Protein AF-W3XJC0-F1 (afdb_monomer_lite)

pLDDT: mean 91.2, std 10.03, range [33.31, 98.5]

Sequence (430 aa):
MTTQADAQDPLAGLGEINWSNLEHAYGSAEDIPPLVRKLKSSDKEDITSAYGVLYTSIFHQGSRYSASSAVVPFLYRLAICPETLCRENIVRLLTRLAIGEPTHHWLRGIDVKGWREDVATFQATGWCEEEKTRRLEWINEGADEDDRKRRKLRSILFPSPEEIVKSSVAELGVYDAVKDGLQHIIDLLNDDSVAIRQEAAYALAWFPEELERIHPALFNLIDSETNPVVQATGLIALGQLQTRSEGGIDDTPVVRCLNSVFAQGRGSGLSRWASAIALIMLHVSQPEHVNEVLRKLKENDYLQEYEPWNLEDVNFEFADPDLASLATMSLRNLTRANSQGSEMVIIEIIPASRGETTLVLAEIGLKLVFETPASEPLTPEGLIHDQRELIRALTKVDSFNWSFANFLSILSGWALPTSLQKLKALVGEE

Organism: Pestalotiopsis fici (strain W106-1 / CGMCC3.15140) (NCBI:txid1229662)

Radius of gyration: 25.1 Å; chains: 1; bounding box: 51×56×87 Å

Secondary structure (DSSP, 8-state):
---TTSTT-TTTTTTTS-GGG-EETTEE-TTHHHHHHHTT-S-HHHHHHHHHHHHHHHEETTEE-HHHHHHHHHHHHHHT-TT-TTHHHHHHHHHHHHH-S--TTGGG---HHHHHHHHHHHHSTTHHHHHHHHHHHHHHT-SSHHHHHHHHHHHHTSPPHHHHHHHHHHHHHHHHHHHHTHHHHHHHTT-S-HHHHHHHHHHHTT-GGGHHHHHHHHHHHHHH---HHHHHHHHHHHHHHHTT-SS--TT-HHHHHHHHHHHH--S-HHHHHHHHHHHHHTT---HHHHHHHHHHHH-TTTTGGGSGGG-SS---GGGSS-HHHHHHHHHTT--TTT-TTTHHHHHHHTTT--HHHHHHHHHHHHHHHHSS--SS---TTT--HHHHHHHHHHTTS-HHHHT-HHHHHHHHHTT--SSHHHHHHHTT--

InterPro domains:
  IPR011989 Armadillo-like helical [G3DSA:1.25.10.10] (4-346)
  IPR016024 Armadillo-type fold [SSF48371] (30-333)

Structure (mmCIF, N/CA/C/O backbone):
data_AF-W3XJC0-F1
#
_entry.id   AF-W3XJC0-F1
#
loop_
_atom_site.group_PDB
_atom_site.id
_atom_site.type_symbol
_atom_site.label_atom_id
_atom_site.label_alt_id
_atom_site.label_comp_id
_atom_site.label_asym_id
_atom_site.label_entity_id
_atom_site.label_seq_id
_atom_site.pdbx_PDB_ins_code
_atom_site.Cartn_x
_atom_site.Cartn_y
_atom_site.Cartn_z
_atom_site.occupancy
_atom_site.B_iso_or_equiv
_atom_site.auth_seq_id
_atom_site.auth_comp_id
_atom_site.auth_asym_id
_atom_site.auth_atom_id
_atom_site.pdbx_PDB_model_num
ATOM 1 N N . MET A 1 1 ? 14.362 -15.621 -44.623 1.00 33.75 1 MET A N 1
ATOM 2 C CA . MET A 1 1 ? 13.455 -16.618 -44.022 1.00 33.75 1 MET A CA 1
ATOM 3 C C . MET A 1 1 ? 13.643 -16.513 -42.526 1.00 33.75 1 MET A C 1
ATOM 5 O O . MET A 1 1 ? 14.532 -17.143 -41.977 1.00 33.75 1 MET A O 1
ATOM 9 N N . THR A 1 2 ? 12.897 -15.598 -41.925 1.00 33.31 2 THR A N 1
ATOM 10 C CA . THR A 1 2 ? 12.920 -15.285 -40.497 1.00 33.31 2 THR A CA 1
ATOM 11 C C . THR A 1 2 ? 11.956 -16.264 -39.843 1.00 33.31 2 THR A C 1
ATOM 13 O O . THR A 1 2 ? 10.768 -16.265 -40.166 1.00 33.31 2 THR A O 1
ATOM 16 N N . THR A 1 3 ? 12.470 -17.205 -39.059 1.00 37.44 3 THR A N 1
ATOM 17 C CA . THR A 1 3 ? 11.636 -18.178 -38.351 1.00 37.44 3 THR A CA 1
ATOM 18 C C . THR A 1 3 ? 10.841 -17.471 -37.262 1.00 37.44 3 THR A C 1
ATOM 20 O O . THR A 1 3 ? 11.328 -16.526 -36.653 1.00 37.44 3 THR A O 1
ATOM 23 N N . GLN A 1 4 ? 9.643 -17.978 -36.984 1.00 35.34 4 GLN A N 1
ATOM 24 C CA . GLN A 1 4 ? 8.684 -17.553 -35.952 1.00 35.34 4 GLN A CA 1
ATOM 25 C C . GLN A 1 4 ? 9.246 -17.447 -34.512 1.00 35.34 4 GLN A C 1
ATOM 27 O O . GLN A 1 4 ? 8.483 -17.158 -33.606 1.00 35.34 4 GLN A O 1
ATOM 32 N N . ALA A 1 5 ? 10.546 -17.688 -34.310 1.00 39.91 5 ALA A N 1
ATOM 33 C CA . ALA A 1 5 ? 11.272 -17.621 -33.044 1.00 39.91 5 ALA A CA 1
ATOM 34 C C . ALA A 1 5 ? 11.837 -16.220 -32.721 1.00 39.91 5 ALA A C 1
ATOM 36 O O . ALA A 1 5 ? 12.132 -15.952 -31.562 1.00 39.91 5 ALA A O 1
ATOM 37 N N . ASP A 1 6 ? 11.965 -15.321 -33.711 1.00 37.59 6 ASP A N 1
ATOM 38 C CA . ASP A 1 6 ? 12.383 -13.920 -33.475 1.00 37.59 6 ASP A CA 1
ATOM 39 C C . ASP A 1 6 ? 11.239 -13.046 -32.910 1.00 37.59 6 ASP A C 1
ATOM 41 O O . ASP A 1 6 ? 11.470 -11.951 -32.401 1.00 37.59 6 ASP A O 1
ATOM 45 N N . ALA A 1 7 ? 10.003 -13.549 -32.940 1.00 45.50 7 ALA A N 1
ATOM 46 C CA . ALA A 1 7 ? 8.930 -13.138 -32.038 1.00 45.50 7 ALA A CA 1
ATOM 47 C C . ALA A 1 7 ? 8.894 -14.188 -30.911 1.00 45.50 7 ALA A C 1
ATOM 49 O O . ALA A 1 7 ? 8.579 -15.335 -31.181 1.00 45.50 7 ALA A O 1
ATOM 50 N N . GLN A 1 8 ? 9.246 -13.957 -29.653 1.00 68.19 8 GLN A N 1
ATOM 51 C CA . GLN A 1 8 ? 9.433 -12.743 -28.873 1.00 68.19 8 GLN A CA 1
ATOM 52 C C . GLN A 1 8 ? 10.531 -13.037 -27.837 1.00 68.19 8 GLN A C 1
ATOM 54 O O . GLN A 1 8 ? 10.234 -13.611 -26.794 1.00 68.19 8 GLN A O 1
ATOM 59 N N . ASP A 1 9 ? 11.797 -12.669 -28.064 1.00 87.31 9 ASP A N 1
ATOM 60 C CA . ASP A 1 9 ? 12.725 -12.627 -26.923 1.00 87.31 9 ASP A CA 1
ATOM 61 C C . ASP A 1 9 ? 12.212 -11.551 -25.947 1.00 87.31 9 ASP A C 1
ATOM 63 O O . ASP A 1 9 ? 12.163 -10.377 -26.334 1.00 87.31 9 ASP A O 1
ATOM 67 N N . PRO A 1 10 ? 11.846 -11.882 -24.689 1.00 90.81 10 PRO A N 1
ATOM 68 C CA . PRO A 1 10 ? 11.392 -10.877 -23.730 1.00 90.81 10 PRO A CA 1
ATOM 69 C C . PRO A 1 10 ? 12.448 -9.790 -23.474 1.00 90.81 10 PRO A C 1
ATOM 71 O O . PRO A 1 10 ? 12.117 -8.708 -22.988 1.00 90.81 10 PRO A O 1
ATOM 74 N N . LEU A 1 11 ? 13.709 -10.032 -23.852 1.00 95.62 11 LEU A N 1
ATOM 75 C CA . LEU A 1 11 ? 14.827 -9.104 -23.690 1.00 95.62 11 LEU A CA 1
ATOM 76 C C . LEU A 1 11 ? 15.252 -8.381 -24.977 1.00 95.62 11 LEU A C 1
ATOM 78 O O . LEU A 1 11 ? 16.275 -7.692 -24.977 1.00 95.62 11 LEU A O 1
ATOM 82 N N . ALA A 1 12 ? 14.463 -8.472 -26.051 1.00 95.06 12 ALA A N 1
ATOM 83 C CA . ALA A 1 12 ? 14.708 -7.716 -27.277 1.00 95.06 12 ALA A CA 1
ATOM 84 C C . ALA A 1 12 ? 14.820 -6.204 -26.987 1.00 95.06 12 ALA A C 1
ATOM 86 O O . ALA A 1 12 ? 13.985 -5.640 -26.279 1.00 95.06 12 ALA A O 1
ATOM 87 N N . GLY A 1 13 ? 15.873 -5.562 -27.508 1.00 95.44 13 GLY A N 1
ATOM 88 C CA . GLY A 1 13 ? 16.181 -4.142 -27.281 1.00 95.44 13 GLY A CA 1
ATOM 89 C C . GLY A 1 13 ? 16.954 -3.827 -25.990 1.00 95.44 13 GLY A C 1
ATOM 90 O O . GLY A 1 13 ? 17.375 -2.689 -25.799 1.00 95.44 13 GLY A O 1
ATOM 91 N N . LEU A 1 14 ? 17.219 -4.805 -25.108 1.00 97.19 14 LEU A N 1
ATOM 92 C CA . LEU A 1 14 ? 17.881 -4.550 -23.813 1.00 97.19 14 LEU A CA 1
ATOM 93 C C . LEU A 1 14 ? 19.290 -3.967 -23.979 1.00 97.19 14 LEU A C 1
ATOM 95 O O . LEU A 1 14 ? 19.711 -3.126 -23.193 1.00 97.19 14 LEU A O 1
ATOM 99 N N . GLY A 1 15 ? 20.025 -4.406 -25.003 1.00 95.50 15 GLY A N 1
ATOM 100 C CA . GLY A 1 15 ? 21.375 -3.912 -25.297 1.00 95.50 15 GLY A CA 1
ATOM 101 C C . GLY A 1 15 ? 21.426 -2.584 -26.058 1.00 95.50 15 GLY A C 1
ATOM 102 O O . GLY A 1 15 ? 22.516 -2.058 -26.244 1.00 95.50 15 GLY A O 1
ATOM 103 N N . GLU A 1 16 ? 20.287 -2.063 -26.517 1.00 96.69 16 GLU A N 1
ATOM 104 C CA . GLU A 1 16 ? 20.217 -0.828 -27.314 1.00 96.69 16 GLU A CA 1
ATOM 105 C C . GLU A 1 16 ? 20.118 0.425 -26.433 1.00 96.69 16 GLU A C 1
ATOM 107 O O . GLU A 1 16 ? 20.429 1.531 -26.873 1.00 96.69 16 GLU A O 1
ATOM 112 N N . ILE A 1 17 ? 19.713 0.254 -25.173 1.00 97.69 17 ILE A N 1
ATOM 113 C CA . ILE A 1 17 ? 19.646 1.327 -24.181 1.00 97.69 17 ILE A CA 1
ATOM 114 C C . ILE A 1 17 ? 21.065 1.684 -23.727 1.00 97.69 17 ILE A C 1
ATOM 116 O O . ILE A 1 17 ? 21.865 0.812 -23.386 1.00 97.69 17 ILE A O 1
ATOM 120 N N . ASN A 1 18 ? 21.374 2.981 -23.676 1.00 97.38 18 ASN A N 1
ATOM 121 C CA . ASN A 1 18 ? 22.648 3.459 -23.147 1.00 97.38 18 ASN A CA 1
ATOM 122 C C . ASN A 1 18 ? 22.644 3.478 -21.607 1.00 97.38 18 ASN A C 1
ATOM 124 O O . ASN A 1 18 ? 22.485 4.531 -20.989 1.00 97.38 18 ASN A O 1
ATOM 128 N N . TRP A 1 19 ? 22.803 2.303 -20.995 1.00 98.12 19 TRP A N 1
ATOM 129 C CA . TRP A 1 19 ? 22.742 2.103 -19.541 1.00 98.12 19 TRP A CA 1
ATOM 130 C C . TRP A 1 19 ? 23.775 2.904 -18.743 1.00 98.12 19 TRP A C 1
ATOM 132 O O . TRP A 1 19 ? 23.517 3.234 -17.591 1.00 98.12 19 TRP A O 1
ATOM 142 N N . SER A 1 20 ? 24.903 3.280 -19.350 1.00 97.38 20 SER A N 1
ATOM 143 C CA . SER A 1 20 ? 25.936 4.088 -18.690 1.00 97.38 20 SER A CA 1
ATOM 144 C C . SER A 1 20 ? 25.485 5.519 -18.380 1.00 97.38 20 SER A C 1
ATOM 146 O O . SER A 1 20 ? 25.979 6.123 -17.431 1.00 97.38 20 SER A O 1
ATOM 148 N N . ASN A 1 21 ? 24.504 6.035 -19.134 1.00 97.12 21 ASN A N 1
ATOM 149 C CA . ASN A 1 21 ? 23.867 7.333 -18.895 1.00 97.12 21 ASN A CA 1
ATOM 150 C C . ASN A 1 21 ? 22.702 7.255 -17.894 1.00 97.12 21 ASN A C 1
ATOM 152 O O . ASN A 1 21 ? 22.100 8.283 -17.577 1.00 97.12 21 ASN A O 1
ATOM 156 N N . LEU A 1 22 ? 22.338 6.052 -17.452 1.00 97.81 22 LEU A N 1
ATOM 157 C CA . LEU A 1 22 ? 21.301 5.832 -16.456 1.00 97.81 22 LEU A CA 1
ATOM 158 C C . LEU A 1 22 ? 21.943 5.532 -15.107 1.00 97.81 22 LEU A C 1
ATOM 160 O O . LEU A 1 22 ? 23.078 5.063 -15.010 1.00 97.81 22 LEU A O 1
ATOM 164 N N . GLU A 1 23 ? 21.184 5.797 -14.056 1.00 97.31 23 GLU A N 1
ATOM 165 C CA . GLU A 1 23 ? 21.617 5.587 -12.688 1.00 97.31 23 GLU A CA 1
ATOM 166 C C . GLU A 1 23 ? 20.583 4.760 -11.932 1.00 97.31 23 GLU A C 1
ATOM 168 O O . GLU A 1 23 ? 19.394 4.751 -12.260 1.00 97.31 23 GLU A O 1
ATOM 173 N N . HIS A 1 24 ? 21.072 4.074 -10.912 1.00 96.94 24 HIS A N 1
ATOM 174 C CA . HIS A 1 24 ? 20.345 3.272 -9.939 1.00 96.94 24 HIS A CA 1
ATOM 175 C C . HIS A 1 24 ? 20.865 3.626 -8.524 1.00 96.94 24 HIS A C 1
ATOM 177 O 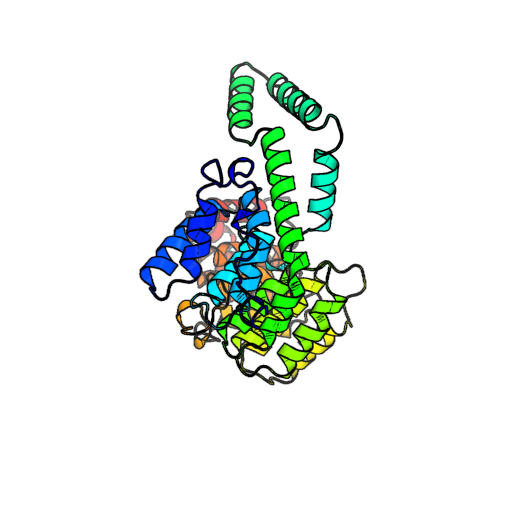O . HIS A 1 24 ? 21.749 4.480 -8.392 1.00 96.94 24 HIS A O 1
ATOM 183 N N . ALA A 1 25 ? 20.417 2.949 -7.466 1.00 96.06 25 ALA A N 1
ATOM 184 C CA . ALA A 1 25 ? 20.768 3.263 -6.073 1.00 96.06 25 ALA A CA 1
ATOM 185 C C . ALA A 1 25 ? 22.273 3.365 -5.772 1.00 96.06 25 ALA A C 1
ATOM 187 O O . ALA A 1 25 ? 22.686 4.159 -4.928 1.00 96.06 25 ALA A O 1
ATOM 188 N N . TYR A 1 26 ? 23.096 2.588 -6.478 1.00 96.06 26 TYR A N 1
ATOM 189 C CA . TYR A 1 26 ? 24.536 2.487 -6.236 1.00 96.06 26 TYR A CA 1
ATOM 190 C C . TYR A 1 26 ? 25.407 3.162 -7.313 1.00 96.06 26 TYR A C 1
ATOM 192 O O . TYR A 1 26 ? 26.603 2.890 -7.387 1.00 96.06 26 TYR A O 1
ATOM 200 N N . GLY A 1 27 ? 24.836 4.035 -8.156 1.00 95.62 27 GLY A N 1
ATOM 201 C CA . GLY A 1 27 ? 25.556 4.715 -9.244 1.00 95.62 27 GLY A CA 1
ATOM 202 C C . GLY A 1 27 ? 25.094 4.302 -10.643 1.00 95.62 27 GLY A C 1
ATOM 203 O O . GLY A 1 27 ? 23.894 4.219 -10.880 1.00 95.62 27 GLY A O 1
ATOM 204 N N . SER A 1 28 ? 26.034 4.097 -11.571 1.00 97.44 28 SER A N 1
ATOM 205 C CA . SER A 1 28 ? 25.747 3.786 -12.983 1.00 97.44 28 SER A CA 1
ATOM 206 C C . SER A 1 28 ? 25.019 2.450 -13.159 1.00 97.44 28 SER A C 1
ATOM 208 O O . SER A 1 28 ? 25.310 1.506 -12.437 1.00 97.44 28 SER A O 1
ATOM 210 N N . ALA A 1 29 ? 24.126 2.365 -14.148 1.00 98.12 29 ALA A N 1
ATOM 211 C CA . ALA A 1 29 ? 23.270 1.203 -14.389 1.00 98.12 29 ALA A CA 1
ATOM 212 C C . ALA A 1 29 ? 23.814 0.189 -15.422 1.00 98.12 29 ALA A C 1
ATOM 214 O O . ALA A 1 29 ? 23.056 -0.636 -15.938 1.00 98.12 29 ALA A O 1
ATOM 215 N N . GLU A 1 30 ? 25.107 0.237 -15.766 1.00 97.81 30 GLU A N 1
ATOM 216 C CA . GLU A 1 30 ? 25.743 -0.692 -16.727 1.00 97.81 30 GLU A CA 1
ATOM 217 C C . GLU A 1 30 ? 25.631 -2.175 -16.326 1.00 97.81 30 GLU A C 1
ATOM 219 O O . GLU A 1 30 ? 25.718 -3.068 -17.173 1.00 97.81 30 GLU A O 1
ATOM 224 N N . ASP A 1 31 ? 25.425 -2.444 -15.041 1.00 97.75 31 ASP A N 1
ATOM 225 C CA . ASP A 1 31 ? 25.283 -3.769 -14.447 1.00 97.75 31 ASP A CA 1
ATOM 226 C C . ASP A 1 31 ? 23.838 -4.311 -14.469 1.00 97.75 31 ASP A C 1
ATOM 228 O O . ASP A 1 31 ? 23.631 -5.508 -14.246 1.00 97.75 31 ASP A O 1
ATOM 232 N N . ILE A 1 32 ? 22.841 -3.492 -14.827 1.00 98.38 32 ILE A N 1
ATOM 233 C CA . ILE A 1 32 ? 21.430 -3.902 -14.909 1.00 98.38 32 ILE A CA 1
ATOM 234 C C . ILE A 1 32 ? 21.177 -4.962 -15.995 1.00 98.38 32 ILE A C 1
ATOM 236 O O . ILE A 1 32 ? 20.534 -5.975 -15.697 1.00 98.38 32 ILE A O 1
ATOM 240 N N . PRO A 1 33 ? 21.667 -4.833 -17.246 1.00 98.31 33 PRO A N 1
ATOM 241 C CA . PRO A 1 33 ? 21.347 -5.805 -18.292 1.00 98.31 33 PRO A CA 1
ATOM 242 C C . PRO A 1 33 ? 21.791 -7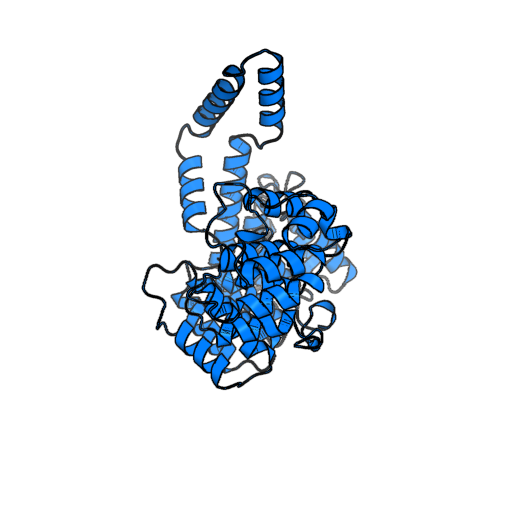.243 -17.981 1.00 98.31 33 PRO A C 1
ATOM 244 O O . PRO A 1 33 ? 21.028 -8.169 -18.266 1.00 98.31 33 PRO A O 1
ATOM 247 N N . PRO A 1 34 ? 22.994 -7.497 -17.422 1.00 97.81 34 PRO A N 1
ATOM 248 C CA . PRO A 1 34 ? 23.355 -8.822 -16.923 1.00 97.81 34 PRO A CA 1
ATOM 249 C C . PRO A 1 34 ? 22.365 -9.391 -15.896 1.00 97.81 34 PRO A C 1
ATOM 251 O O . PRO A 1 34 ? 22.012 -10.565 -16.004 1.00 97.81 34 PRO A O 1
ATOM 254 N N . LEU A 1 35 ? 21.888 -8.580 -14.944 1.00 97.94 35 LEU A N 1
ATOM 255 C CA . LEU A 1 35 ? 20.927 -9.013 -13.922 1.00 97.94 35 LEU A CA 1
ATOM 256 C C . LEU A 1 35 ? 19.579 -9.397 -14.545 1.00 97.94 35 LEU A C 1
ATOM 258 O O . LEU A 1 35 ? 19.066 -10.481 -14.279 1.00 97.94 35 LEU A O 1
ATOM 262 N N . VAL A 1 36 ? 19.052 -8.569 -15.451 1.00 97.69 36 VAL A N 1
ATOM 263 C CA . VAL A 1 36 ? 17.782 -8.838 -16.150 1.00 97.69 36 VAL A CA 1
ATOM 264 C C . VAL A 1 36 ? 17.865 -10.117 -16.991 1.00 97.69 36 VAL A C 1
ATOM 266 O O . VAL A 1 36 ? 16.926 -10.911 -17.005 1.00 97.69 36 VAL A O 1
ATOM 269 N N . ARG A 1 37 ? 19.003 -10.379 -17.654 1.00 96.81 37 ARG A N 1
ATOM 270 C CA . ARG A 1 37 ? 19.211 -11.634 -18.402 1.00 96.81 37 ARG A CA 1
ATOM 271 C C . ARG A 1 37 ? 19.170 -12.869 -17.508 1.00 96.81 37 ARG A C 1
ATOM 273 O O . ARG A 1 37 ? 18.631 -13.890 -17.928 1.00 96.81 37 ARG A O 1
ATOM 280 N N . LYS A 1 38 ? 19.705 -12.779 -16.287 1.00 96.75 38 LYS A N 1
ATOM 281 C CA . LYS A 1 38 ? 19.709 -13.894 -15.329 1.00 96.75 38 LYS A CA 1
ATOM 282 C C . LYS A 1 38 ? 18.315 -14.277 -14.829 1.00 96.75 38 LYS A C 1
ATOM 284 O O . LYS A 1 38 ? 18.134 -15.422 -14.432 1.00 96.75 38 LYS A O 1
ATOM 289 N N . LEU A 1 39 ? 17.317 -13.396 -14.934 1.00 96.00 39 LEU A N 1
ATOM 290 C CA . LEU A 1 39 ? 15.925 -13.741 -14.604 1.00 96.00 39 LEU A CA 1
ATOM 291 C C . LEU A 1 39 ? 15.324 -14.813 -15.533 1.00 96.00 39 LEU A C 1
ATOM 293 O O . LEU A 1 39 ? 14.319 -15.422 -15.184 1.00 96.00 39 LEU A O 1
ATOM 297 N N . LYS A 1 40 ? 15.948 -15.080 -16.691 1.00 94.44 40 LYS A N 1
ATOM 298 C CA . LYS A 1 40 ? 15.590 -16.188 -17.597 1.00 94.44 40 LYS A CA 1
ATOM 299 C C . LYS A 1 40 ? 16.314 -17.503 -17.277 1.00 94.44 40 LYS A C 1
ATOM 301 O O . LYS A 1 40 ? 16.186 -18.455 -18.045 1.00 94.44 40 LYS A O 1
ATOM 306 N N . SER A 1 41 ? 17.141 -17.550 -16.229 1.00 92.88 41 SER A N 1
ATOM 307 C CA . SER A 1 41 ? 17.867 -18.771 -15.866 1.00 92.88 41 SER A CA 1
ATOM 308 C C . SER A 1 41 ? 16.890 -19.884 -15.476 1.00 92.88 41 SER A C 1
ATOM 310 O O . SER A 1 41 ? 15.812 -19.627 -14.952 1.00 92.88 41 SER A O 1
ATOM 312 N N . SER A 1 42 ? 17.275 -21.136 -15.710 1.00 92.94 42 SER A N 1
ATOM 313 C CA . SER A 1 42 ? 16.576 -22.297 -15.148 1.00 92.94 42 SER A CA 1
ATOM 314 C C . SER A 1 42 ? 17.034 -22.620 -13.720 1.00 92.94 42 SER A C 1
ATOM 316 O O . SER A 1 42 ? 16.455 -23.494 -13.078 1.00 92.94 42 SER A O 1
ATOM 318 N N . ASP A 1 43 ? 18.092 -21.960 -13.238 1.00 94.81 43 ASP A N 1
ATOM 319 C CA . ASP A 1 43 ? 18.623 -22.115 -11.887 1.00 94.81 43 ASP A CA 1
ATOM 320 C C . ASP A 1 43 ? 17.957 -21.113 -10.927 1.00 94.81 43 ASP A C 1
ATOM 322 O O . ASP A 1 43 ? 18.030 -19.894 -11.104 1.00 94.81 43 ASP A O 1
ATOM 326 N N . LYS A 1 44 ? 17.294 -21.643 -9.892 1.00 93.62 44 LYS A N 1
ATOM 327 C CA . LYS A 1 44 ? 16.579 -20.851 -8.885 1.00 93.62 44 LYS A CA 1
ATOM 328 C C . LYS A 1 44 ? 17.516 -19.985 -8.043 1.00 93.62 44 LYS A C 1
ATOM 330 O O . LYS A 1 44 ? 17.098 -18.902 -7.629 1.00 93.62 44 LYS A O 1
ATOM 335 N N . GLU A 1 45 ? 18.745 -20.429 -7.779 1.00 94.31 45 GLU A N 1
ATOM 336 C CA . GLU A 1 45 ? 19.718 -19.643 -7.011 1.00 94.31 45 GLU A CA 1
ATOM 337 C C . GLU A 1 45 ? 20.175 -18.424 -7.816 1.00 94.31 45 GLU A C 1
ATOM 339 O O . GLU A 1 45 ? 20.180 -17.306 -7.294 1.00 94.31 45 GLU A O 1
ATOM 344 N N . ASP A 1 46 ? 20.444 -18.617 -9.111 1.00 94.50 46 ASP A N 1
ATOM 345 C CA . ASP A 1 46 ? 20.762 -17.530 -10.039 1.00 94.50 46 ASP A CA 1
ATOM 346 C C . ASP A 1 46 ? 19.627 -16.508 -10.126 1.00 94.50 46 ASP A C 1
ATOM 348 O O . ASP A 1 46 ? 19.882 -15.305 -10.040 1.00 94.50 46 ASP A O 1
ATOM 352 N N . ILE A 1 47 ? 18.379 -16.972 -10.275 1.00 95.38 47 ILE A N 1
ATOM 353 C CA . ILE A 1 47 ? 17.203 -16.093 -10.324 1.00 95.38 47 ILE A CA 1
ATOM 354 C C . ILE A 1 47 ? 17.074 -15.311 -9.020 1.00 95.38 47 ILE A C 1
ATOM 356 O O . ILE A 1 47 ? 16.910 -14.096 -9.056 1.00 95.38 47 ILE A O 1
ATOM 360 N N . THR A 1 48 ? 17.160 -15.989 -7.874 1.00 95.62 48 THR A N 1
ATOM 361 C CA . THR A 1 48 ? 16.965 -15.363 -6.558 1.00 95.62 48 THR A CA 1
ATOM 362 C C . THR A 1 48 ? 18.036 -14.312 -6.287 1.00 95.62 48 THR A C 1
ATOM 364 O O . THR A 1 48 ? 17.721 -13.193 -5.882 1.00 95.62 48 THR A O 1
ATOM 367 N N . SER A 1 49 ? 19.300 -14.641 -6.565 1.00 96.25 49 SER A N 1
ATOM 368 C CA . SER A 1 49 ? 20.415 -13.706 -6.420 1.00 96.25 49 SER A CA 1
ATOM 369 C C . SER A 1 49 ? 20.275 -12.513 -7.368 1.00 96.25 49 SER A C 1
ATOM 371 O O . SER A 1 49 ? 20.375 -11.367 -6.928 1.00 96.25 49 SER A O 1
ATOM 373 N N . ALA A 1 50 ? 19.993 -12.759 -8.652 1.00 97.50 50 ALA A N 1
ATOM 374 C CA . ALA A 1 50 ? 19.842 -11.696 -9.640 1.00 97.50 50 ALA A CA 1
ATOM 375 C C . ALA A 1 50 ? 18.647 -10.789 -9.337 1.00 97.50 50 ALA A C 1
ATOM 377 O O . ALA A 1 50 ? 18.781 -9.572 -9.427 1.00 97.50 50 ALA A O 1
ATOM 378 N N . TYR A 1 51 ? 17.509 -11.364 -8.942 1.00 97.75 51 TYR A N 1
ATOM 379 C CA . TYR A 1 51 ? 16.322 -10.618 -8.540 1.00 97.75 51 TYR A CA 1
ATOM 380 C C . TYR A 1 51 ? 16.603 -9.752 -7.312 1.00 97.75 51 TYR A C 1
ATOM 382 O O . TYR A 1 51 ? 16.273 -8.574 -7.335 1.00 97.75 51 TYR A O 1
ATOM 390 N N . GLY A 1 52 ? 17.245 -10.295 -6.272 1.00 96.56 52 GLY A N 1
ATOM 391 C CA . GLY A 1 52 ? 17.562 -9.538 -5.058 1.00 96.56 52 GLY A CA 1
ATOM 392 C C . GLY A 1 52 ? 18.455 -8.327 -5.334 1.00 96.56 52 GLY A C 1
ATOM 393 O O . GLY A 1 52 ? 18.138 -7.223 -4.898 1.00 96.56 52 GLY A O 1
ATOM 394 N N . VAL A 1 53 ? 19.527 -8.516 -6.114 1.00 97.62 53 VAL A N 1
ATOM 395 C CA . VAL A 1 53 ? 20.424 -7.413 -6.502 1.00 97.62 53 VAL A CA 1
ATOM 396 C C . VAL A 1 53 ? 19.696 -6.413 -7.396 1.00 97.62 53 VAL A C 1
ATOM 398 O O . VAL A 1 53 ? 19.762 -5.214 -7.138 1.00 97.62 53 VAL A O 1
ATOM 401 N N . LEU A 1 54 ? 18.957 -6.891 -8.406 1.00 98.00 54 LEU A N 1
ATOM 402 C CA . LEU A 1 54 ? 18.172 -6.029 -9.287 1.00 98.00 54 LEU A CA 1
ATOM 403 C C . LEU A 1 54 ? 17.200 -5.175 -8.474 1.00 98.00 54 LEU A C 1
ATOM 405 O O . LEU A 1 54 ? 17.219 -3.959 -8.636 1.00 98.00 54 LEU A O 1
ATOM 409 N N . TYR A 1 55 ? 16.420 -5.803 -7.587 1.00 96.75 55 TYR A N 1
ATOM 410 C CA . TYR A 1 55 ? 15.440 -5.161 -6.716 1.00 96.75 55 TYR A CA 1
ATOM 411 C C . TYR A 1 55 ? 16.079 -3.996 -5.971 1.00 96.75 55 TYR A C 1
ATOM 413 O O . TYR A 1 55 ? 15.673 -2.862 -6.185 1.00 96.75 55 TYR A O 1
ATOM 421 N N . THR A 1 56 ? 17.135 -4.242 -5.188 1.00 96.31 56 THR A N 1
ATOM 422 C CA . THR A 1 56 ? 17.771 -3.192 -4.378 1.00 96.31 56 THR A CA 1
ATOM 423 C C . THR A 1 56 ? 18.483 -2.122 -5.203 1.00 96.31 56 THR A C 1
ATOM 425 O O . THR A 1 56 ? 18.640 -1.000 -4.731 1.00 96.31 56 THR A O 1
ATOM 428 N N . SER A 1 57 ? 18.919 -2.446 -6.424 1.00 97.56 57 SER A N 1
ATOM 429 C CA . SER A 1 57 ? 19.546 -1.478 -7.326 1.00 97.56 57 SER A CA 1
ATOM 430 C C . SER A 1 57 ? 18.519 -0.510 -7.911 1.00 97.56 57 SER A C 1
ATOM 432 O O . SER A 1 57 ? 18.703 0.702 -7.830 1.00 97.56 57 SER A O 1
ATOM 434 N N . ILE A 1 58 ? 17.427 -1.014 -8.495 1.00 97.25 58 ILE A N 1
ATOM 435 C CA . ILE A 1 58 ? 16.419 -0.169 -9.162 1.00 97.25 58 ILE A CA 1
ATOM 436 C C . ILE A 1 58 ? 15.327 0.338 -8.211 1.00 97.25 58 ILE A C 1
ATOM 438 O O . ILE A 1 58 ? 14.539 1.202 -8.594 1.00 97.25 58 ILE A O 1
ATOM 442 N N . PHE A 1 59 ? 15.261 -0.191 -6.994 1.00 95.62 59 PHE A N 1
ATOM 443 C CA . PHE A 1 59 ? 14.325 0.201 -5.952 1.00 95.62 59 PHE A CA 1
ATOM 444 C C . PHE A 1 59 ? 15.007 0.090 -4.585 1.00 95.62 59 PHE A C 1
ATOM 446 O O . PHE A 1 59 ? 15.272 -1.004 -4.090 1.00 95.62 59 PHE A O 1
ATOM 453 N N . HIS A 1 60 ? 15.280 1.223 -3.940 1.00 91.62 60 HIS A N 1
ATOM 454 C CA . HIS A 1 60 ? 15.974 1.222 -2.651 1.00 91.62 60 HIS A CA 1
ATOM 455 C C . HIS A 1 60 ? 15.228 2.062 -1.624 1.00 91.62 60 HIS A C 1
ATOM 457 O O . HIS A 1 60 ? 15.202 3.286 -1.724 1.00 91.62 60 HIS A O 1
ATOM 463 N N . GLN A 1 61 ? 14.635 1.403 -0.622 1.00 86.06 61 GLN A N 1
ATOM 464 C CA . GLN A 1 61 ? 13.889 2.061 0.464 1.00 86.06 61 GLN A CA 1
ATOM 465 C C . GLN A 1 61 ? 12.830 3.041 -0.064 1.00 86.06 61 GLN A C 1
ATOM 467 O O . GLN A 1 61 ? 12.711 4.174 0.397 1.00 86.06 61 GLN A O 1
ATOM 472 N N . GLY A 1 62 ? 12.101 2.617 -1.096 1.00 86.94 62 GLY A N 1
ATOM 473 C CA . GLY A 1 62 ? 11.105 3.438 -1.763 1.00 86.94 62 GLY A CA 1
ATOM 474 C C . GLY A 1 62 ? 11.651 4.340 -2.866 1.00 86.94 62 GLY A C 1
ATOM 475 O O . GLY A 1 62 ? 10.850 4.753 -3.687 1.00 86.94 62 GLY A O 1
ATOM 476 N N . SER A 1 63 ? 12.954 4.634 -2.962 1.00 91.19 63 SER A N 1
ATOM 477 C CA . SER A 1 63 ? 13.518 5.492 -4.023 1.00 91.19 63 SER A CA 1
ATOM 478 C C . SER A 1 63 ? 13.555 4.810 -5.395 1.00 91.19 63 SER A C 1
ATOM 480 O O . SER A 1 63 ? 13.863 3.622 -5.502 1.00 91.19 63 SER A O 1
ATOM 482 N N . ARG A 1 64 ? 13.268 5.591 -6.446 1.00 95.56 64 ARG A N 1
ATOM 483 C CA . ARG A 1 64 ? 13.307 5.186 -7.860 1.00 95.56 64 ARG A CA 1
ATOM 484 C C . ARG A 1 64 ? 14.318 6.027 -8.643 1.00 95.56 64 ARG A C 1
ATOM 486 O O . ARG A 1 64 ? 14.642 7.148 -8.255 1.00 95.56 64 ARG A O 1
ATOM 493 N N . TYR A 1 65 ? 14.799 5.484 -9.758 1.00 96.69 65 TYR A N 1
ATOM 494 C CA . TYR A 1 65 ? 15.900 6.038 -10.545 1.00 96.69 65 TYR A CA 1
ATOM 495 C C . TYR A 1 65 ? 15.616 5.972 -12.050 1.00 96.69 65 TYR A C 1
ATOM 497 O O . TYR A 1 65 ? 14.639 5.373 -12.495 1.00 96.69 65 TYR A O 1
ATOM 505 N N . SER A 1 66 ? 16.490 6.560 -12.869 1.00 97.25 66 SER A N 1
ATOM 506 C CA . SER A 1 66 ? 16.327 6.527 -14.327 1.00 97.25 66 SER A CA 1
ATOM 507 C C . SER A 1 66 ? 16.461 5.114 -14.912 1.00 97.25 66 SER A C 1
ATOM 509 O O . SER A 1 66 ? 15.803 4.797 -15.901 1.00 97.25 66 SER A O 1
ATOM 511 N N . ALA A 1 67 ? 17.241 4.228 -14.284 1.00 97.94 67 ALA A N 1
ATOM 512 C CA . ALA A 1 67 ? 17.285 2.811 -14.652 1.00 97.94 67 ALA A CA 1
ATOM 513 C C . ALA A 1 67 ? 15.979 2.064 -14.332 1.00 97.94 67 ALA A C 1
ATOM 515 O O . ALA A 1 67 ? 15.632 1.100 -15.017 1.00 97.94 67 ALA A O 1
ATOM 516 N N . SER A 1 68 ? 15.246 2.515 -13.311 1.00 98.31 68 SER A N 1
ATOM 517 C CA . SER A 1 68 ? 14.003 1.895 -12.858 1.00 98.31 68 SER A CA 1
ATOM 518 C C . SER A 1 68 ? 12.918 1.958 -13.928 1.00 98.31 68 SER A C 1
ATOM 520 O O . SER A 1 68 ? 12.228 0.970 -14.138 1.00 98.31 68 SER A O 1
ATOM 522 N N . SER A 1 69 ? 12.788 3.075 -14.650 1.00 97.69 69 SER A N 1
ATOM 523 C CA . SER A 1 69 ? 11.796 3.198 -15.727 1.00 97.69 69 SER A CA 1
ATOM 524 C C . SER A 1 69 ? 12.250 2.444 -16.975 1.00 97.69 69 SER A C 1
ATOM 526 O O . SER A 1 69 ? 11.457 1.757 -17.615 1.00 97.69 69 SER A O 1
ATOM 528 N N . ALA A 1 70 ? 13.551 2.497 -17.280 1.00 98.19 70 ALA A N 1
ATOM 529 C CA . ALA A 1 70 ? 14.137 1.838 -18.443 1.00 98.19 70 ALA A CA 1
ATOM 530 C C . ALA A 1 70 ? 13.974 0.308 -18.430 1.00 98.19 70 ALA A C 1
ATOM 532 O O . ALA A 1 70 ? 13.905 -0.307 -19.494 1.00 98.19 70 ALA A O 1
ATOM 533 N N . VAL A 1 71 ? 13.899 -0.322 -17.251 1.00 98.19 71 VAL A N 1
ATOM 534 C CA . VAL A 1 71 ? 13.755 -1.781 -17.147 1.00 98.19 71 VAL A CA 1
ATOM 535 C C . VAL A 1 71 ? 12.303 -2.273 -17.270 1.00 98.19 71 VAL A C 1
ATOM 537 O O . VAL A 1 71 ? 12.085 -3.429 -17.639 1.00 98.19 71 VAL A O 1
ATOM 540 N N . VAL A 1 72 ? 11.304 -1.413 -17.033 1.00 98.50 72 VAL A N 1
ATOM 541 C CA . VAL A 1 72 ? 9.872 -1.782 -16.983 1.00 98.50 72 VAL A CA 1
ATOM 542 C C . VAL A 1 72 ? 9.386 -2.563 -18.214 1.00 98.50 72 VAL A C 1
ATOM 544 O O . VAL A 1 72 ? 8.767 -3.614 -18.026 1.00 98.50 72 VAL A O 1
ATOM 547 N N . PRO A 1 73 ? 9.691 -2.168 -19.470 1.00 97.62 73 PRO A N 1
ATOM 548 C CA . PRO A 1 73 ? 9.221 -2.914 -20.640 1.00 97.62 73 PRO A CA 1
ATOM 549 C C . PRO A 1 73 ? 9.716 -4.367 -20.680 1.00 97.62 73 PRO A C 1
ATOM 551 O O . PRO A 1 73 ? 9.026 -5.251 -21.187 1.00 97.62 73 PRO A O 1
ATOM 554 N N . PHE A 1 74 ? 10.913 -4.627 -20.146 1.00 97.94 74 PHE A N 1
ATOM 555 C CA . PHE A 1 74 ? 11.495 -5.968 -20.073 1.00 97.94 74 PHE A CA 1
ATOM 556 C C . PHE A 1 74 ? 10.859 -6.786 -18.953 1.00 97.94 74 PHE A C 1
ATOM 558 O O . PHE A 1 74 ? 10.569 -7.963 -19.155 1.00 97.94 74 PHE A O 1
ATOM 565 N N . LEU A 1 75 ? 10.588 -6.157 -17.804 1.00 98.19 75 LEU A N 1
ATOM 566 C CA . LEU A 1 75 ? 9.856 -6.785 -16.703 1.00 98.19 75 LEU A CA 1
ATOM 567 C C . LEU A 1 75 ? 8.463 -7.231 -17.157 1.00 98.19 75 LEU A C 1
ATOM 569 O O . LEU A 1 75 ? 8.095 -8.377 -16.924 1.00 98.19 75 LEU A O 1
ATOM 573 N N . TYR A 1 76 ? 7.732 -6.399 -17.901 1.00 97.94 76 TYR A N 1
ATOM 574 C CA . TYR A 1 76 ? 6.432 -6.793 -18.449 1.00 97.94 76 TYR A CA 1
ATOM 575 C C . TYR A 1 76 ? 6.509 -8.014 -19.356 1.00 97.94 76 TYR A C 1
ATOM 577 O O . TYR A 1 76 ? 5.750 -8.966 -19.179 1.00 97.94 76 TYR A O 1
ATOM 585 N N . ARG A 1 77 ? 7.453 -8.019 -20.303 1.00 96.62 77 ARG A N 1
ATOM 586 C CA . ARG A 1 77 ? 7.628 -9.160 -21.207 1.00 96.62 77 ARG A CA 1
ATOM 587 C C . ARG A 1 77 ? 8.026 -10.431 -20.461 1.00 96.62 77 ARG A C 1
ATOM 589 O O . ARG A 1 77 ? 7.564 -11.504 -20.829 1.00 96.62 77 ARG A O 1
ATOM 596 N N . LEU A 1 78 ? 8.837 -10.324 -19.408 1.00 97.00 78 LEU A N 1
ATOM 597 C CA . LEU A 1 78 ? 9.160 -11.457 -18.541 1.00 97.00 78 LEU A CA 1
ATOM 598 C C . LEU A 1 78 ? 7.942 -11.932 -17.731 1.00 97.00 78 LEU A C 1
ATOM 600 O O . LEU A 1 78 ? 7.749 -13.138 -17.608 1.00 97.00 78 LEU A O 1
ATOM 604 N N . ALA A 1 79 ? 7.106 -11.020 -17.228 1.00 96.94 79 ALA A N 1
ATOM 605 C CA . ALA A 1 79 ? 5.917 -11.339 -16.434 1.00 96.94 79 ALA A CA 1
ATOM 606 C C . ALA A 1 79 ? 4.827 -12.067 -17.238 1.00 96.94 79 ALA A C 1
ATOM 608 O O . ALA A 1 79 ? 4.129 -12.917 -16.691 1.00 96.94 79 ALA A O 1
ATOM 609 N N . ILE A 1 80 ? 4.692 -11.785 -18.537 1.00 95.44 80 ILE A N 1
ATOM 610 C CA . ILE A 1 80 ? 3.727 -12.474 -19.419 1.00 95.44 80 ILE A CA 1
ATOM 611 C C . ILE A 1 80 ? 4.314 -13.705 -20.125 1.00 95.44 80 ILE A C 1
ATOM 613 O O . ILE A 1 80 ? 3.587 -14.409 -20.816 1.00 95.44 80 ILE A O 1
ATOM 617 N N . CYS A 1 81 ? 5.616 -13.958 -19.978 1.00 94.69 81 CYS A N 1
ATOM 618 C CA . CYS A 1 81 ? 6.316 -15.097 -20.568 1.00 94.69 81 CYS A CA 1
ATOM 619 C C . CYS A 1 81 ? 6.159 -16.326 -19.652 1.00 94.69 81 CYS A C 1
ATOM 621 O O . CYS A 1 81 ? 6.746 -16.321 -18.565 1.00 94.69 81 CYS A O 1
ATOM 623 N N . PRO A 1 82 ? 5.398 -17.370 -20.045 1.00 91.19 82 PRO A N 1
ATOM 624 C CA . PRO A 1 82 ? 5.102 -18.518 -19.180 1.00 91.19 82 PRO A CA 1
ATOM 625 C C . PRO A 1 82 ? 6.341 -19.286 -18.704 1.00 91.19 82 PRO A C 1
ATOM 627 O O . PRO A 1 82 ? 6.317 -19.904 -17.645 1.00 91.19 82 PRO A O 1
ATOM 630 N N . GLU A 1 83 ? 7.435 -19.237 -19.465 1.00 91.44 83 GLU A N 1
ATOM 631 C CA . GLU A 1 83 ? 8.701 -19.899 -19.145 1.00 91.44 83 GLU A CA 1
ATOM 632 C C . GLU A 1 83 ? 9.499 -19.189 -18.039 1.00 91.44 83 GLU A C 1
ATOM 634 O O . GLU A 1 83 ? 10.437 -19.768 -17.487 1.00 91.44 83 GLU A O 1
ATOM 639 N N . THR A 1 84 ? 9.162 -17.939 -17.708 1.00 94.50 84 THR A N 1
ATOM 640 C CA . THR A 1 84 ? 9.819 -17.208 -16.621 1.00 94.50 84 THR A CA 1
ATOM 641 C C . THR A 1 84 ? 9.399 -17.811 -15.279 1.00 94.50 84 THR A C 1
ATOM 643 O O . THR A 1 84 ? 8.217 -17.857 -14.952 1.00 94.50 84 THR A O 1
ATOM 646 N N . LEU A 1 85 ? 10.357 -18.242 -14.454 1.00 94.00 85 LEU A N 1
ATOM 647 C CA . LEU A 1 85 ? 10.041 -18.925 -13.189 1.00 94.00 85 LEU A CA 1
ATOM 648 C C . LEU A 1 85 ? 9.592 -17.979 -12.060 1.00 94.00 85 LEU A C 1
ATOM 650 O O . LEU A 1 85 ? 8.930 -18.425 -11.130 1.00 94.00 85 LEU A O 1
ATOM 654 N N . CYS A 1 86 ? 9.942 -16.690 -12.118 1.00 94.12 86 CYS A N 1
ATOM 655 C CA . CYS A 1 86 ? 9.683 -15.702 -11.059 1.00 94.12 86 CYS A CA 1
ATOM 656 C C . CYS A 1 86 ? 8.654 -14.622 -11.448 1.00 94.12 86 CYS A C 1
ATOM 658 O O . CYS A 1 86 ? 8.773 -13.470 -11.034 1.00 94.12 86 CYS A O 1
ATOM 660 N N . ARG A 1 87 ? 7.647 -14.973 -12.261 1.00 96.69 87 ARG A N 1
ATOM 661 C CA . ARG A 1 87 ? 6.638 -14.025 -12.787 1.00 96.69 87 ARG A CA 1
ATOM 662 C C . ARG A 1 87 ? 5.927 -13.233 -11.689 1.00 96.69 87 ARG A C 1
ATOM 664 O O . ARG A 1 87 ? 5.829 -12.019 -11.809 1.00 96.69 87 ARG A O 1
ATOM 671 N N . GLU A 1 88 ? 5.497 -13.895 -10.616 1.00 95.44 88 GLU A N 1
ATOM 672 C CA . GLU A 1 88 ? 4.850 -13.255 -9.459 1.00 95.44 88 GLU A CA 1
ATOM 673 C C . GLU A 1 88 ? 5.729 -12.146 -8.858 1.00 95.44 88 GLU A C 1
ATOM 675 O O . GLU A 1 88 ? 5.300 -10.999 -8.761 1.00 95.44 88 GLU A O 1
ATOM 680 N N . ASN A 1 89 ? 6.994 -12.452 -8.549 1.00 95.19 89 ASN A N 1
ATOM 681 C CA . ASN A 1 89 ? 7.950 -11.477 -8.018 1.00 95.19 89 ASN A CA 1
ATOM 682 C C . ASN A 1 89 ? 8.142 -10.283 -8.963 1.00 95.19 89 ASN A C 1
ATOM 684 O O . ASN A 1 89 ? 8.341 -9.160 -8.509 1.00 95.19 89 ASN A O 1
ATOM 688 N N . ILE A 1 90 ? 8.085 -10.509 -10.278 1.00 97.69 90 ILE A N 1
ATOM 689 C CA . ILE A 1 90 ? 8.193 -9.435 -11.268 1.00 97.69 90 ILE A CA 1
ATOM 690 C C . ILE A 1 90 ? 6.951 -8.535 -11.245 1.00 97.69 90 ILE A C 1
ATOM 692 O O . ILE A 1 90 ? 7.105 -7.316 -11.304 1.00 97.69 90 ILE A O 1
ATOM 696 N N . VAL A 1 91 ? 5.741 -9.094 -11.120 1.00 97.88 91 VAL A N 1
ATOM 697 C CA . VAL A 1 91 ? 4.505 -8.300 -10.967 1.00 97.88 91 VAL A CA 1
ATOM 698 C C . VAL A 1 91 ? 4.555 -7.487 -9.671 1.00 97.88 91 VAL A C 1
ATOM 700 O O . VAL A 1 91 ? 4.324 -6.279 -9.704 1.00 97.88 91 VAL A O 1
ATOM 703 N N . ARG A 1 92 ? 4.978 -8.099 -8.559 1.00 95.19 92 ARG A N 1
ATOM 704 C CA . ARG A 1 92 ? 5.190 -7.397 -7.284 1.00 95.19 92 ARG A CA 1
ATOM 705 C C . ARG A 1 92 ? 6.195 -6.250 -7.426 1.00 95.19 92 ARG A C 1
ATOM 707 O O . ARG A 1 92 ? 5.945 -5.141 -6.958 1.00 95.19 92 ARG A O 1
ATOM 714 N N . LEU A 1 93 ? 7.321 -6.487 -8.102 1.00 96.94 93 LEU A N 1
ATOM 715 C CA . LEU A 1 93 ? 8.334 -5.463 -8.368 1.00 96.94 93 LEU A CA 1
ATOM 716 C C . LEU A 1 93 ? 7.777 -4.313 -9.218 1.00 96.94 93 LEU A C 1
ATOM 718 O O . LEU A 1 93 ? 8.050 -3.162 -8.898 1.00 96.94 93 LEU A O 1
ATOM 722 N N . LEU A 1 94 ? 6.974 -4.589 -10.251 1.00 98.06 94 LEU A N 1
ATOM 723 C CA . LEU A 1 94 ? 6.304 -3.548 -11.043 1.00 98.06 94 LEU A CA 1
ATOM 724 C C . LEU A 1 94 ? 5.413 -2.657 -10.166 1.00 98.06 94 LEU A C 1
ATOM 726 O O . LEU A 1 94 ? 5.460 -1.434 -10.300 1.00 98.06 94 LEU A O 1
ATOM 730 N N . THR A 1 95 ? 4.675 -3.245 -9.220 1.00 95.62 95 THR A N 1
ATOM 731 C CA . THR A 1 95 ? 3.875 -2.488 -8.248 1.00 95.62 95 THR A CA 1
ATOM 732 C C . THR A 1 95 ? 4.755 -1.603 -7.367 1.00 95.62 95 THR A C 1
ATOM 734 O O . THR A 1 95 ? 4.531 -0.396 -7.303 1.00 95.62 95 THR A O 1
ATOM 737 N N . ARG A 1 96 ? 5.802 -2.161 -6.740 1.00 94.06 96 ARG A N 1
ATOM 738 C CA . ARG A 1 96 ? 6.732 -1.405 -5.872 1.00 94.06 96 ARG A CA 1
ATOM 739 C C . ARG A 1 96 ? 7.443 -0.282 -6.638 1.00 94.06 96 ARG A C 1
ATOM 741 O O . ARG A 1 96 ? 7.606 0.820 -6.122 1.00 94.06 96 ARG A O 1
ATOM 748 N N . LEU A 1 97 ? 7.812 -0.526 -7.896 1.00 96.50 97 LEU A N 1
ATOM 749 C CA . LEU A 1 97 ? 8.375 0.488 -8.786 1.00 96.50 97 LEU A CA 1
ATOM 750 C C . LEU A 1 97 ? 7.402 1.650 -9.016 1.00 96.50 97 LEU A C 1
ATOM 752 O O . LEU A 1 97 ? 7.816 2.806 -8.930 1.00 96.50 97 LEU A O 1
ATOM 756 N N . ALA A 1 98 ? 6.126 1.353 -9.272 1.00 95.00 98 ALA A N 1
ATOM 757 C CA . ALA A 1 98 ? 5.118 2.373 -9.537 1.00 95.00 98 ALA A CA 1
ATOM 758 C C . ALA A 1 98 ? 4.838 3.264 -8.319 1.00 95.00 98 ALA A C 1
ATOM 760 O O . ALA A 1 98 ? 4.716 4.478 -8.473 1.00 95.00 98 ALA A O 1
ATOM 761 N N . ILE A 1 99 ? 4.739 2.684 -7.118 1.00 91.06 99 ILE A N 1
ATOM 762 C CA . ILE A 1 99 ? 4.192 3.397 -5.948 1.00 91.06 99 ILE A CA 1
ATOM 763 C C . ILE A 1 99 ? 5.192 3.688 -4.833 1.00 91.06 99 ILE A C 1
ATOM 765 O O . ILE A 1 99 ? 4.844 4.391 -3.886 1.00 91.06 99 ILE A O 1
ATOM 769 N N . GLY A 1 100 ? 6.426 3.193 -4.923 1.00 90.25 100 GLY A N 1
ATOM 770 C CA . GLY A 1 100 ? 7.360 3.291 -3.807 1.00 90.25 100 GLY A CA 1
ATOM 771 C C . GLY A 1 100 ? 7.122 2.197 -2.759 1.00 90.25 100 GLY A C 1
ATOM 772 O O . GLY A 1 100 ? 6.543 1.145 -3.034 1.00 90.25 100 GLY A O 1
ATOM 773 N N . GLU A 1 101 ? 7.564 2.465 -1.531 1.00 82.06 101 GLU A N 1
ATOM 774 C CA . GLU A 1 101 ? 7.150 1.679 -0.368 1.00 82.06 101 GLU A CA 1
ATOM 775 C C . GLU A 1 101 ? 5.750 2.155 0.060 1.00 82.06 101 GLU A C 1
ATOM 777 O O . GLU A 1 101 ? 5.595 3.348 0.354 1.00 82.06 101 GLU A O 1
ATOM 782 N N . PRO A 1 102 ? 4.726 1.285 0.100 1.00 66.81 102 PRO A N 1
ATOM 783 C CA . PRO A 1 102 ? 3.406 1.656 0.587 1.00 66.81 102 PRO A CA 1
ATOM 784 C C . PRO A 1 102 ? 3.521 2.092 2.053 1.00 66.81 102 PRO A C 1
ATOM 786 O O . PRO A 1 102 ? 3.691 1.282 2.956 1.00 66.81 102 PRO A O 1
ATOM 789 N N . THR A 1 103 ? 3.467 3.397 2.306 1.00 58.72 103 THR A N 1
ATOM 790 C CA . THR A 1 103 ? 3.355 3.952 3.665 1.00 58.72 103 THR A CA 1
ATOM 791 C C . THR A 1 103 ? 1.898 4.335 3.945 1.00 58.72 103 THR A C 1
ATOM 793 O O . THR A 1 103 ? 1.030 4.098 3.107 1.00 58.72 103 THR A O 1
ATOM 796 N N . HIS A 1 104 ? 1.612 4.905 5.126 1.00 46.25 104 HIS A N 1
ATOM 797 C CA . HIS A 1 104 ? 0.302 5.187 5.759 1.00 46.25 104 HIS A CA 1
ATOM 798 C C . HIS A 1 104 ? -0.847 5.792 4.901 1.00 46.25 104 HIS A C 1
ATOM 800 O O . HIS A 1 104 ? -1.940 6.029 5.417 1.00 46.25 104 HIS A O 1
ATOM 806 N N . HIS A 1 105 ? -0.641 6.035 3.609 1.00 54.53 105 HIS A N 1
ATOM 807 C CA . HIS A 1 105 ? -1.637 6.402 2.602 1.00 54.53 105 HIS A CA 1
ATOM 808 C C . HIS A 1 105 ? -2.267 5.207 1.871 1.00 54.53 105 HIS A C 1
ATOM 810 O O . HIS A 1 105 ? -3.135 5.417 1.028 1.00 54.53 105 HIS A O 1
ATOM 816 N N . TRP A 1 106 ? -1.874 3.976 2.208 1.00 67.31 106 TRP A N 1
ATOM 817 C CA . TRP A 1 106 ? -2.194 2.778 1.433 1.00 67.31 106 TRP A CA 1
ATOM 818 C C . TRP A 1 106 ? -3.684 2.610 1.063 1.00 67.31 106 TRP A C 1
ATOM 820 O O . TRP A 1 106 ? -3.994 2.442 -0.109 1.00 67.31 106 TRP A O 1
ATOM 830 N N . LEU A 1 107 ? -4.626 2.796 1.999 1.00 76.12 107 LEU A N 1
ATOM 831 C CA . LEU A 1 107 ? -6.069 2.662 1.712 1.00 76.12 107 LEU A CA 1
ATOM 832 C C . LEU A 1 107 ? -6.699 3.846 0.967 1.00 76.12 107 LEU A C 1
ATOM 834 O O . LEU A 1 107 ? -7.824 3.741 0.490 1.00 76.12 107 LEU A O 1
ATOM 838 N N . ARG A 1 108 ? -6.028 4.997 0.895 1.00 77.69 108 ARG A N 1
ATOM 839 C CA . ARG A 1 108 ? -6.546 6.201 0.213 1.00 77.69 108 ARG A CA 1
ATOM 840 C C . ARG A 1 108 ? -6.001 6.354 -1.208 1.00 77.69 108 ARG A C 1
ATOM 842 O O . ARG A 1 108 ? -6.197 7.402 -1.829 1.00 77.69 108 ARG A O 1
ATOM 849 N N . GLY A 1 109 ? -5.274 5.343 -1.681 1.00 84.25 109 GLY A N 1
ATOM 850 C CA . GLY A 1 109 ? -4.539 5.393 -2.933 1.00 84.25 109 GLY A CA 1
ATOM 851 C C . GLY A 1 109 ? -3.475 6.494 -2.960 1.00 84.25 109 GLY A C 1
ATOM 852 O O . GLY A 1 109 ? -3.212 7.200 -1.979 1.00 84.25 109 GLY A O 1
ATOM 853 N N . ILE A 1 110 ? -2.861 6.648 -4.127 1.00 85.38 110 ILE A N 1
ATOM 854 C CA . ILE A 1 110 ? -1.801 7.627 -4.379 1.00 85.38 110 ILE A CA 1
ATOM 855 C C . ILE A 1 110 ? -2.356 8.924 -4.980 1.00 85.38 110 ILE A C 1
ATOM 857 O O . ILE A 1 110 ? -3.325 8.918 -5.742 1.00 85.38 110 ILE A O 1
ATOM 861 N N . ASP A 1 111 ? -1.731 10.053 -4.638 1.00 87.31 111 ASP A N 1
ATOM 862 C CA . ASP A 1 111 ? -2.065 11.369 -5.193 1.00 87.31 111 ASP A CA 1
ATOM 863 C C . ASP A 1 111 ? -1.292 11.646 -6.484 1.00 87.31 111 ASP A C 1
ATOM 865 O O . ASP A 1 111 ? -0.378 12.467 -6.522 1.00 87.31 111 ASP A O 1
ATOM 869 N N . VAL A 1 112 ? -1.633 10.929 -7.555 1.00 90.50 112 VAL A N 1
ATOM 870 C CA . VAL A 1 112 ? -0.919 11.065 -8.837 1.00 90.50 112 VAL A CA 1
ATOM 871 C C . VAL A 1 112 ? -1.025 12.489 -9.381 1.00 90.50 112 VAL A C 1
ATOM 873 O O . VAL A 1 112 ? -0.062 13.014 -9.935 1.00 90.50 112 VAL A O 1
ATOM 876 N N . LYS A 1 113 ? -2.178 13.142 -9.185 1.00 90.94 113 LYS A N 1
ATOM 877 C CA . LYS A 1 113 ? -2.394 14.531 -9.598 1.00 90.94 113 LYS A CA 1
ATOM 878 C C . LYS A 1 113 ? -1.440 15.475 -8.863 1.00 90.94 113 LYS A C 1
ATOM 880 O O . LYS A 1 113 ? -0.733 16.226 -9.530 1.00 90.94 113 LYS A O 1
ATOM 885 N N . GLY A 1 114 ? -1.361 15.376 -7.533 1.00 90.56 114 GLY A N 1
ATOM 886 C CA . GLY A 1 114 ? -0.400 16.135 -6.730 1.00 90.56 114 GLY A CA 1
ATOM 887 C C . GLY A 1 114 ? 1.050 15.863 -7.142 1.00 90.56 114 GLY A C 1
ATOM 888 O O . GLY A 1 114 ? 1.805 16.802 -7.364 1.00 90.56 114 GLY A O 1
ATOM 889 N N . TRP A 1 115 ? 1.417 14.598 -7.379 1.00 90.19 115 TRP A N 1
ATOM 890 C CA . TRP A 1 115 ? 2.749 14.236 -7.889 1.00 90.19 115 TRP A CA 1
ATOM 891 C C . TRP A 1 115 ? 3.089 14.921 -9.218 1.00 90.19 115 TRP A C 1
ATOM 893 O O . TRP A 1 115 ? 4.202 15.418 -9.396 1.00 90.19 115 TRP A O 1
ATOM 903 N N . ARG A 1 116 ? 2.140 14.973 -10.160 1.00 94.75 116 ARG A N 1
ATOM 904 C CA . ARG A 1 116 ? 2.332 15.664 -11.444 1.00 94.75 116 ARG A CA 1
ATOM 905 C C . ARG A 1 116 ? 2.468 17.175 -11.267 1.00 94.75 116 ARG A C 1
ATOM 907 O O . ARG A 1 116 ? 3.311 17.780 -11.928 1.00 94.75 116 ARG A O 1
ATOM 914 N N . GLU A 1 117 ? 1.659 17.778 -10.397 1.00 94.50 117 GLU A N 1
ATOM 915 C CA . GLU A 1 117 ? 1.715 19.211 -10.075 1.00 94.50 117 GLU A CA 1
ATOM 916 C C . GLU A 1 117 ? 3.055 19.593 -9.420 1.00 94.50 117 GLU A C 1
ATOM 918 O O . GLU A 1 117 ? 3.674 20.589 -9.813 1.00 94.50 117 GLU A O 1
ATOM 923 N N . ASP A 1 118 ? 3.549 18.765 -8.498 1.00 92.00 118 ASP A N 1
ATOM 924 C CA . ASP A 1 118 ? 4.854 18.929 -7.852 1.00 92.00 118 ASP A CA 1
ATOM 925 C C . ASP A 1 118 ? 5.991 18.851 -8.878 1.00 92.00 118 ASP A C 1
ATOM 927 O O . ASP A 1 118 ? 6.814 19.763 -8.962 1.00 92.00 118 ASP A O 1
ATOM 931 N N . VAL A 1 119 ? 6.010 17.819 -9.732 1.00 94.06 119 VAL A N 1
ATOM 932 C CA . VAL A 1 119 ? 7.037 17.685 -10.780 1.00 94.06 119 VAL A CA 1
ATOM 933 C C . VAL A 1 119 ? 7.002 18.860 -11.757 1.00 94.06 119 VAL A C 1
ATOM 935 O O . VAL A 1 119 ? 8.058 19.405 -12.083 1.00 94.06 119 VAL A O 1
ATOM 938 N N . ALA A 1 120 ? 5.818 19.295 -12.195 1.00 93.75 120 ALA A N 1
ATOM 939 C CA . ALA A 1 120 ? 5.683 20.461 -13.066 1.00 93.75 120 ALA A CA 1
ATOM 940 C C . ALA A 1 120 ? 6.225 21.738 -12.398 1.00 93.75 120 ALA A C 1
ATOM 942 O O . ALA A 1 120 ? 6.887 22.546 -13.052 1.00 93.75 120 ALA A O 1
ATOM 943 N N . THR A 1 121 ? 6.000 21.892 -11.091 1.00 92.88 121 THR A N 1
ATOM 944 C CA . THR A 1 121 ? 6.538 23.000 -10.290 1.00 92.88 121 THR A CA 1
ATOM 945 C C . THR A 1 121 ? 8.061 22.933 -10.197 1.00 92.88 121 THR A C 1
ATOM 947 O O . THR A 1 121 ? 8.738 23.935 -10.416 1.00 92.88 121 THR A O 1
ATOM 950 N N . PHE A 1 122 ? 8.621 21.756 -9.924 1.00 90.88 122 PHE A N 1
ATOM 951 C CA . PHE A 1 122 ? 10.066 21.550 -9.803 1.00 90.88 122 PHE A CA 1
ATOM 952 C C . PHE A 1 122 ? 10.813 21.741 -11.125 1.00 90.88 122 PHE A C 1
ATOM 954 O O . PHE A 1 122 ? 11.954 22.199 -11.134 1.00 90.88 122 PHE A O 1
ATOM 961 N N . GLN A 1 123 ? 10.172 21.404 -12.245 1.00 83.62 123 GLN A N 1
ATOM 962 C CA . GLN A 1 123 ? 10.719 21.600 -13.587 1.00 83.62 123 GLN A CA 1
ATOM 963 C C . GLN A 1 123 ? 10.562 23.037 -14.102 1.00 83.62 123 GLN A C 1
ATOM 965 O O . GLN A 1 123 ? 11.183 23.391 -15.110 1.00 83.62 123 GLN A O 1
ATOM 970 N N . ALA A 1 124 ? 9.774 23.884 -13.429 1.00 82.88 124 ALA A N 1
ATOM 971 C CA . ALA A 1 124 ? 9.706 25.299 -13.758 1.00 82.88 124 ALA A CA 1
ATOM 972 C C . ALA A 1 124 ? 11.087 25.954 -13.577 1.00 82.88 124 ALA A C 1
ATOM 974 O O . ALA A 1 124 ? 11.829 25.690 -12.627 1.00 82.88 124 ALA A O 1
ATOM 975 N N . THR A 1 125 ? 11.457 26.828 -14.513 1.00 73.38 125 THR A N 1
ATOM 976 C CA . THR A 1 125 ? 12.773 27.473 -14.509 1.00 73.38 125 THR A CA 1
ATOM 977 C C . THR A 1 125 ? 12.973 28.296 -13.239 1.00 73.38 125 THR A C 1
ATOM 979 O O . THR A 1 125 ? 12.227 29.243 -13.011 1.00 73.38 125 THR A O 1
ATOM 982 N N . GLY A 1 126 ? 14.015 27.980 -12.466 1.00 84.81 126 GLY A N 1
ATOM 983 C CA . GLY A 1 126 ? 14.433 28.762 -11.297 1.00 84.81 126 GLY A CA 1
ATOM 984 C C . GLY A 1 126 ? 14.099 28.146 -9.937 1.00 84.81 126 GLY A C 1
ATOM 985 O O . GLY A 1 126 ? 14.691 28.581 -8.953 1.00 84.81 126 GLY A O 1
ATOM 986 N N . TRP A 1 127 ? 13.266 27.096 -9.867 1.00 93.44 127 TRP A N 1
ATOM 987 C CA . TRP A 1 127 ? 12.825 26.525 -8.584 1.00 93.44 127 TRP A CA 1
ATOM 988 C C . TRP A 1 127 ? 13.986 26.115 -7.666 1.00 93.44 127 TRP A C 1
ATOM 990 O O . TRP A 1 127 ? 14.001 26.484 -6.493 1.00 93.44 127 TRP A O 1
ATOM 1000 N N . CYS A 1 128 ? 15.001 25.416 -8.193 1.00 93.31 128 CYS A N 1
ATOM 1001 C CA . CYS A 1 128 ? 16.157 25.004 -7.389 1.00 93.31 128 CYS A CA 1
ATOM 1002 C C . CYS A 1 128 ? 16.882 26.200 -6.755 1.00 93.31 128 CYS A C 1
ATOM 1004 O O . CYS A 1 128 ? 17.267 26.141 -5.590 1.00 93.31 128 CYS A O 1
ATOM 1006 N N . GLU A 1 129 ? 17.072 27.286 -7.508 1.00 93.50 129 GLU A N 1
ATOM 1007 C CA . GLU A 1 129 ? 17.778 28.478 -7.024 1.00 93.50 129 GLU A CA 1
ATOM 1008 C C . GLU A 1 129 ? 16.932 29.275 -6.025 1.00 93.50 129 GLU A C 1
ATOM 1010 O O . GLU A 1 129 ? 17.449 29.756 -5.012 1.00 93.50 129 GLU A O 1
ATOM 1015 N N . GLU A 1 130 ? 15.621 29.358 -6.254 1.00 93.56 130 GLU A N 1
ATOM 1016 C CA . GLU A 1 130 ? 14.673 29.948 -5.307 1.00 93.56 130 GLU A CA 1
ATOM 1017 C C . GLU A 1 130 ? 14.644 29.170 -3.987 1.00 93.56 130 GLU A C 1
ATOM 1019 O O . GLU A 1 130 ? 14.727 29.764 -2.911 1.00 93.56 130 GLU A O 1
ATOM 1024 N N . GLU A 1 131 ? 14.605 27.839 -4.042 1.00 93.62 131 GLU A N 1
ATOM 1025 C CA . GLU A 1 131 ? 14.568 26.991 -2.850 1.00 93.62 131 GLU A CA 1
ATOM 1026 C C . GLU A 1 131 ? 15.895 27.027 -2.075 1.00 93.62 131 GLU A C 1
ATOM 1028 O O . GLU A 1 131 ? 15.893 27.119 -0.845 1.00 93.62 131 GLU A O 1
ATOM 1033 N N . LYS A 1 132 ? 17.046 27.043 -2.763 1.00 93.88 132 LYS A N 1
ATOM 1034 C CA . LYS A 1 132 ? 18.350 27.296 -2.118 1.00 93.88 132 LYS A CA 1
ATOM 1035 C C . LYS A 1 132 ? 18.364 28.640 -1.393 1.00 93.88 132 LYS A C 1
ATOM 1037 O O . LYS A 1 132 ? 18.859 28.716 -0.267 1.00 93.88 132 LYS A O 1
ATOM 1042 N N . THR A 1 133 ? 17.811 29.680 -2.018 1.00 95.06 133 THR A N 1
ATOM 1043 C CA . THR A 1 133 ? 17.715 31.022 -1.427 1.00 95.06 133 THR A CA 1
ATOM 1044 C C . THR A 1 133 ? 16.834 31.004 -0.180 1.00 95.06 133 THR A C 1
ATOM 1046 O O . THR A 1 133 ? 17.292 31.409 0.887 1.00 95.06 133 THR A O 1
ATOM 1049 N N . ARG A 1 134 ? 15.635 30.414 -0.262 1.00 93.56 134 ARG A N 1
ATOM 1050 C CA . ARG A 1 134 ? 14.707 30.258 0.870 1.00 93.56 134 ARG A CA 1
ATOM 1051 C C . ARG A 1 134 ? 15.342 29.507 2.044 1.00 93.56 134 ARG A C 1
ATOM 1053 O O . ARG A 1 134 ? 15.222 29.927 3.194 1.00 93.56 134 ARG A O 1
ATOM 1060 N N . ARG A 1 135 ? 16.053 28.405 1.777 1.00 94.06 135 ARG A N 1
ATOM 1061 C CA . ARG A 1 135 ? 16.761 27.641 2.821 1.00 94.06 135 ARG A CA 1
ATOM 1062 C C . ARG A 1 135 ? 17.866 28.464 3.478 1.00 94.06 135 ARG A C 1
ATOM 1064 O O . ARG A 1 135 ? 18.039 28.386 4.694 1.00 94.06 135 ARG A O 1
ATOM 1071 N N . LEU A 1 136 ? 18.600 29.261 2.702 1.00 94.94 136 LEU A N 1
ATOM 1072 C CA . LEU A 1 136 ? 19.644 30.140 3.226 1.00 94.94 136 LEU A CA 1
ATOM 1073 C C . LEU A 1 136 ? 19.062 31.264 4.096 1.00 94.94 136 LEU A C 1
ATOM 1075 O O . LEU A 1 136 ? 19.596 31.538 5.171 1.00 94.94 136 LEU A O 1
ATOM 1079 N N . GLU A 1 137 ? 17.960 31.880 3.669 1.00 96.12 137 GLU A N 1
ATOM 1080 C CA . GLU A 1 137 ? 17.222 32.877 4.452 1.00 96.12 137 GLU A CA 1
ATOM 1081 C C . GLU A 1 137 ? 16.749 32.289 5.785 1.00 96.12 137 GLU A C 1
ATOM 1083 O O . GLU A 1 137 ? 17.079 32.831 6.841 1.00 96.12 137 GLU A O 1
ATOM 1088 N N . TRP A 1 138 ? 16.112 31.114 5.761 1.00 95.31 138 TRP A N 1
ATOM 1089 C CA . TRP A 1 138 ? 15.689 30.405 6.971 1.00 95.31 138 TRP A CA 1
ATOM 1090 C C . TRP A 1 138 ? 16.854 30.103 7.925 1.00 95.31 138 TRP A C 1
ATOM 1092 O O . TRP A 1 138 ? 16.703 30.207 9.144 1.00 95.31 138 TRP A O 1
ATOM 1102 N N . ILE A 1 139 ? 18.034 29.747 7.408 1.00 95.19 139 ILE A N 1
ATOM 1103 C CA . ILE A 1 139 ? 19.232 29.566 8.239 1.00 95.19 139 ILE A CA 1
ATOM 1104 C C . ILE A 1 139 ? 19.649 30.898 8.876 1.00 95.19 139 ILE A C 1
ATOM 1106 O O . ILE A 1 139 ? 19.964 30.926 10.066 1.00 95.19 139 ILE A O 1
ATOM 1110 N N . ASN A 1 140 ? 19.636 31.997 8.120 1.00 95.69 140 ASN A N 1
ATOM 1111 C CA . ASN A 1 140 ? 20.077 33.315 8.584 1.00 95.69 140 ASN A CA 1
ATOM 1112 C C . ASN A 1 140 ? 19.136 33.945 9.624 1.00 95.69 140 ASN A C 1
ATOM 1114 O O . ASN A 1 140 ? 19.616 34.637 10.525 1.00 95.69 140 ASN A O 1
ATOM 1118 N N . GLU A 1 141 ? 17.839 33.637 9.560 1.00 96.56 141 GLU A N 1
ATOM 1119 C CA . GLU A 1 141 ? 16.812 34.003 10.551 1.00 96.56 141 GLU A CA 1
ATOM 1120 C C . GLU A 1 141 ? 17.016 33.369 11.941 1.00 96.56 141 GLU A C 1
ATOM 1122 O O . GLU A 1 141 ? 16.230 33.614 12.859 1.00 96.56 141 GLU A O 1
ATOM 1127 N N . GLY A 1 142 ? 18.046 32.535 12.127 1.00 93.69 142 GLY A N 1
ATOM 1128 C CA . GLY A 1 142 ? 18.399 32.011 13.442 1.00 93.69 142 GLY A CA 1
ATOM 1129 C C . GLY A 1 142 ? 18.656 33.126 14.461 1.00 93.69 142 GLY A C 1
ATOM 1130 O O . GLY A 1 142 ? 19.362 34.100 14.174 1.00 93.69 142 GLY A O 1
ATOM 1131 N N . ALA A 1 143 ? 18.082 32.963 15.657 1.00 95.06 143 ALA A N 1
ATOM 1132 C CA . ALA A 1 143 ? 18.112 33.974 16.718 1.00 95.06 143 ALA A CA 1
ATOM 1133 C C . ALA A 1 143 ? 19.538 34.270 17.220 1.00 95.06 143 ALA A C 1
ATOM 1135 O O . ALA A 1 143 ? 19.855 35.400 17.590 1.00 95.06 143 ALA A O 1
ATOM 1136 N N . ASP A 1 144 ? 20.401 33.256 17.193 1.00 95.94 144 ASP A N 1
ATOM 1137 C CA . ASP A 1 144 ? 21.805 33.313 17.575 1.00 95.94 144 ASP A CA 1
ATOM 1138 C C . ASP A 1 144 ? 22.639 32.345 16.719 1.00 95.94 144 ASP A C 1
ATOM 1140 O O . ASP A 1 144 ? 22.120 31.600 15.884 1.00 95.94 144 ASP A O 1
ATOM 1144 N N . GLU A 1 145 ? 23.956 32.370 16.910 1.00 94.44 145 GLU A N 1
ATOM 1145 C CA . GLU A 1 145 ? 24.893 31.572 16.118 1.00 94.44 145 GLU A CA 1
ATOM 1146 C C . GLU A 1 145 ? 24.699 30.057 16.291 1.00 94.44 145 GLU A C 1
ATOM 1148 O O . GLU A 1 145 ? 24.896 29.289 15.346 1.00 94.44 145 GLU A O 1
ATOM 1153 N N . ASP A 1 146 ? 24.276 29.609 17.472 1.00 95.88 146 ASP A N 1
ATOM 1154 C CA . ASP A 1 146 ? 24.030 28.191 17.718 1.00 95.88 146 ASP A CA 1
ATOM 1155 C C . ASP A 1 146 ? 22.724 27.735 17.055 1.00 95.88 146 ASP A C 1
ATOM 1157 O O . ASP A 1 146 ? 22.662 26.622 16.527 1.00 95.88 146 ASP A O 1
ATOM 1161 N N . ASP A 1 147 ? 21.705 28.598 16.985 1.00 95.62 147 ASP A N 1
ATOM 1162 C CA . ASP A 1 147 ? 20.495 28.351 16.202 1.00 95.62 147 ASP A CA 1
ATOM 1163 C C . ASP A 1 147 ? 20.791 28.251 14.706 1.00 95.62 147 ASP A C 1
ATOM 1165 O O . ASP A 1 147 ? 20.374 27.282 14.067 1.00 95.62 147 ASP A O 1
ATOM 1169 N N . ARG A 1 148 ? 21.594 29.170 14.150 1.00 96.38 148 ARG A N 1
ATOM 1170 C CA . ARG A 1 148 ? 22.005 29.096 12.735 1.00 96.38 148 ARG A CA 1
ATOM 1171 C C . ARG A 1 148 ? 22.761 27.806 12.429 1.00 96.38 148 ARG A C 1
ATOM 1173 O O . ARG A 1 148 ? 22.490 27.165 11.412 1.00 96.38 148 ARG A O 1
ATOM 1180 N N . LYS A 1 149 ? 23.660 27.362 13.319 1.00 94.25 149 LYS A N 1
ATOM 1181 C CA . LYS A 1 149 ? 24.360 26.071 13.177 1.00 94.25 149 LYS A CA 1
ATOM 1182 C C . LYS A 1 149 ? 23.399 24.885 13.203 1.00 94.25 149 LYS A C 1
ATOM 1184 O O . LYS A 1 149 ? 23.531 24.001 12.356 1.00 94.25 149 LYS A O 1
ATOM 1189 N N . ARG A 1 150 ? 22.422 24.863 14.121 1.00 94.44 150 ARG A N 1
ATOM 1190 C CA . ARG A 1 150 ? 21.394 23.806 14.169 1.00 94.44 150 ARG A CA 1
ATOM 1191 C C . ARG A 1 150 ? 20.556 23.780 12.893 1.00 94.44 150 ARG A C 1
ATOM 1193 O O . ARG A 1 150 ? 20.352 22.703 12.338 1.00 94.44 150 ARG A O 1
ATOM 1200 N N . ARG A 1 151 ? 20.115 24.941 12.397 1.00 95.00 151 ARG A N 1
ATOM 1201 C CA . ARG A 1 151 ? 19.364 25.053 11.134 1.00 95.00 151 ARG A CA 1
ATOM 1202 C C . ARG A 1 151 ? 20.192 24.586 9.940 1.00 95.00 151 ARG A C 1
ATOM 1204 O O . ARG A 1 151 ? 19.697 23.803 9.138 1.00 95.00 151 ARG A O 1
ATOM 1211 N N . LYS A 1 152 ? 21.469 24.974 9.859 1.00 93.56 152 LYS A N 1
ATOM 1212 C CA . LYS A 1 152 ? 22.388 24.519 8.804 1.00 93.56 152 LYS A CA 1
ATOM 1213 C C . LYS A 1 152 ? 22.594 23.006 8.835 1.00 93.56 152 LYS A C 1
ATOM 1215 O O . LYS A 1 152 ? 22.492 22.368 7.795 1.00 93.56 152 LYS A O 1
ATOM 1220 N N . LEU A 1 153 ? 22.845 22.429 10.013 1.00 93.19 153 LEU A N 1
ATOM 1221 C CA . LEU A 1 153 ? 22.970 20.979 10.163 1.00 93.19 153 LEU A CA 1
ATOM 1222 C C . LEU A 1 153 ? 21.678 20.278 9.733 1.00 93.19 153 LEU A C 1
ATOM 1224 O O . LEU A 1 153 ? 21.724 19.338 8.948 1.00 93.19 153 LEU A O 1
ATOM 1228 N N . ARG A 1 154 ? 20.524 20.790 10.177 1.00 89.69 154 ARG A N 1
ATOM 1229 C CA . ARG A 1 154 ? 19.208 20.282 9.782 1.00 89.69 154 ARG A CA 1
ATOM 1230 C C . ARG A 1 154 ? 18.976 20.382 8.273 1.00 89.69 154 ARG A C 1
ATOM 1232 O O . ARG A 1 154 ? 18.441 19.446 7.703 1.00 89.69 154 ARG A O 1
ATOM 1239 N N . SER A 1 155 ? 19.416 21.455 7.618 1.00 89.19 155 SER A N 1
ATOM 1240 C CA . SER A 1 155 ? 19.303 21.607 6.162 1.00 89.19 155 SER A CA 1
ATOM 1241 C C . SER A 1 155 ? 20.102 20.561 5.382 1.00 89.19 155 SER A C 1
ATOM 1243 O O . SER A 1 155 ? 19.708 20.252 4.265 1.00 89.19 155 SER A O 1
ATOM 1245 N N . ILE A 1 156 ? 21.209 20.048 5.929 1.00 88.62 156 ILE A N 1
ATOM 1246 C CA . ILE A 1 156 ? 22.046 19.020 5.281 1.00 88.62 156 ILE A CA 1
ATOM 1247 C C . ILE A 1 156 ? 21.439 17.617 5.457 1.00 88.62 156 ILE A C 1
ATOM 1249 O O . ILE A 1 156 ? 21.748 16.715 4.688 1.00 88.62 156 ILE A O 1
ATOM 1253 N N . LEU A 1 157 ? 20.560 17.425 6.448 1.00 89.44 157 LEU A N 1
ATOM 1254 C CA . LEU A 1 157 ? 19.834 16.163 6.644 1.00 89.44 157 LEU A CA 1
ATOM 1255 C C . LEU A 1 157 ? 18.704 15.955 5.625 1.00 89.44 157 LEU A C 1
ATOM 1257 O O . LEU A 1 157 ? 18.172 14.852 5.539 1.00 89.44 157 LEU A O 1
ATOM 1261 N N . PHE A 1 158 ? 18.320 16.996 4.884 1.00 86.31 158 PHE A N 1
ATOM 1262 C CA . PHE A 1 158 ? 17.321 16.908 3.824 1.00 86.31 158 PHE A CA 1
ATOM 1263 C C . PHE A 1 158 ? 17.996 16.896 2.449 1.00 86.31 158 PHE A C 1
ATOM 1265 O O . PHE A 1 158 ? 19.026 17.556 2.286 1.00 86.31 158 PHE A O 1
ATOM 1272 N N . PRO A 1 159 ? 17.401 16.222 1.446 1.00 89.94 159 PRO A N 1
ATOM 1273 C CA . PRO A 1 159 ? 17.924 16.231 0.086 1.00 89.94 159 PRO A CA 1
ATOM 1274 C C . PRO A 1 159 ? 18.096 17.655 -0.450 1.00 89.94 159 PRO A C 1
ATOM 1276 O O . PRO A 1 159 ? 17.306 18.566 -0.148 1.00 89.94 159 PRO A O 1
ATOM 1279 N N . SER A 1 160 ? 19.134 17.854 -1.258 1.00 92.69 160 SER A N 1
ATOM 1280 C CA . SER A 1 160 ? 19.319 19.091 -2.015 1.00 92.69 160 SER A CA 1
ATOM 1281 C C . SER A 1 160 ? 18.135 19.332 -2.963 1.00 92.69 160 SER A C 1
ATOM 1283 O O . SER A 1 160 ? 17.473 18.375 -3.373 1.00 92.69 160 SER A O 1
ATOM 1285 N N . PRO A 1 161 ? 17.837 20.590 -3.333 1.00 93.50 161 PRO A N 1
ATOM 1286 C CA . PRO A 1 161 ? 16.784 20.877 -4.307 1.00 93.50 161 PRO A CA 1
ATOM 1287 C C . PRO A 1 161 ? 16.947 20.080 -5.611 1.00 93.50 161 PRO A C 1
ATOM 1289 O O . PRO A 1 161 ? 15.975 19.532 -6.117 1.00 93.50 161 PRO A O 1
ATOM 1292 N N . GLU A 1 162 ? 18.172 19.910 -6.106 1.00 93.31 162 GLU A N 1
ATOM 1293 C CA . GLU A 1 162 ? 18.469 19.089 -7.282 1.00 93.31 162 GLU A CA 1
ATOM 1294 C C . GLU A 1 162 ? 18.116 17.613 -7.098 1.00 93.31 162 GLU A C 1
ATOM 1296 O O . GLU A 1 162 ? 17.554 17.003 -8.006 1.00 93.31 162 GLU A O 1
ATOM 1301 N N . GLU A 1 163 ? 18.421 17.030 -5.937 1.00 92.19 163 GLU A N 1
ATOM 1302 C CA . GLU A 1 163 ? 18.037 15.652 -5.621 1.00 92.19 163 GLU A CA 1
ATOM 1303 C C . GLU A 1 163 ? 16.517 15.501 -5.512 1.00 92.19 163 GLU A C 1
ATOM 1305 O O . GLU A 1 163 ? 15.987 14.483 -5.956 1.00 92.19 163 GLU A O 1
ATOM 1310 N N . ILE A 1 164 ? 15.804 16.509 -4.993 1.00 92.56 164 ILE A N 1
ATOM 1311 C CA . ILE A 1 164 ? 14.331 16.527 -4.959 1.00 92.56 164 ILE A CA 1
ATOM 1312 C C . ILE A 1 164 ? 13.769 16.512 -6.378 1.00 92.56 164 ILE A C 1
ATOM 1314 O O . ILE A 1 164 ? 12.927 15.672 -6.686 1.00 92.56 164 ILE A O 1
ATOM 1318 N N . VAL A 1 165 ? 14.251 17.389 -7.264 1.00 93.56 165 VAL A N 1
ATOM 1319 C CA . VAL A 1 165 ? 13.790 17.412 -8.661 1.00 93.56 165 VAL A CA 1
ATOM 1320 C C . VAL A 1 165 ? 14.112 16.087 -9.348 1.00 93.56 165 VAL A C 1
ATOM 1322 O O . VAL A 1 165 ? 13.242 15.478 -9.968 1.00 93.56 165 VAL A O 1
ATOM 1325 N N . LYS A 1 166 ? 15.356 15.613 -9.216 1.00 93.06 166 LYS A N 1
ATOM 1326 C CA . LYS A 1 166 ? 15.830 14.379 -9.848 1.00 93.06 166 LYS A CA 1
ATOM 1327 C C . LYS A 1 166 ? 15.031 13.158 -9.405 1.00 93.06 166 LYS A C 1
ATOM 1329 O O . LYS A 1 166 ? 14.624 12.381 -10.265 1.00 93.06 166 LYS A O 1
ATOM 1334 N N . SER A 1 167 ? 14.829 12.989 -8.096 1.00 92.38 167 SER A N 1
ATOM 1335 C CA . SER A 1 167 ? 13.996 11.911 -7.559 1.00 92.38 167 SER A CA 1
ATOM 1336 C C . SER A 1 167 ? 12.583 12.060 -8.101 1.00 92.38 167 SER A C 1
ATOM 1338 O O . SER A 1 167 ? 12.192 11.230 -8.906 1.00 92.38 167 SER A O 1
ATOM 1340 N N . SER A 1 168 ? 11.880 13.157 -7.821 1.00 93.12 168 SER A N 1
ATOM 1341 C CA . SER A 1 168 ? 10.478 13.357 -8.236 1.00 93.12 168 SER A CA 1
ATOM 1342 C C . SER A 1 168 ? 10.220 13.080 -9.727 1.00 93.12 168 SER A C 1
ATOM 1344 O O . SER A 1 168 ? 9.218 12.464 -10.085 1.00 93.12 168 SER A O 1
ATOM 1346 N N . VAL A 1 169 ? 11.144 13.469 -10.615 1.00 94.69 169 VAL A N 1
ATOM 1347 C CA . VAL A 1 169 ? 11.059 13.156 -12.053 1.00 94.69 169 VAL A CA 1
ATOM 1348 C C . VAL A 1 169 ? 11.227 11.660 -12.334 1.00 94.69 169 VAL A C 1
ATOM 1350 O O . VAL A 1 169 ? 10.471 11.104 -13.130 1.00 94.69 169 VAL A O 1
ATOM 1353 N N . ALA A 1 170 ? 12.205 10.998 -11.710 1.00 95.69 170 ALA A N 1
ATOM 1354 C CA . ALA A 1 170 ? 12.391 9.555 -11.849 1.00 95.69 170 ALA A CA 1
ATOM 1355 C C . ALA A 1 170 ? 11.187 8.780 -11.295 1.00 95.69 170 ALA A C 1
ATOM 1357 O O . ALA A 1 170 ? 10.700 7.858 -11.937 1.00 95.69 170 ALA A O 1
ATOM 1358 N N . GLU A 1 171 ? 10.679 9.194 -10.139 1.00 94.94 171 GLU A N 1
ATOM 1359 C CA . GLU A 1 171 ? 9.502 8.642 -9.477 1.00 94.94 171 GLU A CA 1
ATOM 1360 C C . GLU A 1 171 ? 8.267 8.646 -10.385 1.00 94.94 171 GLU A C 1
ATOM 1362 O O . GLU A 1 171 ? 7.691 7.589 -10.655 1.00 94.94 171 GLU A O 1
ATOM 1367 N N . LEU A 1 172 ? 7.914 9.819 -10.920 1.00 95.88 172 LEU A N 1
ATOM 1368 C CA . LEU A 1 172 ? 6.784 9.966 -11.833 1.00 95.88 172 LEU A CA 1
ATOM 1369 C C . LEU A 1 172 ? 7.015 9.227 -13.158 1.00 95.88 172 LEU A C 1
ATOM 1371 O O . LEU A 1 172 ? 6.106 8.583 -13.675 1.00 95.88 172 LEU A O 1
ATOM 1375 N N . GLY A 1 173 ? 8.241 9.271 -13.689 1.00 96.94 173 GLY A N 1
ATOM 1376 C CA . GLY A 1 173 ? 8.595 8.577 -14.927 1.00 96.94 173 GLY A CA 1
ATOM 1377 C C . GLY A 1 173 ? 8.482 7.054 -14.822 1.00 96.94 173 GLY A C 1
ATOM 1378 O O . GLY A 1 173 ? 8.108 6.400 -15.792 1.00 96.94 173 GLY A O 1
ATOM 1379 N N . VAL A 1 174 ? 8.775 6.473 -13.654 1.00 97.50 174 VAL A N 1
ATOM 1380 C CA . VAL A 1 174 ? 8.562 5.040 -13.404 1.00 97.50 174 VAL A CA 1
ATOM 1381 C C . VAL A 1 174 ? 7.080 4.717 -13.294 1.00 97.50 174 VAL A C 1
ATOM 1383 O O . VAL A 1 174 ? 6.641 3.750 -13.912 1.00 97.50 174 VAL A O 1
ATOM 1386 N N . TYR A 1 175 ? 6.309 5.523 -12.559 1.00 97.38 175 TYR A N 1
ATOM 1387 C CA . TYR A 1 175 ? 4.858 5.353 -12.480 1.00 97.38 175 TYR A CA 1
ATOM 1388 C C . TYR A 1 175 ? 4.221 5.354 -13.879 1.00 97.38 175 TYR A C 1
ATOM 1390 O O . TYR A 1 175 ? 3.464 4.440 -14.208 1.00 97.38 175 TYR A O 1
ATOM 1398 N N . ASP A 1 176 ? 4.591 6.316 -14.732 1.00 98.00 176 ASP A N 1
ATOM 1399 C CA . ASP A 1 176 ? 4.107 6.396 -16.113 1.00 98.00 176 ASP A CA 1
ATOM 1400 C C . ASP A 1 176 ? 4.552 5.191 -16.955 1.00 98.00 176 ASP A C 1
ATOM 1402 O O . ASP A 1 176 ? 3.726 4.592 -17.638 1.00 98.00 176 ASP A O 1
ATOM 1406 N N . ALA A 1 177 ? 5.809 4.749 -16.838 1.00 98.31 177 ALA A N 1
ATOM 1407 C CA . ALA A 1 177 ? 6.285 3.559 -17.546 1.00 98.31 177 ALA A CA 1
ATOM 1408 C C . ALA A 1 177 ? 5.517 2.284 -17.150 1.00 98.31 177 ALA A C 1
ATOM 1410 O O . ALA A 1 177 ? 5.243 1.432 -18.000 1.00 98.31 177 ALA A O 1
ATOM 1411 N N . VAL A 1 178 ? 5.162 2.130 -15.867 1.00 98.25 178 VAL A N 1
ATOM 1412 C CA . VAL A 1 178 ? 4.333 1.003 -15.414 1.00 98.25 178 VAL A CA 1
ATOM 1413 C C . VAL A 1 178 ? 2.902 1.169 -15.924 1.00 98.25 178 VAL A C 1
ATOM 1415 O O . VAL A 1 178 ? 2.357 0.216 -16.480 1.00 98.25 178 VAL A O 1
ATOM 1418 N N . LYS A 1 179 ? 2.315 2.367 -15.832 1.00 97.81 179 LYS A N 1
ATOM 1419 C CA . LYS A 1 179 ? 0.970 2.660 -16.353 1.00 97.81 179 LYS A CA 1
ATOM 1420 C C . LYS A 1 179 ? 0.844 2.354 -17.853 1.00 97.81 179 LYS A C 1
ATOM 1422 O O . LYS A 1 179 ? -0.144 1.754 -18.273 1.00 97.81 179 LYS A O 1
ATOM 1427 N N . ASP A 1 180 ? 1.856 2.671 -18.655 1.00 97.38 180 ASP A N 1
ATOM 1428 C CA . ASP A 1 180 ? 1.850 2.416 -20.102 1.00 97.38 180 ASP A CA 1
ATOM 1429 C C . ASP A 1 180 ? 1.733 0.917 -20.444 1.00 97.38 180 ASP A C 1
ATOM 1431 O O . ASP A 1 180 ? 1.148 0.541 -21.461 1.00 97.38 180 ASP A O 1
ATOM 1435 N N . GLY A 1 181 ? 2.246 0.035 -19.580 1.00 95.62 181 GLY A N 1
ATOM 1436 C CA . GLY A 1 181 ? 2.171 -1.419 -19.750 1.00 95.62 181 GLY A CA 1
ATOM 1437 C C . GLY A 1 181 ? 0.994 -2.095 -19.042 1.00 95.62 181 GLY A C 1
ATOM 1438 O O . GLY A 1 181 ? 0.936 -3.325 -19.010 1.00 95.62 181 GLY A O 1
ATOM 1439 N N . LEU A 1 182 ? 0.029 -1.334 -18.510 1.00 96.31 182 LEU A N 1
ATOM 1440 C CA . LEU A 1 182 ? -1.047 -1.848 -17.652 1.00 96.31 182 LEU A CA 1
ATOM 1441 C C . LEU A 1 182 ? -1.893 -2.957 -18.304 1.00 96.31 182 LEU A C 1
ATOM 1443 O O . LEU A 1 182 ? -2.586 -3.693 -17.610 1.00 96.31 182 LEU A O 1
ATOM 1447 N N . GLN A 1 183 ? -1.871 -3.101 -19.639 1.00 97.31 183 GLN A N 1
ATOM 1448 C CA . GLN A 1 183 ? -2.660 -4.148 -20.322 1.00 97.31 183 GLN A CA 1
ATOM 1449 C C . GLN A 1 183 ? -2.148 -5.525 -19.989 1.00 97.31 183 GLN A C 1
ATOM 1451 O O . GLN A 1 183 ? -2.948 -6.414 -19.734 1.00 97.31 183 GLN A O 1
ATOM 1456 N N . HIS A 1 184 ? -0.835 -5.649 -19.857 1.00 97.44 184 HIS A N 1
ATOM 1457 C CA . HIS A 1 184 ? -0.226 -6.877 -19.399 1.00 97.44 184 HIS A CA 1
ATOM 1458 C C . HIS A 1 184 ? -0.692 -7.235 -17.982 1.00 97.44 184 HIS A C 1
ATOM 1460 O O . HIS A 1 184 ? -0.967 -8.399 -17.734 1.00 97.44 184 HIS A O 1
ATOM 1466 N N . ILE A 1 185 ? -0.875 -6.263 -17.078 1.00 98.00 185 ILE A N 1
ATOM 1467 C CA . ILE A 1 185 ? -1.415 -6.527 -15.729 1.00 98.00 185 ILE A CA 1
ATOM 1468 C C . ILE A 1 185 ? -2.881 -6.970 -15.789 1.00 98.00 185 ILE A C 1
ATOM 1470 O O . ILE A 1 185 ? -3.257 -7.932 -15.128 1.00 98.00 185 ILE A O 1
ATOM 1474 N N . ILE A 1 186 ? -3.707 -6.310 -16.606 1.00 98.44 186 ILE A N 1
ATOM 1475 C CA . ILE A 1 186 ? -5.116 -6.694 -16.782 1.00 98.44 186 ILE A CA 1
ATOM 1476 C C . ILE A 1 186 ? -5.237 -8.116 -17.337 1.00 98.44 186 ILE A C 1
ATOM 1478 O O . ILE A 1 186 ? -6.071 -8.885 -16.866 1.00 98.44 186 ILE A O 1
ATOM 1482 N N . ASP A 1 187 ? -4.398 -8.485 -18.303 1.00 97.69 187 ASP A N 1
ATOM 1483 C CA . ASP A 1 187 ? -4.407 -9.828 -18.886 1.00 97.69 187 ASP A CA 1
ATOM 1484 C C . ASP A 1 187 ? -4.044 -10.893 -17.830 1.00 97.69 187 ASP A C 1
ATOM 1486 O O . ASP A 1 187 ? -4.665 -11.958 -17.787 1.00 97.69 187 ASP A O 1
ATOM 1490 N N . LEU A 1 188 ? -3.110 -10.576 -16.921 1.00 98.06 188 LEU A N 1
ATOM 1491 C CA . LEU A 1 188 ? -2.682 -11.448 -15.816 1.00 98.06 188 LEU A CA 1
ATOM 1492 C C . LEU A 1 188 ? -3.772 -11.703 -14.759 1.00 98.06 188 LEU A C 1
ATOM 1494 O O . LEU A 1 188 ? -3.639 -12.649 -13.985 1.00 98.06 188 LEU A O 1
ATOM 1498 N N . LEU A 1 189 ? -4.884 -10.956 -14.755 1.00 98.31 189 LEU A N 1
ATOM 1499 C CA . LEU A 1 189 ? -6.060 -11.297 -13.940 1.00 98.31 189 LEU A CA 1
ATOM 1500 C C . LEU A 1 189 ? -6.705 -12.631 -14.335 1.00 98.31 189 LEU A C 1
ATOM 1502 O O . LEU A 1 189 ? -7.524 -13.145 -13.584 1.00 98.31 189 LEU A O 1
ATOM 1506 N N . ASN A 1 190 ? -6.360 -13.190 -15.497 1.00 96.88 190 ASN A N 1
ATOM 1507 C CA . ASN A 1 190 ? -6.850 -14.488 -15.962 1.00 96.88 190 ASN A CA 1
ATOM 1508 C C . ASN A 1 190 ? -5.752 -15.567 -15.961 1.00 96.88 190 ASN A C 1
ATOM 1510 O O . ASN A 1 190 ? -5.914 -16.594 -16.615 1.00 96.88 190 ASN A O 1
ATOM 1514 N N . ASP A 1 191 ? -4.625 -15.331 -15.282 1.00 97.44 191 ASP A N 1
ATOM 1515 C CA . ASP A 1 191 ? -3.532 -16.302 -15.203 1.00 97.44 191 ASP A CA 1
ATOM 1516 C C . ASP A 1 191 ? -3.933 -17.551 -14.399 1.00 97.44 191 ASP A C 1
ATOM 1518 O O . ASP A 1 191 ? -4.708 -17.472 -13.441 1.00 97.44 191 ASP A O 1
ATOM 1522 N N . ASP A 1 192 ? -3.371 -18.709 -14.752 1.00 95.31 192 ASP A N 1
ATOM 1523 C CA . ASP A 1 192 ? -3.609 -19.968 -14.036 1.00 95.31 192 ASP A CA 1
ATOM 1524 C C . ASP A 1 192 ? -3.121 -19.892 -12.575 1.00 95.31 192 ASP A C 1
ATOM 1526 O O . ASP A 1 192 ? -3.722 -20.493 -11.677 1.00 95.31 192 ASP A O 1
ATOM 1530 N N . SER A 1 193 ? -2.061 -19.118 -12.310 1.00 96.31 193 SER A N 1
ATOM 1531 C CA . SER A 1 193 ? -1.504 -18.929 -10.970 1.00 96.31 193 SER A CA 1
ATOM 1532 C C . SER A 1 193 ? -2.352 -17.983 -10.119 1.00 96.31 193 SER A C 1
ATOM 1534 O O . SER A 1 193 ? -2.545 -16.813 -10.453 1.00 96.31 193 SER A O 1
ATOM 1536 N N . VAL A 1 194 ? -2.791 -18.473 -8.956 1.00 97.00 194 VAL A N 1
ATOM 1537 C CA . VAL A 1 194 ? -3.528 -17.687 -7.951 1.00 97.00 194 VAL A CA 1
ATOM 1538 C C . VAL A 1 194 ? -2.706 -16.484 -7.480 1.00 97.00 194 VAL A C 1
ATOM 1540 O O . VAL A 1 194 ? -3.239 -15.378 -7.405 1.00 97.00 194 VAL A O 1
ATOM 1543 N N . ALA A 1 195 ? -1.411 -16.681 -7.215 1.00 96.62 195 ALA A N 1
ATOM 1544 C CA . ALA A 1 195 ? -0.519 -15.613 -6.777 1.00 96.62 195 ALA A CA 1
ATOM 1545 C C . ALA A 1 195 ? -0.403 -14.495 -7.824 1.00 96.62 195 ALA A C 1
ATOM 1547 O O . ALA A 1 195 ? -0.472 -13.319 -7.486 1.00 96.62 195 ALA A O 1
ATOM 1548 N N . ILE A 1 196 ? -0.312 -14.845 -9.113 1.00 97.81 196 ILE A N 1
ATOM 1549 C CA . ILE A 1 196 ? -0.229 -13.852 -10.194 1.00 97.81 196 ILE A CA 1
ATOM 1550 C C . ILE A 1 196 ? -1.530 -13.056 -10.312 1.00 97.81 196 ILE A C 1
ATOM 1552 O O . ILE A 1 196 ? -1.471 -11.831 -10.426 1.00 97.81 196 ILE A O 1
ATOM 1556 N N . ARG A 1 197 ? -2.696 -13.715 -10.247 1.00 98.12 197 ARG A N 1
ATOM 1557 C CA . ARG A 1 197 ? -3.987 -13.008 -10.267 1.00 98.12 197 ARG A CA 1
ATOM 1558 C C . ARG A 1 197 ? -4.121 -12.052 -9.084 1.00 98.12 197 ARG A C 1
ATOM 1560 O O . ARG A 1 197 ? -4.600 -10.932 -9.259 1.00 98.12 197 ARG A O 1
ATOM 1567 N N . GLN A 1 198 ? -3.672 -12.469 -7.898 1.00 97.56 198 GLN A N 1
ATOM 1568 C CA . GLN A 1 198 ? -3.678 -11.623 -6.707 1.00 97.56 198 GLN A CA 1
ATOM 1569 C C . GLN A 1 198 ? -2.769 -10.399 -6.869 1.00 97.56 198 GLN A C 1
ATOM 1571 O O . GLN A 1 198 ? -3.228 -9.277 -6.655 1.00 97.56 198 GLN A O 1
ATOM 1576 N N . GLU A 1 199 ? -1.516 -10.597 -7.282 1.00 97.62 199 GLU A N 1
ATOM 1577 C CA . GLU A 1 199 ? -0.558 -9.507 -7.499 1.00 97.62 199 GLU A CA 1
ATOM 1578 C C . GLU A 1 199 ? -1.041 -8.539 -8.582 1.00 97.62 199 GLU A C 1
ATOM 1580 O O . GLU A 1 199 ? -0.930 -7.324 -8.432 1.00 97.62 199 GLU A O 1
ATOM 1585 N N . ALA A 1 200 ? -1.651 -9.058 -9.651 1.00 98.38 200 ALA A N 1
ATOM 1586 C CA . ALA A 1 200 ? -2.248 -8.237 -10.694 1.00 98.38 200 ALA A CA 1
ATOM 1587 C C . ALA A 1 200 ? -3.426 -7.400 -10.164 1.00 98.38 200 ALA A C 1
ATOM 1589 O O . ALA A 1 200 ? -3.493 -6.199 -10.430 1.00 98.38 200 ALA A O 1
ATOM 1590 N N . ALA A 1 201 ? -4.324 -7.988 -9.366 1.00 98.25 201 ALA A N 1
ATOM 1591 C CA . ALA A 1 201 ? -5.430 -7.257 -8.746 1.00 98.25 201 ALA A CA 1
ATOM 1592 C C . ALA A 1 201 ? -4.934 -6.164 -7.784 1.00 98.25 201 ALA A C 1
ATOM 1594 O O . ALA A 1 201 ? -5.458 -5.049 -7.799 1.00 98.25 201 ALA A O 1
ATOM 1595 N N . TYR A 1 202 ? -3.899 -6.460 -6.991 1.00 96.88 202 TYR A N 1
ATOM 1596 C CA . TYR A 1 202 ? -3.269 -5.489 -6.098 1.00 96.88 202 TYR A CA 1
ATOM 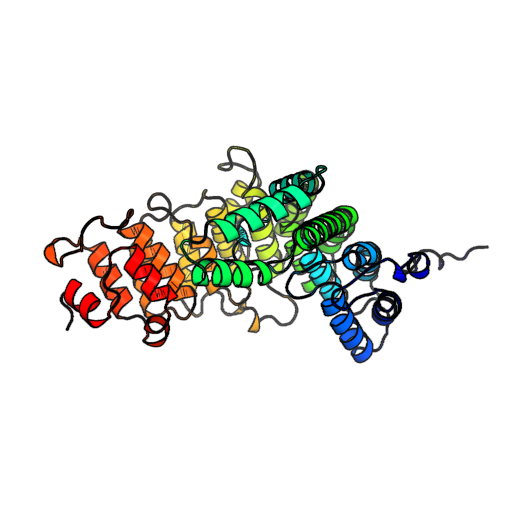1597 C C . TYR A 1 202 ? -2.586 -4.357 -6.875 1.00 96.88 202 TYR A C 1
ATOM 1599 O O . TYR A 1 202 ? -2.801 -3.189 -6.562 1.00 96.88 202 TYR A O 1
ATOM 1607 N N . ALA A 1 203 ? -1.828 -4.675 -7.929 1.00 96.62 203 ALA A N 1
ATOM 1608 C CA . ALA A 1 203 ? -1.160 -3.690 -8.777 1.00 96.62 203 ALA A CA 1
ATOM 1609 C C . ALA A 1 203 ? -2.149 -2.682 -9.384 1.00 96.62 203 ALA A C 1
ATOM 1611 O O . ALA A 1 203 ? -1.900 -1.476 -9.381 1.00 96.62 203 ALA A O 1
ATOM 1612 N N . LEU A 1 204 ? -3.303 -3.161 -9.860 1.00 97.38 204 LEU A N 1
ATOM 1613 C CA . LEU A 1 204 ? -4.326 -2.318 -10.484 1.00 97.38 204 LEU A CA 1
ATOM 1614 C C . LEU A 1 204 ? -4.949 -1.299 -9.518 1.00 97.38 204 LEU A C 1
ATOM 1616 O O . LEU A 1 204 ? -5.404 -0.254 -9.975 1.00 97.38 204 LEU A O 1
ATOM 1620 N N . ALA A 1 205 ? -4.924 -1.539 -8.202 1.00 95.12 205 ALA A N 1
ATOM 1621 C CA . ALA A 1 205 ? -5.471 -0.623 -7.193 1.00 95.12 205 ALA A CA 1
ATOM 1622 C C . ALA A 1 205 ? -4.786 0.759 -7.159 1.00 95.12 205 ALA A C 1
ATOM 1624 O O . ALA A 1 205 ? -5.284 1.702 -6.536 1.00 95.12 205 ALA A O 1
ATOM 1625 N N . TRP A 1 206 ? -3.630 0.880 -7.811 1.00 94.31 206 TRP A N 1
ATOM 1626 C CA . TRP A 1 206 ? -2.752 2.041 -7.734 1.00 94.31 206 TRP A CA 1
ATOM 1627 C C . TRP A 1 206 ? -2.796 2.950 -8.959 1.00 94.31 206 TRP A C 1
ATOM 1629 O O . TRP A 1 206 ? -2.054 3.925 -9.004 1.00 94.31 206 TRP A O 1
ATOM 1639 N N . PHE A 1 207 ? -3.673 2.678 -9.927 1.00 94.69 207 PHE A N 1
ATOM 1640 C CA . PHE A 1 207 ? -3.767 3.448 -11.171 1.00 94.69 207 PHE A CA 1
ATOM 1641 C C . PHE A 1 207 ? -5.129 4.150 -11.306 1.00 94.69 207 PHE A C 1
ATOM 1643 O O . PHE A 1 207 ? -5.912 3.824 -12.201 1.00 94.69 207 PHE A O 1
ATOM 1650 N N . PRO A 1 208 ? -5.435 5.148 -10.451 1.00 91.81 208 PRO A N 1
ATOM 1651 C CA . PRO A 1 208 ? -6.726 5.842 -10.464 1.00 91.81 208 PRO A CA 1
ATOM 1652 C C . PRO A 1 208 ? -6.965 6.684 -11.729 1.00 91.81 208 PRO A C 1
ATOM 1654 O O . PRO A 1 208 ? -8.067 7.176 -11.931 1.00 91.81 208 PRO A O 1
ATOM 1657 N N . GLU A 1 209 ? -5.961 6.870 -12.589 1.00 92.00 209 GLU A N 1
ATOM 1658 C CA . GLU A 1 209 ? -6.118 7.541 -13.889 1.00 92.00 209 GLU A CA 1
ATOM 1659 C C . GLU A 1 209 ? -6.754 6.624 -14.959 1.00 92.00 209 GLU A C 1
ATOM 1661 O O . GLU A 1 209 ? -7.213 7.116 -15.984 1.00 92.00 209 GLU A O 1
ATOM 1666 N N . GLU A 1 210 ? -6.820 5.306 -14.726 1.00 94.81 210 GLU A N 1
ATOM 1667 C CA . GLU A 1 210 ? -7.193 4.288 -15.728 1.00 94.81 210 GLU A CA 1
ATOM 1668 C C . GLU A 1 210 ? -8.514 3.559 -15.382 1.00 94.81 210 GLU A C 1
ATOM 1670 O O . GLU A 1 210 ? -8.757 2.424 -15.804 1.00 94.81 210 GLU A O 1
ATOM 1675 N N . LEU A 1 211 ? -9.398 4.202 -14.604 1.00 92.62 211 LEU A N 1
ATOM 1676 C CA . LEU A 1 211 ? -10.616 3.585 -14.043 1.00 92.62 211 LEU A CA 1
ATOM 1677 C C . LEU A 1 211 ? -11.519 2.927 -15.089 1.00 92.62 211 LEU A C 1
ATOM 1679 O O . LEU A 1 211 ? -12.028 1.832 -14.854 1.00 92.62 211 LEU A O 1
ATOM 1683 N N . GLU A 1 212 ? -11.713 3.569 -16.245 1.00 92.75 212 GLU A N 1
ATOM 1684 C CA . GLU A 1 212 ? -12.590 3.064 -17.313 1.00 92.75 212 GLU A CA 1
ATOM 1685 C C . GLU A 1 212 ? -12.169 1.678 -17.806 1.00 92.75 212 GLU A C 1
ATOM 1687 O O . GLU A 1 212 ? -13.003 0.867 -18.211 1.00 92.75 212 GLU A O 1
ATOM 1692 N N . ARG A 1 213 ? -10.868 1.402 -17.740 1.00 95.31 213 ARG A N 1
ATOM 1693 C CA . ARG A 1 213 ? -10.264 0.166 -18.213 1.00 95.31 213 ARG A CA 1
ATOM 1694 C C . ARG A 1 213 ? -10.087 -0.858 -17.095 1.00 95.31 213 ARG A C 1
ATOM 1696 O O . ARG A 1 213 ? -10.262 -2.050 -17.336 1.00 95.31 213 ARG A O 1
ATOM 1703 N N . ILE A 1 214 ? -9.793 -0.401 -15.878 1.00 97.56 214 ILE A N 1
ATOM 1704 C CA . ILE A 1 214 ? -9.585 -1.265 -14.710 1.00 97.56 214 ILE A CA 1
ATOM 1705 C C . ILE A 1 214 ? -10.908 -1.777 -14.133 1.00 97.56 214 ILE A C 1
ATOM 1707 O O . ILE A 1 214 ? -11.018 -2.964 -13.826 1.00 97.56 214 ILE A O 1
ATOM 1711 N N . HIS A 1 215 ? -11.927 -0.921 -13.990 1.00 96.31 215 HIS A N 1
ATOM 1712 C CA . HIS A 1 215 ? -13.180 -1.297 -13.328 1.00 96.31 215 HIS A CA 1
ATOM 1713 C C . HIS A 1 215 ? -13.854 -2.524 -13.961 1.00 96.31 215 HIS A C 1
ATOM 1715 O O . HIS A 1 215 ? -14.158 -3.456 -13.216 1.00 96.31 215 HIS A O 1
ATOM 1721 N N . PRO A 1 216 ? -14.062 -2.604 -15.294 1.00 97.94 216 PRO A N 1
ATOM 1722 C CA . PRO A 1 216 ? -14.673 -3.788 -15.897 1.00 97.94 216 PRO A CA 1
ATOM 1723 C C . PRO A 1 216 ? -13.859 -5.064 -15.652 1.00 97.94 216 PRO A C 1
ATOM 1725 O O . PRO A 1 216 ? -14.436 -6.126 -15.434 1.00 97.94 216 PRO A O 1
ATOM 1728 N N . ALA A 1 217 ? -12.527 -4.961 -15.656 1.00 98.38 217 ALA A N 1
ATOM 1729 C CA . ALA A 1 217 ? -11.643 -6.095 -15.417 1.00 98.38 217 ALA A CA 1
ATOM 1730 C C . ALA A 1 217 ? -11.744 -6.605 -13.970 1.00 98.38 217 ALA A C 1
ATOM 1732 O O . ALA A 1 217 ? -11.879 -7.809 -13.757 1.00 98.38 217 ALA A O 1
ATOM 1733 N N . LEU A 1 218 ? -11.765 -5.701 -12.984 1.00 98.38 218 LEU A N 1
ATOM 1734 C CA . LEU A 1 218 ? -11.940 -6.068 -11.576 1.00 98.38 218 LEU A CA 1
ATOM 1735 C C . LEU A 1 218 ? -13.350 -6.590 -11.270 1.00 98.38 218 LEU A C 1
ATOM 1737 O O . LEU A 1 218 ? -13.473 -7.545 -10.509 1.00 98.38 218 LEU A O 1
ATOM 1741 N N . PHE A 1 219 ? -14.407 -6.036 -11.877 1.00 98.25 219 PHE A N 1
ATOM 1742 C CA . PHE A 1 219 ? -15.757 -6.603 -11.741 1.00 98.25 219 PHE A CA 1
ATOM 1743 C C . PHE A 1 219 ? -15.814 -8.042 -12.266 1.00 98.25 219 PHE A C 1
ATOM 1745 O O . PHE A 1 219 ? -16.289 -8.928 -11.560 1.00 98.25 219 PHE A O 1
ATOM 1752 N N . ASN A 1 220 ? -15.258 -8.296 -13.456 1.00 97.88 220 ASN A N 1
ATOM 1753 C CA . ASN A 1 220 ? -15.197 -9.645 -14.021 1.00 97.88 220 ASN A CA 1
ATOM 1754 C C . ASN A 1 220 ? -14.389 -10.610 -13.138 1.00 97.88 220 ASN A C 1
ATOM 1756 O O . ASN A 1 220 ? -14.805 -11.756 -12.956 1.00 97.88 220 ASN A O 1
ATOM 1760 N N . LEU A 1 221 ? -13.260 -10.158 -12.576 1.00 97.69 221 LEU A N 1
ATOM 1761 C CA . LEU A 1 221 ? -12.481 -10.938 -11.613 1.00 97.69 221 LEU A CA 1
ATOM 1762 C C . LEU A 1 221 ? -13.345 -11.303 -10.401 1.00 97.69 221 LEU A C 1
ATOM 1764 O O . LEU A 1 221 ? -13.471 -12.475 -10.076 1.00 97.69 221 LEU A O 1
ATOM 1768 N N . ILE A 1 222 ? -13.983 -10.324 -9.758 1.00 96.06 222 ILE A N 1
ATOM 1769 C CA . ILE A 1 222 ? -14.780 -10.546 -8.542 1.00 96.06 222 ILE A CA 1
ATOM 1770 C C . ILE A 1 222 ? -15.937 -11.517 -8.793 1.00 96.06 222 ILE A C 1
ATOM 1772 O O . ILE A 1 222 ? -16.204 -12.370 -7.945 1.00 96.06 222 ILE A O 1
ATOM 1776 N N . ASP A 1 223 ? -16.594 -11.416 -9.950 1.00 94.19 223 ASP A N 1
ATOM 1777 C CA . ASP A 1 223 ? -17.737 -12.261 -10.305 1.00 94.19 223 ASP A CA 1
ATOM 1778 C C . ASP A 1 223 ? -17.346 -13.717 -10.617 1.00 94.19 223 ASP A C 1
ATOM 1780 O O . ASP A 1 223 ? -18.160 -14.624 -10.423 1.00 94.19 223 ASP A O 1
ATOM 1784 N N . SER A 1 224 ? -16.128 -13.953 -11.115 1.00 93.88 224 SER A N 1
ATOM 1785 C CA . SER A 1 224 ? -15.676 -15.273 -11.585 1.00 93.88 224 SER A CA 1
ATOM 1786 C C . SER A 1 224 ? -14.676 -15.975 -10.664 1.00 93.88 224 SER A C 1
ATOM 1788 O O . SER A 1 224 ? -14.519 -17.195 -10.752 1.00 93.88 224 SER A O 1
ATOM 1790 N N . GLU A 1 225 ? -14.010 -15.236 -9.779 1.00 95.19 225 GLU A N 1
ATOM 1791 C CA . GLU A 1 225 ? -12.940 -15.755 -8.936 1.00 95.19 225 GLU A CA 1
ATOM 1792 C C . GLU A 1 225 ? -13.461 -16.702 -7.848 1.00 95.19 225 GLU A C 1
ATOM 1794 O O . GLU A 1 225 ? -14.495 -16.484 -7.216 1.00 95.19 225 GLU A O 1
ATOM 1799 N N . THR A 1 226 ? -12.694 -17.764 -7.608 1.00 93.00 226 THR A N 1
ATOM 1800 C CA . THR A 1 226 ? -13.013 -18.802 -6.622 1.00 93.00 226 THR A CA 1
ATOM 1801 C C . THR A 1 226 ? -12.095 -18.751 -5.406 1.00 93.00 226 THR A C 1
ATOM 1803 O O . THR A 1 226 ? -12.498 -19.182 -4.325 1.00 93.00 226 THR A O 1
ATOM 1806 N N . ASN A 1 227 ? -10.882 -18.208 -5.547 1.00 95.38 227 ASN A N 1
ATOM 1807 C CA . ASN A 1 227 ? -9.974 -17.995 -4.433 1.00 95.38 227 ASN A CA 1
ATOM 1808 C C . ASN A 1 227 ? -10.399 -16.761 -3.606 1.00 95.38 227 ASN A C 1
ATOM 1810 O O . ASN A 1 227 ? -10.430 -15.647 -4.140 1.00 95.38 227 ASN A O 1
ATOM 1814 N N . PRO A 1 228 ? -10.667 -16.910 -2.295 1.00 94.81 228 PRO A N 1
ATOM 1815 C CA . PRO A 1 228 ? -11.147 -15.794 -1.487 1.00 94.81 228 PRO A CA 1
ATOM 1816 C C . PRO A 1 228 ? -10.170 -14.625 -1.346 1.00 94.81 228 PRO A C 1
ATOM 1818 O O . PRO A 1 228 ? -10.617 -13.487 -1.253 1.00 94.81 228 PRO A O 1
ATOM 1821 N N . VAL A 1 229 ? -8.858 -14.879 -1.334 1.00 96.44 229 VAL A N 1
ATOM 1822 C CA . VAL A 1 229 ? -7.835 -13.831 -1.172 1.00 96.44 229 VAL A CA 1
ATOM 1823 C C . VAL A 1 229 ? -7.761 -12.961 -2.424 1.00 96.44 229 VAL A C 1
ATOM 1825 O O . VAL A 1 229 ? -7.726 -11.733 -2.325 1.00 96.44 229 VAL A O 1
ATOM 1828 N N . VAL A 1 230 ? -7.817 -13.573 -3.611 1.00 97.56 230 VAL A N 1
ATOM 1829 C CA . VAL A 1 230 ? -7.858 -12.835 -4.883 1.00 97.56 230 VAL A CA 1
ATOM 1830 C C . VAL A 1 230 ? -9.141 -12.001 -4.973 1.00 97.56 230 VAL A C 1
ATOM 1832 O O . VAL A 1 230 ? -9.082 -10.808 -5.273 1.00 97.56 230 VAL A O 1
ATOM 1835 N N . GLN A 1 231 ? -10.296 -12.587 -4.634 1.00 96.69 231 GLN A N 1
ATOM 1836 C CA . GLN A 1 231 ? -11.573 -11.869 -4.650 1.00 96.69 231 GLN A CA 1
ATOM 1837 C C . GLN A 1 231 ? -11.587 -10.705 -3.642 1.00 96.69 231 GLN A C 1
ATOM 1839 O O . GLN A 1 231 ? -11.992 -9.596 -3.989 1.00 96.69 231 GLN A O 1
ATOM 1844 N N . ALA A 1 232 ? -11.096 -10.922 -2.416 1.00 96.81 232 ALA A N 1
ATOM 1845 C CA . ALA A 1 232 ? -10.947 -9.883 -1.398 1.00 96.81 232 ALA A CA 1
ATOM 1846 C C . ALA A 1 232 ? -10.007 -8.756 -1.847 1.00 96.81 232 ALA A C 1
ATOM 1848 O O . ALA A 1 232 ? -10.324 -7.581 -1.656 1.00 96.81 232 ALA A O 1
ATOM 1849 N N . THR A 1 233 ? -8.896 -9.100 -2.503 1.00 97.44 233 THR A N 1
ATOM 1850 C CA . THR A 1 233 ? -7.971 -8.122 -3.092 1.00 97.44 233 THR A CA 1
ATOM 1851 C C . THR A 1 233 ? -8.680 -7.270 -4.145 1.00 97.44 233 THR A C 1
ATOM 1853 O O . THR A 1 233 ? -8.588 -6.046 -4.091 1.00 97.44 233 THR A O 1
ATOM 1856 N N . GLY A 1 234 ? -9.453 -7.883 -5.048 1.00 97.44 234 GLY A N 1
ATOM 1857 C CA . GLY A 1 234 ? -10.246 -7.158 -6.046 1.00 97.44 234 GLY A CA 1
ATOM 1858 C C . GLY A 1 234 ? -11.280 -6.207 -5.430 1.00 97.44 234 GLY A C 1
ATOM 1859 O O . GLY A 1 234 ? -11.430 -5.076 -5.891 1.00 97.44 234 GLY A O 1
ATOM 1860 N N . LEU A 1 235 ? -11.960 -6.628 -4.357 1.00 97.38 235 LEU A N 1
ATOM 1861 C CA . LEU A 1 235 ? -12.949 -5.806 -3.644 1.00 97.38 235 LEU A CA 1
ATOM 1862 C C . LEU A 1 235 ? -12.312 -4.571 -2.989 1.00 97.38 235 LEU A C 1
ATOM 1864 O O . LEU A 1 235 ? -12.830 -3.462 -3.139 1.00 97.38 235 LEU A O 1
ATOM 1868 N N . ILE A 1 236 ? -11.178 -4.745 -2.300 1.00 96.88 236 ILE A N 1
ATOM 1869 C CA . ILE A 1 236 ? -10.437 -3.628 -1.692 1.00 96.88 236 ILE A CA 1
ATOM 1870 C C . ILE A 1 236 ? -9.879 -2.707 -2.783 1.00 96.88 236 ILE A C 1
ATOM 1872 O O . ILE A 1 236 ? -10.009 -1.490 -2.664 1.00 96.88 236 ILE A O 1
ATOM 1876 N N . ALA A 1 237 ? -9.346 -3.265 -3.877 1.00 96.69 237 ALA A N 1
ATOM 1877 C CA . ALA A 1 237 ? -8.841 -2.498 -5.014 1.00 96.69 237 ALA A CA 1
ATOM 1878 C C . ALA A 1 237 ? -9.926 -1.611 -5.650 1.00 96.69 237 ALA A C 1
ATOM 1880 O O . ALA A 1 237 ? -9.685 -0.425 -5.878 1.00 96.69 237 ALA A O 1
ATOM 1881 N N . LEU A 1 238 ? -11.138 -2.141 -5.874 1.00 95.81 238 LEU A N 1
ATOM 1882 C CA . LEU A 1 238 ? -12.277 -1.349 -6.359 1.00 95.81 238 LEU A CA 1
ATOM 1883 C C . LEU A 1 238 ? -12.623 -0.194 -5.413 1.00 95.81 238 LEU A C 1
ATOM 1885 O O . LEU A 1 238 ? -12.839 0.931 -5.866 1.00 95.81 238 LEU A O 1
ATOM 1889 N N . GLY A 1 239 ? -12.675 -0.462 -4.104 1.00 94.38 239 GLY A N 1
ATOM 1890 C CA . GLY A 1 239 ? -12.918 0.573 -3.101 1.00 94.38 239 GLY A CA 1
ATOM 1891 C C . GLY A 1 239 ? -11.843 1.656 -3.133 1.00 94.38 239 GLY A C 1
ATOM 1892 O O . GLY A 1 239 ? -12.156 2.840 -3.237 1.00 94.38 239 GLY A O 1
ATOM 1893 N N . GLN A 1 240 ? -10.572 1.252 -3.112 1.00 93.38 240 GLN A N 1
ATOM 1894 C CA . GLN A 1 240 ? -9.421 2.150 -3.123 1.00 93.38 240 GLN A CA 1
ATOM 1895 C C . GLN A 1 240 ? -9.422 3.087 -4.332 1.00 93.38 240 GLN A C 1
ATOM 1897 O O . GLN A 1 240 ? -9.268 4.298 -4.162 1.00 93.38 240 GLN A O 1
ATOM 1902 N N . LEU A 1 241 ? -9.634 2.549 -5.535 1.00 92.56 241 LEU A N 1
ATOM 1903 C CA . LEU A 1 241 ? -9.632 3.312 -6.785 1.00 92.56 241 LEU A CA 1
ATOM 1904 C C . LEU A 1 241 ? -10.666 4.445 -6.796 1.00 92.56 241 LEU A C 1
ATOM 1906 O O . LEU A 1 241 ? -10.446 5.483 -7.421 1.00 92.56 241 LEU A O 1
ATOM 1910 N N . GLN A 1 242 ? -11.765 4.288 -6.056 1.00 90.38 242 GLN A N 1
ATOM 1911 C CA . GLN A 1 242 ? -12.818 5.293 -5.979 1.00 90.38 242 GLN A CA 1
ATOM 1912 C C . GLN A 1 242 ? -12.640 6.294 -4.813 1.00 90.38 242 GLN A C 1
ATOM 1914 O O . GLN A 1 242 ? -13.295 7.336 -4.807 1.00 90.38 242 GLN A O 1
ATOM 1919 N N . THR A 1 243 ? -11.711 6.076 -3.871 1.00 87.06 243 THR A N 1
ATOM 1920 C CA . THR A 1 243 ? -11.523 6.961 -2.692 1.00 87.06 243 THR A CA 1
ATOM 1921 C C . THR A 1 243 ? -11.220 8.424 -3.026 1.00 87.06 243 THR A C 1
ATOM 1923 O O . THR A 1 243 ? -11.526 9.310 -2.230 1.00 87.06 243 THR A O 1
ATOM 1926 N N . ARG A 1 244 ? -10.639 8.690 -4.202 1.00 78.12 244 ARG A N 1
ATOM 1927 C CA . ARG A 1 244 ? -10.302 10.038 -4.693 1.00 78.12 244 ARG A CA 1
ATOM 1928 C C . ARG A 1 244 ? -11.168 10.501 -5.872 1.00 78.12 244 ARG A C 1
ATOM 1930 O O . ARG A 1 244 ? -10.820 11.477 -6.529 1.00 78.12 244 ARG A O 1
ATOM 1937 N N . SER A 1 245 ? -12.273 9.811 -6.165 1.00 78.00 245 SER A N 1
ATOM 1938 C CA . SER A 1 245 ? -13.161 10.177 -7.277 1.00 78.00 245 SER A CA 1
ATOM 1939 C C . SER A 1 245 ? -13.882 11.505 -7.031 1.00 78.00 245 SER A C 1
ATOM 1941 O O . SER A 1 245 ? -14.440 11.740 -5.960 1.00 78.00 245 SER A O 1
ATOM 1943 N N . GLU A 1 246 ? -13.918 12.361 -8.052 1.00 68.31 246 GLU A N 1
ATOM 1944 C CA . GLU A 1 246 ? -14.680 13.611 -8.037 1.00 68.31 246 GLU A CA 1
ATOM 1945 C C . GLU A 1 246 ? -16.170 13.308 -8.303 1.00 68.31 246 GLU A C 1
ATOM 1947 O O . GLU A 1 246 ? -16.571 13.063 -9.439 1.00 68.31 246 GLU A O 1
ATOM 1952 N N . GLY A 1 247 ? -17.015 13.280 -7.264 1.00 70.50 247 GLY A N 1
ATOM 1953 C CA . GLY A 1 247 ? -18.463 13.097 -7.428 1.00 70.50 247 GLY A CA 1
ATOM 1954 C C . GLY A 1 247 ? -19.171 12.450 -6.237 1.00 70.50 247 GLY A C 1
ATOM 1955 O O . GLY A 1 247 ? -18.557 12.117 -5.228 1.00 70.50 247 GLY A O 1
ATOM 1956 N N . GLY A 1 248 ? -20.491 12.279 -6.356 1.00 77.12 248 GLY A N 1
ATOM 1957 C CA . GLY A 1 248 ? -21.283 11.535 -5.375 1.00 77.12 248 GLY A CA 1
ATOM 1958 C C . GLY A 1 248 ? -20.974 10.042 -5.456 1.00 77.12 248 GLY A C 1
ATOM 1959 O O . GLY A 1 248 ? -21.182 9.426 -6.501 1.00 77.12 248 GLY A O 1
ATOM 1960 N N . ILE A 1 249 ? -20.479 9.469 -4.361 1.00 84.50 249 ILE A N 1
ATOM 1961 C CA . ILE A 1 249 ? -20.028 8.072 -4.300 1.00 84.50 249 ILE A CA 1
ATOM 1962 C C . ILE A 1 249 ? -21.085 7.102 -3.755 1.00 84.50 249 ILE A C 1
ATOM 1964 O O . ILE A 1 249 ? -20.917 5.898 -3.908 1.00 84.50 249 ILE A O 1
ATOM 1968 N N . ASP A 1 250 ? -22.190 7.607 -3.198 1.00 82.50 250 ASP A N 1
ATOM 1969 C CA . ASP A 1 250 ? -23.177 6.824 -2.435 1.00 82.50 250 ASP A CA 1
ATOM 1970 C C . ASP A 1 250 ? -23.877 5.700 -3.227 1.00 82.50 250 ASP A C 1
ATOM 1972 O O . ASP A 1 250 ? -24.316 4.718 -2.634 1.00 82.50 250 ASP A O 1
ATOM 1976 N N . ASP A 1 251 ? -23.983 5.810 -4.557 1.00 88.31 251 ASP A N 1
ATOM 1977 C CA . ASP A 1 251 ? -24.664 4.819 -5.411 1.00 88.31 251 ASP A CA 1
ATOM 1978 C C . ASP A 1 251 ? -23.923 4.574 -6.739 1.00 88.31 251 ASP A C 1
ATOM 1980 O O . ASP A 1 251 ? -24.485 4.605 -7.841 1.00 88.31 251 ASP A O 1
ATOM 1984 N N . THR A 1 252 ? -22.612 4.343 -6.663 1.00 94.19 252 THR A N 1
ATOM 1985 C CA . THR A 1 252 ? -21.836 3.910 -7.835 1.00 94.19 252 THR A CA 1
ATOM 1986 C C . THR A 1 252 ? -21.981 2.403 -8.081 1.00 94.19 252 THR A C 1
ATOM 1988 O O . THR A 1 252 ? -22.357 1.650 -7.176 1.00 94.19 252 THR A O 1
ATOM 1991 N N . PRO A 1 253 ? -21.659 1.905 -9.294 1.00 95.19 253 PRO A N 1
ATOM 1992 C CA . PRO A 1 253 ? -21.573 0.465 -9.545 1.00 95.19 253 PRO A CA 1
ATOM 1993 C C . PRO A 1 253 ? -20.674 -0.274 -8.541 1.00 95.19 253 PRO A C 1
ATOM 1995 O O . PRO A 1 253 ? -21.008 -1.387 -8.143 1.00 95.19 253 PRO A O 1
ATOM 1998 N N . VAL A 1 254 ? -19.589 0.367 -8.086 1.00 95.75 254 VAL A N 1
ATOM 1999 C CA . VAL A 1 254 ? -18.693 -0.173 -7.052 1.00 95.75 254 VAL A CA 1
ATOM 2000 C C . VAL A 1 254 ? -19.440 -0.332 -5.732 1.00 95.75 254 VAL A C 1
ATOM 2002 O O . VAL A 1 254 ? -19.494 -1.437 -5.204 1.00 95.75 254 VAL A O 1
ATOM 2005 N N . VAL A 1 255 ? -20.094 0.719 -5.227 1.00 95.94 255 VAL A N 1
ATOM 2006 C CA . VAL A 1 255 ? -20.830 0.650 -3.951 1.00 95.94 255 VAL A CA 1
ATOM 2007 C C . VAL A 1 255 ? -21.967 -0.373 -4.000 1.00 95.94 255 VAL A C 1
ATOM 2009 O O . VAL A 1 255 ? -22.168 -1.116 -3.037 1.00 95.94 255 VAL A O 1
ATOM 2012 N N . ARG A 1 256 ? -22.676 -0.495 -5.129 1.00 95.88 256 ARG A N 1
ATOM 2013 C CA . ARG A 1 256 ? -23.689 -1.550 -5.309 1.00 95.88 256 ARG A CA 1
ATOM 2014 C C . ARG A 1 256 ? -23.088 -2.955 -5.286 1.00 95.88 256 ARG A C 1
ATOM 2016 O O . ARG A 1 256 ? -23.666 -3.840 -4.658 1.00 95.88 256 ARG A O 1
ATOM 2023 N N . CYS A 1 257 ? -21.945 -3.161 -5.939 1.00 95.81 257 CYS A N 1
ATOM 2024 C CA . CYS A 1 257 ? -21.224 -4.434 -5.913 1.00 95.81 257 CYS A CA 1
ATOM 2025 C C . CYS A 1 257 ? -20.785 -4.794 -4.485 1.00 95.81 257 CYS A C 1
ATOM 2027 O O . CYS A 1 257 ? -21.133 -5.869 -4.000 1.00 95.81 257 CYS A O 1
ATOM 2029 N N . LEU A 1 258 ? -20.131 -3.868 -3.776 1.00 96.44 258 LEU A N 1
ATOM 2030 C CA . LEU A 1 258 ? -19.661 -4.073 -2.402 1.00 96.44 258 LEU A CA 1
ATOM 2031 C C . LEU A 1 258 ? -20.812 -4.410 -1.439 1.00 96.44 258 LEU A C 1
ATOM 2033 O O . LEU A 1 258 ? -20.734 -5.394 -0.706 1.00 96.44 258 LEU A O 1
ATOM 2037 N N . ASN A 1 259 ? -21.916 -3.654 -1.482 1.00 96.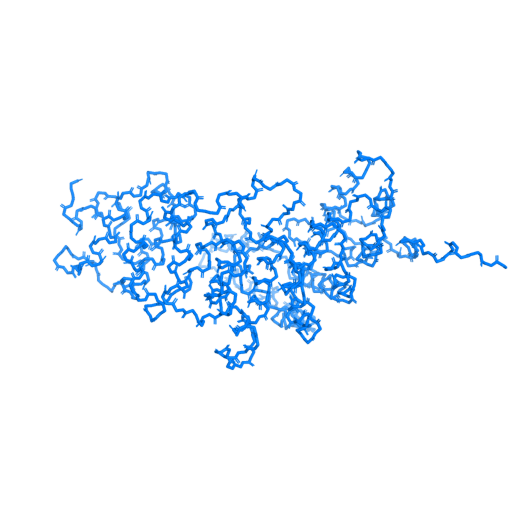00 259 ASN A N 1
ATOM 2038 C CA . ASN A 1 259 ? -23.104 -3.944 -0.670 1.00 96.00 259 ASN A CA 1
ATOM 2039 C C . ASN A 1 259 ? -23.722 -5.307 -1.017 1.00 96.00 259 ASN A C 1
ATOM 2041 O O . ASN A 1 259 ? -24.151 -6.048 -0.132 1.00 96.00 259 ASN A O 1
ATOM 2045 N N . SER A 1 260 ? -23.757 -5.659 -2.305 1.00 94.50 260 SER A N 1
ATOM 2046 C CA . SER A 1 260 ? -24.255 -6.956 -2.765 1.00 94.50 260 SER A CA 1
ATOM 2047 C C . SER A 1 260 ? -23.406 -8.111 -2.226 1.00 94.50 260 SER A C 1
ATOM 2049 O O . SER A 1 260 ? -23.962 -9.072 -1.693 1.00 94.50 260 SER A O 1
ATOM 2051 N N . VAL A 1 261 ? -22.075 -8.020 -2.308 1.00 94.88 261 VAL A N 1
ATOM 2052 C CA . VAL A 1 261 ? -21.159 -9.047 -1.781 1.00 94.88 261 VAL A CA 1
ATOM 2053 C C . VAL A 1 261 ? -21.263 -9.145 -0.259 1.00 94.88 261 VAL A C 1
ATOM 2055 O O . VAL A 1 261 ? -21.381 -10.253 0.272 1.00 94.88 261 VAL A O 1
ATOM 2058 N N . PHE A 1 262 ? -21.322 -8.009 0.443 1.00 95.38 262 PHE A N 1
ATOM 2059 C CA . PHE A 1 262 ? -21.515 -7.979 1.893 1.00 95.38 262 PHE A CA 1
ATOM 2060 C C . PHE A 1 262 ? -22.817 -8.675 2.324 1.00 95.38 262 PHE A C 1
ATOM 2062 O O . PHE A 1 262 ? -22.801 -9.513 3.228 1.00 95.38 262 PHE A O 1
ATOM 2069 N N . ALA A 1 263 ? -23.939 -8.369 1.662 1.00 92.12 263 ALA A N 1
ATOM 2070 C CA . ALA A 1 263 ? -25.259 -8.882 2.029 1.00 92.12 263 ALA A CA 1
ATOM 2071 C C . ALA A 1 263 ? -25.471 -10.354 1.650 1.00 92.12 263 ALA A C 1
ATOM 2073 O O . ALA A 1 263 ? -26.103 -11.105 2.394 1.00 92.12 263 ALA A O 1
ATOM 2074 N N . GLN A 1 264 ? -24.985 -10.775 0.480 1.00 82.56 264 GLN A N 1
ATOM 2075 C CA . GLN A 1 264 ? -25.273 -12.111 -0.040 1.00 82.56 264 GLN A CA 1
ATOM 2076 C C . GLN A 1 264 ? -24.440 -13.208 0.627 1.00 82.56 264 GLN A C 1
ATOM 2078 O O . GLN A 1 264 ? -24.782 -14.381 0.476 1.00 82.56 264 GLN A O 1
ATOM 2083 N N . GLY A 1 265 ? -23.343 -12.862 1.313 1.00 61.81 265 GLY A N 1
ATOM 2084 C CA . GLY A 1 265 ? -22.401 -13.848 1.852 1.00 61.81 265 GLY A CA 1
ATOM 2085 C C . GLY A 1 265 ? -21.895 -14.834 0.790 1.00 61.81 265 GLY A C 1
ATOM 2086 O O . GLY A 1 265 ? -21.485 -15.940 1.129 1.00 61.81 265 GLY A O 1
ATOM 2087 N N . ARG A 1 266 ? -21.985 -14.480 -0.503 1.00 46.53 266 ARG A N 1
ATOM 2088 C CA . ARG A 1 266 ? -21.469 -15.294 -1.605 1.00 46.53 266 ARG A CA 1
ATOM 2089 C C . ARG A 1 266 ? -19.955 -15.127 -1.617 1.00 46.53 266 ARG A C 1
ATOM 2091 O O . ARG A 1 266 ? -19.447 -14.161 -2.169 1.00 46.53 266 ARG A O 1
ATOM 2098 N N . GLY A 1 267 ? -19.272 -16.039 -0.939 1.00 54.78 267 GLY A N 1
ATOM 2099 C CA . GLY A 1 267 ? -17.827 -16.023 -0.735 1.00 54.78 267 GLY A CA 1
ATOM 2100 C C . GLY A 1 267 ? -17.474 -16.589 0.637 1.00 54.78 267 GLY A C 1
ATOM 2101 O O . GLY A 1 267 ? -18.352 -17.003 1.398 1.00 54.78 267 GLY A O 1
ATOM 2102 N N . SER A 1 268 ? -16.184 -16.614 0.964 1.00 68.00 268 SER A N 1
ATOM 2103 C CA . SER A 1 268 ? -15.767 -16.882 2.339 1.00 68.00 268 SER A CA 1
ATOM 2104 C C . SER A 1 268 ? -16.081 -15.673 3.233 1.00 68.00 268 SER A C 1
ATOM 2106 O O . SER A 1 268 ? -16.427 -14.591 2.745 1.00 68.00 268 SER A O 1
ATOM 2108 N N . GLY A 1 269 ? -15.928 -15.820 4.554 1.00 89.69 269 GLY A N 1
ATOM 2109 C CA . GLY A 1 269 ? -16.018 -14.681 5.480 1.00 89.69 269 GLY A CA 1
ATOM 2110 C C . GLY A 1 269 ? -15.103 -13.511 5.083 1.00 89.69 269 GLY A C 1
ATOM 2111 O O . GLY A 1 269 ? -15.416 -12.360 5.384 1.00 89.69 269 GLY A O 1
ATOM 2112 N N . LEU A 1 270 ? -14.028 -13.784 4.332 1.00 94.88 270 LEU A N 1
ATOM 2113 C CA . LEU A 1 270 ? -13.076 -12.781 3.874 1.00 94.88 270 LEU A CA 1
ATOM 2114 C C . LEU A 1 270 ? -13.685 -11.788 2.878 1.00 94.88 270 LEU A C 1
ATOM 2116 O O . LEU A 1 270 ? -13.475 -10.591 3.031 1.00 94.88 270 LEU A O 1
ATOM 2120 N N . SER A 1 271 ? -14.472 -12.238 1.895 1.00 95.00 271 SER A N 1
ATOM 2121 C CA . SER A 1 271 ? -15.058 -11.344 0.877 1.00 95.00 271 SER A CA 1
ATOM 2122 C C . SER A 1 271 ? -16.070 -10.374 1.489 1.00 95.00 271 SER A C 1
ATOM 2124 O O . SER A 1 271 ? -16.125 -9.194 1.131 1.00 95.00 271 SER A O 1
ATOM 2126 N N . ARG A 1 272 ? -16.847 -10.854 2.468 1.00 95.12 272 ARG A N 1
ATOM 2127 C CA . ARG A 1 272 ? -17.755 -10.012 3.255 1.00 95.12 272 ARG A CA 1
ATOM 2128 C C . ARG A 1 272 ? -16.977 -8.957 4.041 1.00 95.12 272 ARG A C 1
ATOM 2130 O O . ARG A 1 272 ? -17.321 -7.779 3.984 1.00 95.12 272 ARG A O 1
ATOM 2137 N N . TRP A 1 273 ? -15.921 -9.369 4.735 1.00 96.44 273 TRP A N 1
ATOM 2138 C CA . TRP A 1 273 ? -15.078 -8.474 5.522 1.00 96.44 273 TRP A CA 1
ATOM 2139 C C . TRP A 1 273 ? -14.331 -7.444 4.653 1.00 96.44 273 TRP A C 1
ATOM 2141 O O . TRP A 1 273 ? -14.346 -6.253 4.958 1.00 96.44 273 TRP A O 1
ATOM 2151 N N . ALA A 1 274 ? -13.782 -7.863 3.512 1.00 96.62 274 ALA A N 1
ATOM 2152 C CA . ALA A 1 274 ? -13.139 -6.989 2.530 1.00 96.62 274 ALA A CA 1
ATOM 2153 C C . ALA A 1 274 ? -14.113 -5.955 1.940 1.00 96.62 274 ALA A C 1
ATOM 2155 O O . ALA A 1 274 ? -13.762 -4.786 1.784 1.00 96.62 274 ALA A O 1
ATOM 2156 N N . SER A 1 275 ? -15.364 -6.354 1.680 1.00 96.75 275 SER A N 1
ATOM 2157 C CA . SER A 1 275 ? -16.412 -5.425 1.235 1.00 96.75 275 SER A CA 1
ATOM 2158 C C . SER A 1 275 ? -16.723 -4.369 2.295 1.00 96.75 275 SER A C 1
ATOM 2160 O O . SER A 1 275 ? -16.872 -3.193 1.969 1.00 96.75 275 SER A O 1
ATOM 2162 N N . ALA A 1 276 ? -16.776 -4.767 3.571 1.00 95.94 276 ALA A N 1
ATOM 2163 C CA . ALA A 1 276 ? -16.975 -3.837 4.677 1.00 95.94 276 ALA A CA 1
ATOM 2164 C C . ALA A 1 276 ? -15.821 -2.825 4.790 1.00 95.94 276 ALA A C 1
ATOM 2166 O O . ALA A 1 276 ? -16.079 -1.630 4.927 1.00 95.94 276 ALA A O 1
ATOM 2167 N N . ILE A 1 277 ? -14.568 -3.277 4.649 1.00 95.69 277 ILE A N 1
ATOM 2168 C CA . ILE A 1 277 ? -13.388 -2.398 4.577 1.00 95.69 277 ILE A CA 1
ATOM 2169 C C . ILE A 1 277 ? -13.528 -1.384 3.443 1.00 95.69 277 ILE A C 1
ATOM 2171 O O . ILE A 1 277 ? -13.425 -0.183 3.687 1.00 95.69 277 ILE A O 1
ATOM 2175 N N . ALA A 1 278 ? -13.818 -1.846 2.226 1.00 95.44 278 ALA A N 1
ATOM 2176 C CA . ALA A 1 278 ? -13.949 -0.980 1.059 1.00 95.44 278 ALA A CA 1
ATOM 2177 C C . ALA A 1 278 ? -15.065 0.071 1.237 1.00 95.44 278 ALA A C 1
ATOM 2179 O O . ALA A 1 278 ? -14.874 1.242 0.911 1.00 95.44 278 ALA A O 1
ATOM 2180 N N . LEU A 1 279 ? -16.206 -0.304 1.825 1.00 94.81 279 LEU A N 1
ATOM 2181 C CA . LEU A 1 279 ? -17.303 0.627 2.129 1.00 94.81 279 LEU A CA 1
ATOM 2182 C C . LEU A 1 279 ? -16.916 1.673 3.189 1.00 94.81 279 LEU A C 1
ATOM 2184 O O . LEU A 1 279 ? -17.322 2.832 3.083 1.00 94.81 279 LEU A O 1
ATOM 2188 N N . ILE A 1 280 ? -16.116 1.293 4.192 1.00 93.19 280 ILE A N 1
ATOM 2189 C CA . ILE A 1 280 ? -15.587 2.223 5.204 1.00 93.19 280 ILE A CA 1
ATOM 2190 C C . ILE A 1 280 ? -14.586 3.196 4.574 1.00 93.19 280 ILE A C 1
ATOM 2192 O O . ILE A 1 280 ? -14.666 4.397 4.837 1.00 93.19 280 ILE A O 1
ATOM 2196 N N . MET A 1 281 ? -13.684 2.705 3.717 1.00 91.00 281 MET A N 1
ATOM 2197 C CA . MET A 1 281 ? -12.718 3.537 2.984 1.00 91.00 281 MET A CA 1
ATOM 2198 C C . MET A 1 281 ? -13.411 4.596 2.126 1.00 91.00 281 MET A C 1
ATOM 2200 O O . MET A 1 281 ? -12.941 5.728 2.042 1.00 91.00 281 MET A O 1
ATOM 2204 N N . LEU A 1 282 ? -14.545 4.232 1.525 1.00 91.19 282 LEU A N 1
ATOM 2205 C CA . LEU A 1 282 ? -15.382 5.121 0.727 1.00 91.19 282 LEU A CA 1
ATOM 2206 C C . LEU A 1 282 ? -16.277 6.043 1.561 1.00 91.19 282 LEU A C 1
ATOM 2208 O O . LEU A 1 282 ? -17.001 6.840 0.989 1.00 91.19 282 LEU A O 1
ATOM 2212 N N . HIS A 1 283 ? -16.263 5.968 2.893 1.00 90.19 283 HIS A N 1
ATOM 2213 C CA . HIS A 1 283 ? -17.129 6.782 3.754 1.00 90.19 283 HIS A CA 1
ATOM 2214 C C . HIS A 1 283 ? -18.644 6.608 3.503 1.00 90.19 283 HIS A C 1
ATOM 2216 O O . HIS A 1 283 ? -19.430 7.466 3.900 1.00 90.19 283 HIS A O 1
ATOM 2222 N N . VAL A 1 284 ? -19.056 5.475 2.923 1.00 91.44 284 VAL A N 1
ATOM 2223 C CA . VAL A 1 284 ? -20.466 5.103 2.662 1.00 91.44 284 VAL A CA 1
ATOM 2224 C C . VAL A 1 284 ? -20.925 3.920 3.526 1.00 91.44 284 VAL A C 1
ATOM 2226 O O . VAL A 1 284 ? -21.951 3.289 3.266 1.00 91.44 284 VAL A O 1
ATOM 2229 N N . SER A 1 285 ? -20.134 3.579 4.545 1.00 91.88 285 SER A N 1
ATOM 2230 C CA . SER A 1 285 ? -20.414 2.481 5.462 1.00 91.88 285 SER A CA 1
ATOM 2231 C C . SER A 1 285 ? -21.649 2.733 6.333 1.00 91.88 285 SER A C 1
ATOM 2233 O O . SER A 1 285 ? -22.133 3.849 6.503 1.00 91.88 285 SER A O 1
ATOM 2235 N N . GLN A 1 286 ? -22.139 1.641 6.910 1.00 90.25 286 GLN A N 1
ATOM 2236 C CA . GLN A 1 286 ? -23.251 1.574 7.857 1.00 90.25 286 GLN A CA 1
ATOM 2237 C C . GLN A 1 286 ? -22.729 0.861 9.116 1.00 90.25 286 GLN A C 1
ATOM 2239 O O . GLN A 1 286 ? -21.683 0.200 9.029 1.00 90.25 286 GLN A O 1
ATOM 2244 N N . PRO A 1 287 ? -23.408 0.955 10.272 1.00 89.81 287 PRO A N 1
ATOM 2245 C CA . PRO A 1 287 ? -22.918 0.365 11.520 1.00 89.81 287 PRO A CA 1
ATOM 2246 C C . PRO A 1 287 ? -22.587 -1.134 11.424 1.00 89.81 287 PRO A C 1
ATOM 2248 O O . PRO A 1 287 ? -21.614 -1.599 12.013 1.00 89.81 287 PRO A O 1
ATOM 2251 N N . GLU A 1 288 ? -23.336 -1.909 10.640 1.00 91.06 288 GLU A N 1
ATOM 2252 C CA . GLU A 1 288 ? -23.074 -3.329 10.391 1.00 91.06 288 GLU A CA 1
ATOM 2253 C C . GLU A 1 288 ? -21.747 -3.589 9.664 1.00 91.06 288 GLU A C 1
ATOM 2255 O O . GLU A 1 288 ? -21.082 -4.580 9.962 1.00 91.06 288 GLU A O 1
ATOM 2260 N N . HIS A 1 289 ? -21.329 -2.691 8.767 1.00 93.88 289 HIS A N 1
ATOM 2261 C CA . HIS A 1 289 ? -20.036 -2.772 8.087 1.00 93.88 289 HIS A CA 1
ATOM 2262 C C . HIS A 1 289 ? -18.898 -2.535 9.088 1.00 93.88 289 HIS A C 1
ATOM 2264 O O . HIS A 1 289 ? -17.924 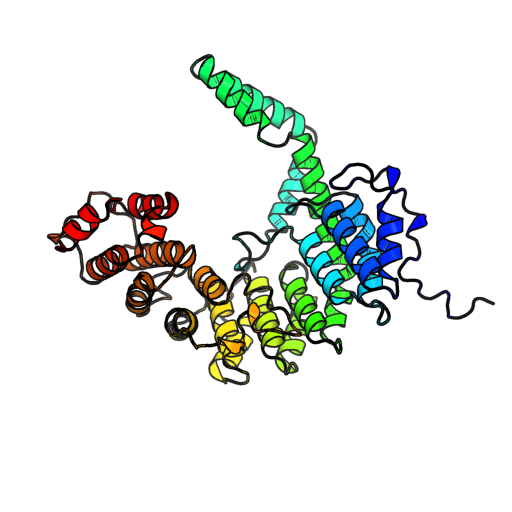-3.283 9.122 1.00 93.88 289 HIS A O 1
ATOM 2270 N N . VAL A 1 290 ? -19.049 -1.536 9.962 1.00 94.06 290 VAL A N 1
ATOM 2271 C CA . VAL A 1 290 ? -18.069 -1.240 11.019 1.00 94.06 290 VAL A CA 1
ATOM 2272 C C . VAL A 1 290 ? -17.952 -2.408 11.998 1.00 94.06 290 VAL A C 1
ATOM 2274 O O . VAL A 1 290 ? -16.846 -2.839 12.319 1.00 94.06 290 VAL A O 1
ATOM 2277 N N . ASN A 1 291 ? -19.082 -2.973 12.424 1.00 91.38 291 ASN A N 1
ATOM 2278 C CA . ASN A 1 291 ? -19.104 -4.114 13.337 1.00 91.38 291 ASN A CA 1
ATOM 2279 C C . ASN A 1 291 ? -18.480 -5.376 12.722 1.00 91.38 291 ASN A C 1
ATOM 2281 O O . ASN A 1 291 ? -17.805 -6.118 13.433 1.00 91.38 291 ASN A O 1
ATOM 2285 N N . GLU A 1 292 ? -18.651 -5.604 11.417 1.00 93.94 292 GLU A N 1
ATOM 2286 C CA . GLU A 1 292 ? -17.988 -6.703 10.707 1.00 93.94 292 GLU A CA 1
ATOM 2287 C C . GLU A 1 292 ? -16.459 -6.572 10.759 1.00 93.94 292 GLU A C 1
ATOM 2289 O O . GLU A 1 292 ? -15.763 -7.551 11.026 1.00 93.94 292 GLU A O 1
ATOM 2294 N N . VAL A 1 293 ? -15.922 -5.363 10.567 1.00 95.25 293 VAL A N 1
ATOM 2295 C CA . VAL A 1 293 ? -14.472 -5.128 10.651 1.00 95.25 293 VAL A CA 1
ATOM 2296 C C . VAL A 1 293 ? -13.967 -5.259 12.089 1.00 95.25 293 VAL A C 1
ATOM 2298 O O . VAL A 1 293 ? -12.966 -5.937 12.328 1.00 95.25 293 VAL A O 1
ATOM 2301 N N . LEU A 1 294 ? -14.687 -4.688 13.061 1.00 94.31 294 LEU A N 1
ATOM 2302 C CA . LEU A 1 294 ? -14.358 -4.802 14.487 1.00 94.31 294 LEU A CA 1
ATOM 2303 C C . LEU A 1 294 ? -14.392 -6.246 14.992 1.00 94.31 294 LEU A C 1
ATOM 2305 O O . LEU A 1 294 ? -13.654 -6.583 15.919 1.00 94.31 294 LEU A O 1
ATOM 2309 N N . ARG A 1 295 ? -15.191 -7.121 14.371 1.00 93.38 295 ARG A N 1
ATOM 2310 C CA . ARG A 1 295 ? -15.225 -8.546 14.703 1.00 93.38 295 ARG A CA 1
ATOM 2311 C C . ARG A 1 295 ? -13.843 -9.186 14.611 1.00 93.38 295 ARG A C 1
ATOM 2313 O O . ARG A 1 295 ? -13.480 -9.926 15.517 1.00 93.38 295 ARG A O 1
ATOM 2320 N N . LYS A 1 296 ? -13.047 -8.849 13.587 1.00 94.06 296 LYS A N 1
ATOM 2321 C CA . LYS A 1 296 ? -11.673 -9.364 13.440 1.00 94.06 296 LYS A CA 1
ATOM 2322 C C . LYS A 1 296 ? -10.759 -8.941 14.591 1.00 94.06 296 LYS A C 1
ATOM 2324 O O . LYS A 1 296 ? -9.887 -9.699 14.996 1.00 94.06 296 LYS A O 1
ATOM 2329 N N . LEU A 1 297 ? -10.975 -7.750 15.136 1.00 92.81 297 LEU A N 1
ATOM 2330 C CA . LEU A 1 297 ? -10.197 -7.239 16.264 1.00 92.81 297 LEU A CA 1
ATOM 2331 C C . LEU A 1 297 ? -10.654 -7.814 17.614 1.00 92.81 297 LEU A C 1
ATOM 2333 O O . LEU A 1 297 ? -9.881 -7.829 18.567 1.00 92.81 297 LEU A O 1
ATOM 2337 N N . LYS A 1 298 ? -11.908 -8.273 17.705 1.00 92.38 298 LYS A N 1
ATOM 2338 C CA . LYS A 1 298 ? -12.506 -8.835 18.924 1.00 92.38 298 LYS A CA 1
ATOM 2339 C C . LYS A 1 298 ? -12.357 -10.356 19.025 1.00 92.38 298 LYS A C 1
ATOM 2341 O O . LYS A 1 298 ? -12.163 -10.882 20.119 1.00 92.38 298 LYS A O 1
ATOM 2346 N N . GLU A 1 299 ? -12.481 -11.064 17.907 1.00 92.12 299 GLU A N 1
ATOM 2347 C CA . GLU A 1 299 ? -12.439 -12.525 17.811 1.00 92.12 299 GLU A CA 1
ATOM 2348 C C . GLU A 1 299 ? -11.126 -12.963 17.147 1.00 92.12 299 GLU A C 1
ATOM 2350 O O . GLU A 1 299 ? -11.008 -12.923 15.925 1.00 92.12 299 GLU A O 1
ATOM 2355 N N . ASN A 1 300 ? -10.146 -13.416 17.940 1.00 83.06 300 ASN A N 1
ATOM 2356 C CA . ASN A 1 300 ? -8.815 -13.794 17.435 1.00 83.06 300 ASN A CA 1
ATOM 2357 C C . ASN A 1 300 ? -8.858 -14.834 16.299 1.00 83.06 300 ASN A C 1
ATOM 2359 O O . ASN A 1 300 ? -8.108 -14.714 15.331 1.00 83.06 300 ASN A O 1
ATOM 2363 N N . ASP A 1 301 ? -9.755 -15.818 16.402 1.00 90.81 301 ASP A N 1
ATOM 2364 C CA . ASP A 1 301 ? -9.874 -16.916 15.434 1.00 90.81 301 ASP A CA 1
ATOM 2365 C C . ASP A 1 301 ? -10.611 -16.493 14.147 1.00 90.81 301 ASP A C 1
ATOM 2367 O O . ASP A 1 301 ? -10.580 -17.202 13.138 1.00 90.81 301 ASP A O 1
ATOM 2371 N N . TYR A 1 302 ? -11.287 -15.335 14.145 1.00 94.12 302 TYR A N 1
ATOM 2372 C CA . TYR A 1 302 ? -12.011 -14.868 12.966 1.00 94.12 302 TYR A CA 1
ATOM 2373 C C . TYR A 1 302 ? -11.027 -14.568 11.832 1.00 94.12 302 TYR A C 1
ATOM 2375 O O . TYR A 1 302 ? -10.065 -13.823 12.015 1.00 94.12 302 TYR A O 1
ATOM 2383 N N . LEU A 1 303 ? -11.259 -15.166 10.657 1.00 94.94 303 LEU A N 1
ATOM 2384 C CA . LEU A 1 303 ? -10.395 -15.060 9.470 1.00 94.94 303 LEU A CA 1
ATOM 2385 C C . LEU A 1 303 ? -8.935 -15.485 9.701 1.00 94.94 303 LEU A C 1
ATOM 2387 O O . LEU A 1 303 ? -8.070 -15.121 8.913 1.00 94.94 303 LEU A O 1
ATOM 2391 N N . GLN A 1 304 ? -8.650 -16.263 10.751 1.00 94.44 304 GLN A N 1
ATOM 2392 C CA . GLN A 1 304 ? -7.284 -16.682 11.074 1.00 94.44 304 GLN A CA 1
ATOM 2393 C C . GLN A 1 304 ? -6.617 -17.451 9.923 1.00 94.44 304 GLN A C 1
ATOM 2395 O O . GLN A 1 304 ? -5.422 -17.299 9.697 1.00 94.44 304 GLN A O 1
ATOM 2400 N N . GLU A 1 305 ? -7.379 -18.236 9.159 1.00 94.00 305 GLU A N 1
ATOM 2401 C CA . GLU A 1 305 ? -6.888 -18.968 7.979 1.00 94.00 305 GLU A CA 1
ATOM 2402 C C . GLU A 1 305 ? -6.378 -18.059 6.844 1.00 94.00 305 GLU A C 1
ATOM 2404 O O . GLU A 1 305 ? -5.654 -18.531 5.976 1.00 94.00 305 GLU A O 1
ATOM 2409 N N . TYR A 1 306 ? -6.722 -16.765 6.867 1.00 94.94 306 TYR A N 1
ATOM 2410 C CA . TYR A 1 306 ? -6.313 -15.774 5.865 1.00 94.94 306 TYR A CA 1
ATOM 2411 C C . TYR A 1 306 ? -5.219 -14.822 6.357 1.00 94.94 306 TYR A C 1
ATOM 2413 O O . TYR A 1 306 ? -4.911 -13.850 5.668 1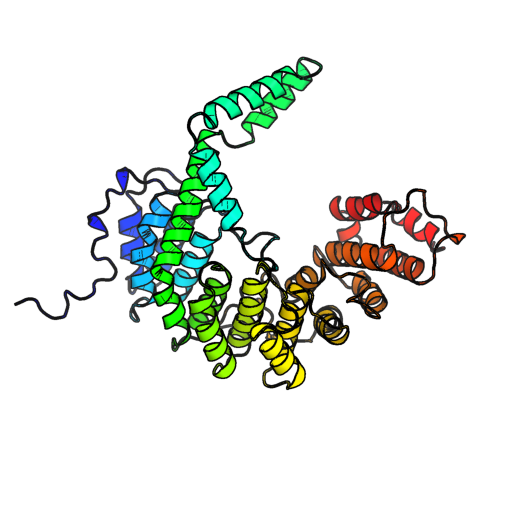.00 94.94 306 TYR A O 1
ATOM 2421 N N . GLU A 1 307 ? -4.654 -15.054 7.544 1.00 94.44 307 GLU A N 1
ATOM 2422 C CA . GLU A 1 307 ? -3.489 -14.284 7.981 1.00 94.44 307 GLU A CA 1
ATOM 2423 C C . GLU A 1 307 ? -2.301 -14.543 7.044 1.00 94.44 307 GLU A C 1
ATOM 2425 O O . GLU A 1 307 ? -2.105 -15.696 6.648 1.00 94.44 307 GLU A O 1
ATOM 2430 N N . PRO A 1 308 ? -1.466 -13.534 6.732 1.00 92.50 308 PRO A N 1
ATOM 2431 C CA . PRO A 1 308 ? -0.389 -13.679 5.751 1.00 92.50 308 PRO A CA 1
ATOM 2432 C C . PRO A 1 308 ? 0.548 -14.869 6.003 1.00 92.50 308 PRO A C 1
ATOM 2434 O O . PRO A 1 308 ? 0.931 -15.565 5.070 1.00 92.50 308 PRO A O 1
ATOM 2437 N N . TRP A 1 309 ? 0.873 -15.168 7.265 1.00 92.44 309 TRP A N 1
ATOM 2438 C CA . TRP A 1 309 ? 1.735 -16.303 7.634 1.00 92.44 309 TRP A CA 1
ATOM 2439 C C . TRP A 1 309 ? 1.072 -17.684 7.513 1.00 92.44 309 TRP A C 1
ATOM 2441 O O . TRP A 1 309 ? 1.757 -18.692 7.678 1.00 92.44 309 TRP A O 1
ATOM 2451 N N . ASN A 1 310 ? -0.238 -17.746 7.271 1.00 94.19 310 ASN A N 1
ATOM 2452 C CA . ASN A 1 310 ? -0.985 -18.986 7.046 1.00 94.19 310 ASN A CA 1
ATOM 2453 C C . ASN A 1 310 ? -1.248 -19.254 5.552 1.00 94.19 310 ASN A C 1
ATOM 2455 O O . ASN A 1 310 ? -1.802 -20.301 5.218 1.00 94.19 310 ASN A O 1
ATOM 2459 N N . LEU A 1 311 ? -0.870 -18.333 4.660 1.00 92.94 311 LEU A N 1
ATOM 2460 C CA . LEU A 1 311 ? -1.031 -18.479 3.215 1.00 92.94 311 LEU A CA 1
ATOM 2461 C C . LEU A 1 311 ? 0.220 -19.130 2.601 1.00 92.94 311 LEU A C 1
ATOM 2463 O O . LEU A 1 311 ? 1.341 -18.708 2.874 1.00 92.94 311 LEU A O 1
ATOM 2467 N N . GLU A 1 312 ? 0.033 -20.158 1.767 1.00 85.88 312 GLU A N 1
ATOM 2468 C CA . GLU A 1 312 ? 1.145 -20.894 1.132 1.00 85.88 312 GLU A CA 1
ATOM 2469 C C . GLU A 1 312 ? 1.407 -20.452 -0.321 1.00 85.88 312 GLU A C 1
ATOM 2471 O O . GLU A 1 312 ? 2.555 -20.219 -0.689 1.00 85.88 312 GLU A O 1
ATOM 2476 N N . ASP A 1 313 ? 0.349 -20.292 -1.129 1.00 85.69 313 ASP A N 1
ATOM 2477 C CA . ASP A 1 313 ? 0.435 -20.101 -2.593 1.00 85.69 313 ASP A CA 1
ATOM 2478 C C . ASP A 1 313 ? -0.143 -18.759 -3.085 1.00 85.69 313 ASP A C 1
ATOM 2480 O O . ASP A 1 313 ? -0.435 -18.578 -4.270 1.00 85.69 313 ASP A O 1
ATOM 2484 N N . VAL A 1 314 ? -0.404 -17.825 -2.174 1.00 92.31 314 VAL A N 1
ATOM 2485 C CA . VAL A 1 314 ? -0.973 -16.512 -2.493 1.00 92.31 314 VAL A CA 1
ATOM 2486 C C . VAL A 1 314 ? -0.534 -15.509 -1.441 1.00 92.31 314 VAL A C 1
ATOM 2488 O O . VAL A 1 314 ? -0.496 -15.841 -0.259 1.00 92.31 314 VAL A O 1
ATOM 2491 N N . ASN A 1 315 ? -0.221 -14.283 -1.851 1.00 89.50 315 ASN A N 1
ATOM 2492 C CA . ASN A 1 315 ? 0.011 -13.209 -0.898 1.00 89.50 315 ASN A CA 1
ATOM 2493 C C . ASN A 1 315 ? -1.291 -12.443 -0.637 1.00 89.50 315 ASN A C 1
ATOM 2495 O O . ASN A 1 315 ? -2.162 -12.380 -1.497 1.00 89.50 315 ASN A O 1
ATOM 2499 N N . PHE A 1 316 ? -1.442 -11.829 0.530 1.00 93.00 316 PHE A N 1
ATOM 2500 C CA . PHE A 1 316 ? -2.481 -10.826 0.732 1.00 93.00 316 PHE A CA 1
ATOM 2501 C C . PHE A 1 316 ? -1.806 -9.498 1.050 1.00 93.00 316 PHE A C 1
ATOM 2503 O O . PHE A 1 316 ? -1.748 -9.088 2.199 1.00 93.00 316 PHE A O 1
ATOM 2510 N N . GLU A 1 317 ? -1.286 -8.835 0.014 1.00 90.69 317 GLU A N 1
ATOM 2511 C CA . GLU A 1 317 ? -0.476 -7.605 0.136 1.00 90.69 317 GLU A CA 1
ATOM 2512 C C . GLU A 1 317 ? -1.188 -6.486 0.911 1.00 90.69 317 GLU A C 1
ATOM 2514 O O . GLU A 1 317 ? -0.563 -5.738 1.655 1.00 90.69 317 GLU A O 1
ATOM 2519 N N . PHE A 1 318 ? -2.515 -6.391 0.791 1.00 92.06 318 PHE A N 1
ATOM 2520 C CA . PHE A 1 318 ? -3.291 -5.455 1.599 1.00 92.06 318 PHE A CA 1
ATOM 2521 C C . PHE A 1 318 ? -3.278 -5.807 3.100 1.00 92.06 318 PHE A C 1
ATOM 2523 O O . PHE A 1 318 ? -3.450 -4.941 3.939 1.00 92.06 318 PHE A O 1
ATOM 2530 N N . ALA A 1 319 ? -3.093 -7.060 3.484 1.00 91.12 319 ALA A N 1
ATOM 2531 C CA . ALA A 1 319 ? -3.054 -7.474 4.880 1.00 91.12 319 ALA A CA 1
ATOM 2532 C C . ALA A 1 319 ? -1.633 -7.482 5.466 1.00 91.12 319 ALA A C 1
ATOM 2534 O O . ALA A 1 319 ? -1.420 -8.183 6.443 1.00 91.12 319 ALA A O 1
ATOM 2535 N N . ASP A 1 320 ? -0.667 -6.751 4.902 1.00 87.50 320 ASP A N 1
ATOM 2536 C CA . ASP A 1 320 ? 0.676 -6.621 5.483 1.00 87.50 320 ASP A CA 1
ATOM 2537 C C . ASP A 1 320 ? 0.682 -5.572 6.623 1.00 87.50 320 ASP A C 1
ATOM 2539 O O . ASP A 1 320 ? 0.239 -4.437 6.413 1.00 87.50 320 ASP A O 1
ATOM 2543 N N . PRO A 1 321 ? 1.153 -5.899 7.845 1.00 87.88 321 PRO A N 1
ATOM 2544 C CA . PRO A 1 321 ? 1.702 -7.192 8.272 1.00 87.88 321 PRO A CA 1
ATOM 2545 C C . PRO A 1 321 ? 0.651 -8.218 8.727 1.00 87.88 321 PRO A C 1
ATOM 2547 O O . PRO A 1 321 ? 0.966 -9.404 8.818 1.00 87.88 321 PRO A O 1
ATOM 2550 N N . ASP A 1 322 ? -0.564 -7.777 9.064 1.00 91.50 322 ASP A N 1
ATOM 2551 C CA . ASP A 1 322 ? -1.675 -8.656 9.439 1.00 91.50 322 ASP A CA 1
ATOM 2552 C C . ASP A 1 322 ? -3.065 -8.053 9.146 1.00 91.50 322 ASP A C 1
ATOM 2554 O O . ASP A 1 322 ? -3.243 -6.850 8.908 1.00 91.50 322 ASP A O 1
ATOM 2558 N N . LEU A 1 323 ? -4.100 -8.899 9.223 1.00 93.56 323 LEU A N 1
ATOM 2559 C CA . LEU A 1 323 ? -5.493 -8.475 9.036 1.00 93.56 323 LEU A CA 1
ATOM 2560 C C . LEU A 1 323 ? -5.967 -7.485 10.113 1.00 93.56 323 LEU A C 1
ATOM 2562 O O . LEU A 1 323 ? -6.862 -6.674 9.856 1.00 93.56 323 LEU A O 1
ATOM 2566 N N . ALA A 1 324 ? -5.397 -7.539 11.320 1.00 91.88 324 ALA A N 1
ATOM 2567 C CA . ALA A 1 324 ? -5.744 -6.626 12.408 1.00 91.88 324 ALA A CA 1
ATOM 2568 C C . ALA A 1 324 ? -5.262 -5.194 12.124 1.00 91.88 324 ALA A C 1
ATOM 2570 O O . ALA A 1 324 ? -5.985 -4.226 12.380 1.00 91.88 324 ALA A O 1
ATOM 2571 N N . SER A 1 325 ? -4.082 -5.052 11.532 1.00 89.88 325 SER A N 1
ATOM 2572 C CA . SER A 1 325 ? -3.510 -3.792 11.074 1.00 89.88 325 SER A CA 1
ATOM 2573 C C . SER A 1 325 ? -4.365 -3.215 9.954 1.00 89.88 325 SER A C 1
ATOM 2575 O O . SER A 1 325 ? -4.752 -2.046 10.029 1.00 89.88 325 SER A O 1
ATOM 2577 N N . LEU A 1 326 ? -4.782 -4.046 8.989 1.00 92.25 326 LEU A N 1
ATOM 2578 C CA . LEU A 1 326 ? -5.710 -3.632 7.935 1.00 92.25 326 LEU A CA 1
ATOM 2579 C C . LEU A 1 326 ? -7.060 -3.154 8.490 1.00 92.25 326 LEU A C 1
ATOM 2581 O O . LEU A 1 326 ? -7.487 -2.033 8.189 1.00 92.25 326 LEU A O 1
ATOM 2585 N N . ALA A 1 327 ? -7.701 -3.952 9.353 1.00 93.75 327 ALA A N 1
ATOM 2586 C CA . ALA A 1 327 ? -8.939 -3.560 10.027 1.00 93.75 327 ALA A CA 1
ATOM 2587 C C . ALA A 1 327 ? -8.782 -2.194 10.699 1.00 93.75 327 ALA A C 1
ATOM 2589 O O . ALA A 1 327 ? -9.548 -1.267 10.441 1.00 93.75 327 ALA A O 1
ATOM 2590 N N . THR A 1 328 ? -7.747 -2.045 11.518 1.00 91.94 328 THR A N 1
ATOM 2591 C CA . THR A 1 328 ? -7.524 -0.842 12.319 1.00 91.94 328 THR A CA 1
ATOM 2592 C C . THR A 1 328 ? -7.257 0.390 11.454 1.00 91.94 328 THR A C 1
ATOM 2594 O O . THR A 1 328 ? -7.818 1.458 11.707 1.00 91.94 328 THR A O 1
ATOM 2597 N N . MET A 1 329 ? -6.461 0.248 10.391 1.00 89.06 329 MET A N 1
ATOM 2598 C CA . MET A 1 329 ? -6.197 1.328 9.439 1.00 89.06 329 MET A CA 1
ATOM 2599 C C . MET A 1 329 ? -7.457 1.780 8.704 1.00 89.06 329 MET A C 1
ATOM 2601 O O . MET A 1 329 ? -7.668 2.986 8.553 1.00 89.06 329 MET A O 1
ATOM 2605 N N . SER A 1 330 ? -8.326 0.846 8.302 1.00 91.31 330 SER A N 1
ATOM 2606 C CA . SER A 1 330 ? -9.590 1.189 7.637 1.00 91.31 330 SER A CA 1
ATOM 2607 C C . SER A 1 330 ? -10.506 2.032 8.536 1.00 91.31 330 SER A C 1
ATOM 2609 O O . SER A 1 330 ? -11.165 2.959 8.068 1.00 91.31 330 SER A O 1
ATOM 2611 N N . LEU A 1 331 ? -10.467 1.796 9.851 1.00 91.38 331 LEU A N 1
ATOM 2612 C CA . LEU A 1 331 ? -11.306 2.467 10.846 1.00 91.38 331 LEU A CA 1
ATOM 2613 C C . LEU A 1 331 ? -10.777 3.849 11.275 1.00 91.38 331 LEU A C 1
ATOM 2615 O O . LEU A 1 331 ? -11.488 4.601 11.944 1.00 91.38 331 LEU A O 1
ATOM 2619 N N . ARG A 1 332 ? -9.555 4.235 10.884 1.00 87.88 332 ARG A N 1
ATOM 2620 C CA . ARG A 1 332 ? -8.878 5.450 11.386 1.00 87.88 332 ARG A CA 1
ATOM 2621 C C . ARG A 1 332 ? -9.667 6.747 11.175 1.00 87.88 332 ARG A C 1
ATOM 2623 O O . ARG A 1 332 ? -9.553 7.691 11.954 1.00 87.88 332 ARG A O 1
ATOM 2630 N N . ASN A 1 333 ? -10.487 6.803 10.127 1.00 81.56 333 ASN A N 1
ATOM 2631 C CA . ASN A 1 333 ? -11.267 7.990 9.775 1.00 81.56 333 ASN A CA 1
ATOM 2632 C C . ASN A 1 333 ? -12.745 7.909 10.165 1.00 81.56 333 ASN A C 1
ATOM 2634 O O . ASN A 1 333 ? -13.520 8.762 9.727 1.00 81.56 333 ASN A O 1
ATOM 2638 N N . LEU A 1 334 ? -13.136 6.941 11.000 1.00 85.44 334 LEU A N 1
ATOM 2639 C CA . LEU A 1 334 ? -14.496 6.871 11.522 1.00 85.44 334 LEU A CA 1
ATOM 2640 C C . LEU A 1 334 ? -14.918 8.193 12.179 1.00 85.44 334 LEU A C 1
ATOM 2642 O O . LEU A 1 334 ? -14.108 8.962 12.718 1.00 85.44 334 LEU A O 1
ATOM 2646 N N . THR A 1 335 ? -16.213 8.459 12.084 1.00 80.38 335 THR A N 1
ATOM 2647 C CA . THR A 1 335 ? -16.896 9.585 12.709 1.00 80.38 335 THR A CA 1
ATOM 2648 C C . THR A 1 335 ? -18.095 9.054 13.479 1.00 80.38 335 THR A C 1
ATOM 2650 O O . THR A 1 335 ? -18.632 7.998 13.161 1.00 80.38 335 THR A O 1
ATOM 2653 N N . ARG A 1 336 ? -18.579 9.814 14.460 1.00 77.19 336 ARG A N 1
ATOM 2654 C CA . ARG A 1 336 ? -19.728 9.391 15.269 1.00 77.19 336 ARG A CA 1
ATOM 2655 C C . ARG A 1 336 ? -20.975 9.058 14.433 1.00 77.19 336 ARG A C 1
ATOM 2657 O O . ARG A 1 336 ? -21.754 8.190 14.805 1.00 77.19 336 ARG A O 1
ATOM 2664 N N . ALA A 1 337 ? -21.145 9.714 13.282 1.00 74.94 337 ALA A N 1
ATOM 2665 C CA . ALA A 1 337 ? -22.273 9.483 12.382 1.00 74.94 337 ALA A CA 1
ATOM 2666 C C . ALA A 1 337 ? -22.258 8.091 11.727 1.00 74.94 337 ALA A C 1
ATOM 2668 O O . ALA A 1 337 ? -23.322 7.532 11.486 1.00 74.94 337 ALA A O 1
ATOM 2669 N N . ASN A 1 338 ? -21.075 7.531 11.449 1.00 74.31 338 ASN A N 1
ATOM 2670 C CA . ASN A 1 338 ? -20.929 6.231 10.784 1.00 74.31 338 ASN A CA 1
ATOM 2671 C C . ASN A 1 338 ? -20.509 5.093 11.730 1.00 74.31 338 ASN A C 1
ATOM 2673 O O . ASN A 1 338 ? -20.448 3.944 11.304 1.00 74.31 338 ASN A O 1
ATOM 2677 N N . SER A 1 339 ? -20.263 5.396 13.009 1.00 73.06 339 SER A N 1
ATOM 2678 C CA . SER A 1 339 ? -19.860 4.432 14.038 1.00 73.06 339 SER A CA 1
ATOM 2679 C C . SER A 1 339 ? -20.919 4.193 15.117 1.00 73.06 339 SER A C 1
ATOM 2681 O O . SER A 1 339 ? -20.572 3.656 16.166 1.00 73.06 339 SER A O 1
ATOM 2683 N N . GLN A 1 340 ? -22.165 4.644 14.929 1.00 77.69 340 GLN A N 1
ATOM 2684 C CA . GLN A 1 340 ? -23.169 4.651 15.997 1.00 77.69 340 GLN A CA 1
ATOM 2685 C C . GLN A 1 340 ? -23.352 3.248 16.609 1.00 77.69 340 GLN A C 1
ATOM 2687 O O . GLN A 1 340 ? -23.856 2.336 15.953 1.00 77.69 340 GLN A O 1
ATOM 2692 N N . GLY A 1 341 ? -22.968 3.090 17.881 1.00 77.88 341 GLY A N 1
ATOM 2693 C CA . GLY A 1 341 ? -23.052 1.830 18.628 1.00 77.88 341 GLY A CA 1
ATOM 2694 C C . GLY A 1 341 ? -21.773 0.984 18.617 1.00 77.88 341 GLY A C 1
ATOM 2695 O O . GLY A 1 341 ? -21.719 -0.037 19.303 1.00 77.88 341 GLY A O 1
ATOM 2696 N N . SER A 1 342 ? -20.738 1.394 17.884 1.00 83.31 342 SER A N 1
ATOM 2697 C CA . SER A 1 342 ? -19.442 0.710 17.806 1.00 83.31 342 SER A CA 1
ATOM 2698 C C . SER A 1 342 ? -18.415 1.243 18.816 1.00 83.31 342 SER A C 1
ATOM 2700 O O . SER A 1 342 ? -17.370 0.621 19.006 1.00 83.31 342 SER A O 1
ATOM 2702 N N . GLU A 1 343 ? -18.698 2.357 19.500 1.00 87.81 343 GLU A N 1
ATOM 2703 C CA . GLU A 1 343 ? -17.791 2.993 20.466 1.00 87.81 343 GLU A CA 1
ATOM 2704 C C . GLU A 1 343 ? -17.428 2.034 21.605 1.00 87.81 343 GLU A C 1
ATOM 2706 O O . GLU A 1 343 ? -16.253 1.835 21.913 1.00 87.81 343 GLU A O 1
ATOM 2711 N N . MET A 1 344 ? -18.433 1.366 22.175 1.00 89.31 344 MET A N 1
ATOM 2712 C CA . MET A 1 344 ? -18.224 0.395 23.250 1.00 89.31 344 MET A CA 1
ATOM 2713 C C . MET A 1 344 ? -17.437 -0.830 22.788 1.00 89.31 344 MET A C 1
ATOM 2715 O O . MET A 1 344 ? -16.616 -1.343 23.540 1.00 89.31 344 MET A O 1
ATOM 2719 N N . VAL A 1 345 ? -17.626 -1.271 21.541 1.00 91.44 345 VAL A N 1
ATOM 2720 C CA . VAL A 1 345 ? -16.861 -2.395 20.984 1.00 91.44 345 VAL A CA 1
ATOM 2721 C C . VAL A 1 345 ? -15.379 -2.025 20.878 1.00 91.44 345 VAL A C 1
ATOM 2723 O O . VAL A 1 345 ? -14.524 -2.823 21.249 1.00 91.44 345 VAL A O 1
ATOM 2726 N N . ILE A 1 346 ? -15.062 -0.800 20.448 1.00 92.56 346 ILE A N 1
ATOM 2727 C CA . ILE A 1 346 ? -13.681 -0.295 20.414 1.00 92.56 346 ILE A CA 1
ATOM 2728 C C . ILE A 1 346 ? -13.091 -0.239 21.830 1.00 92.56 346 ILE A C 1
ATOM 2730 O O . ILE A 1 346 ? -11.980 -0.723 22.046 1.00 92.56 346 ILE A O 1
ATOM 2734 N N . ILE A 1 347 ? -13.844 0.287 22.802 1.00 94.06 347 ILE A N 1
ATOM 2735 C CA . ILE A 1 347 ? -13.439 0.338 24.217 1.00 94.06 347 ILE A CA 1
ATOM 2736 C C . ILE A 1 347 ? -13.133 -1.069 24.758 1.00 94.06 347 ILE A C 1
ATOM 2738 O O . ILE A 1 347 ? -12.144 -1.249 25.467 1.00 94.06 347 ILE A O 1
ATOM 2742 N N . GLU A 1 348 ? -13.935 -2.075 24.404 1.00 94.31 348 GLU A N 1
ATOM 2743 C CA . GLU A 1 348 ? -13.726 -3.471 24.809 1.00 94.31 348 GLU A CA 1
ATOM 2744 C C . GLU A 1 348 ? -12.456 -4.100 24.211 1.00 94.31 348 GLU A C 1
ATOM 2746 O O . GLU A 1 348 ? -11.842 -4.950 24.856 1.00 94.31 348 GLU A O 1
ATOM 2751 N N . ILE A 1 349 ? -12.054 -3.696 23.001 1.00 94.81 349 ILE A N 1
ATOM 2752 C CA . ILE A 1 349 ? -10.897 -4.261 22.285 1.00 94.81 349 ILE A CA 1
ATOM 2753 C C . ILE A 1 349 ? -9.568 -3.687 22.804 1.00 94.81 349 ILE A C 1
ATOM 2755 O O . ILE A 1 349 ? -8.591 -4.429 22.924 1.00 94.81 349 ILE A O 1
ATOM 2759 N N . ILE A 1 350 ? -9.520 -2.390 23.138 1.00 95.50 350 ILE A N 1
ATOM 2760 C CA . ILE A 1 350 ? -8.289 -1.659 23.517 1.00 95.50 350 ILE A CA 1
ATOM 2761 C C . ILE A 1 350 ? -7.409 -2.392 24.557 1.00 95.50 350 ILE A C 1
ATOM 2763 O O . ILE A 1 350 ? -6.194 -2.447 24.372 1.00 95.50 350 ILE A O 1
ATOM 2767 N N . PRO A 1 351 ? -7.941 -2.986 25.644 1.00 94.94 351 PRO A N 1
ATOM 2768 C CA . PRO A 1 351 ? -7.101 -3.675 26.631 1.00 94.94 351 PRO A CA 1
ATOM 2769 C C . PRO A 1 351 ? -6.378 -4.917 26.078 1.00 94.94 351 PRO A C 1
ATOM 2771 O O . PRO A 1 351 ? -5.308 -5.302 26.563 1.00 94.94 351 PRO A O 1
ATOM 2774 N N . ALA A 1 352 ? -6.972 -5.578 25.082 1.00 91.69 352 ALA A N 1
ATOM 2775 C CA . ALA A 1 352 ? -6.442 -6.794 24.475 1.00 91.69 352 ALA A CA 1
ATOM 2776 C C . ALA A 1 352 ? -5.527 -6.516 23.271 1.00 91.69 352 ALA A C 1
ATOM 2778 O O . ALA A 1 352 ? -4.713 -7.375 22.932 1.00 91.69 352 ALA A O 1
ATOM 2779 N N . SER A 1 353 ? -5.617 -5.331 22.655 1.00 91.50 353 SER A N 1
ATOM 2780 C CA . SER A 1 353 ? -4.781 -4.956 21.512 1.00 91.50 353 SER A CA 1
ATOM 2781 C C . SER A 1 353 ? -3.312 -4.762 21.895 1.00 91.50 353 SER A C 1
ATOM 2783 O O . SER A 1 353 ? -2.977 -4.526 23.058 1.00 91.50 353 SER A O 1
ATOM 2785 N N . ARG A 1 354 ? -2.413 -4.854 20.910 1.00 87.44 354 ARG A N 1
ATOM 2786 C CA . ARG A 1 354 ? -0.961 -4.699 21.094 1.00 87.44 354 ARG A CA 1
ATOM 2787 C C . ARG A 1 354 ? -0.357 -3.826 19.999 1.00 87.44 354 ARG A C 1
ATOM 2789 O O . ARG A 1 354 ? -0.916 -3.713 18.910 1.00 87.44 354 ARG A O 1
ATOM 2796 N N . GLY A 1 355 ? 0.811 -3.249 20.277 1.00 86.88 355 GLY A N 1
ATOM 2797 C CA . GLY A 1 355 ? 1.634 -2.584 19.264 1.00 86.88 355 GLY A CA 1
ATOM 2798 C C . GLY A 1 355 ? 0.959 -1.349 18.664 1.00 86.88 355 GLY A C 1
ATOM 2799 O O . GLY A 1 355 ? 0.373 -0.546 19.393 1.00 86.88 355 GLY A O 1
ATOM 2800 N N . GLU A 1 356 ? 1.065 -1.184 17.345 1.00 86.00 356 GLU A N 1
ATOM 2801 C CA . GLU A 1 356 ? 0.500 -0.042 16.615 1.00 86.00 356 GLU A CA 1
ATOM 2802 C C . GLU A 1 356 ? -1.035 -0.036 16.627 1.00 86.00 356 GLU A C 1
ATOM 2804 O O . GLU A 1 356 ? -1.640 1.027 16.779 1.00 86.00 356 GLU A O 1
ATOM 2809 N N . THR A 1 357 ? -1.666 -1.215 16.602 1.00 89.12 357 THR A N 1
ATOM 2810 C CA . THR A 1 357 ? -3.124 -1.368 16.707 1.00 89.12 357 THR A CA 1
ATOM 2811 C C . THR A 1 357 ? -3.684 -0.652 17.936 1.00 89.12 357 THR A C 1
ATOM 2813 O O . THR A 1 357 ? -4.662 0.087 17.829 1.00 89.12 357 THR A O 1
ATOM 2816 N N . THR A 1 358 ? -3.025 -0.775 19.093 1.00 92.94 358 THR A N 1
ATOM 2817 C CA . THR A 1 358 ? -3.426 -0.067 20.321 1.00 92.94 358 THR A CA 1
ATOM 2818 C C . THR A 1 358 ? -3.373 1.450 20.169 1.00 92.94 358 THR A C 1
ATOM 2820 O O . THR A 1 358 ? -4.267 2.146 20.648 1.00 92.94 358 THR A O 1
ATOM 2823 N N . LEU A 1 359 ? -2.337 1.981 19.508 1.00 91.81 359 LEU A N 1
ATOM 2824 C CA . LEU A 1 359 ? -2.175 3.426 19.325 1.00 91.81 359 LEU A CA 1
ATOM 2825 C C . LEU A 1 359 ? -3.332 3.995 18.500 1.00 91.81 359 LEU A C 1
ATOM 2827 O O . LEU A 1 359 ? -3.925 5.011 18.859 1.00 91.81 359 LEU A O 1
ATOM 2831 N N . VAL A 1 360 ? -3.681 3.305 17.418 1.00 90.69 360 VAL A N 1
ATOM 2832 C CA . VAL A 1 360 ? -4.703 3.765 16.478 1.00 90.69 360 VAL A CA 1
ATOM 2833 C C . VAL A 1 360 ? -6.103 3.579 17.060 1.00 90.69 360 VAL A C 1
ATOM 2835 O O . VAL A 1 360 ? -6.923 4.486 16.950 1.00 90.69 360 VAL A O 1
ATOM 2838 N N . LEU A 1 361 ? -6.380 2.466 17.750 1.00 93.69 361 LEU A N 1
ATOM 2839 C CA . LEU A 1 361 ? -7.655 2.279 18.454 1.00 93.69 361 LEU A CA 1
ATOM 2840 C C . LEU A 1 361 ? -7.854 3.304 19.574 1.00 93.69 361 LEU A C 1
ATOM 2842 O O . LEU A 1 361 ? -8.973 3.778 19.761 1.00 93.69 361 LEU A O 1
ATOM 2846 N N . ALA A 1 362 ? -6.789 3.695 20.281 1.00 94.31 362 ALA A N 1
ATOM 2847 C CA . ALA A 1 362 ? -6.856 4.783 21.251 1.00 94.31 362 ALA A CA 1
ATOM 2848 C C . ALA A 1 362 ? -7.197 6.122 20.575 1.00 94.31 362 ALA A C 1
ATOM 2850 O O . ALA A 1 362 ? -8.081 6.829 21.052 1.00 94.31 362 ALA A O 1
ATOM 2851 N N . GLU A 1 363 ? -6.555 6.453 19.448 1.00 92.81 363 GLU A N 1
ATOM 2852 C CA . GLU A 1 363 ? -6.860 7.662 18.665 1.00 92.81 363 GLU A CA 1
ATOM 2853 C C . GLU A 1 363 ? -8.322 7.671 18.176 1.00 92.81 363 GLU A C 1
ATOM 2855 O O . GLU A 1 363 ? -9.029 8.664 18.363 1.00 92.81 363 GLU A O 1
ATOM 2860 N N . ILE A 1 364 ? -8.803 6.553 17.617 1.00 92.12 364 ILE A N 1
ATOM 2861 C CA . ILE A 1 364 ? -10.193 6.398 17.160 1.00 92.12 364 ILE A CA 1
ATOM 2862 C C . ILE A 1 364 ? -11.163 6.529 18.339 1.00 92.12 364 ILE A C 1
ATOM 2864 O O . ILE A 1 364 ? -12.112 7.307 18.264 1.00 92.12 364 ILE A O 1
ATOM 2868 N N . GLY A 1 365 ? -10.928 5.798 19.432 1.00 93.75 365 GLY A N 1
ATOM 2869 C CA . GLY A 1 365 ? -11.787 5.821 20.614 1.00 93.75 365 GLY A CA 1
ATOM 2870 C C . GLY A 1 365 ? -11.916 7.229 21.191 1.00 93.75 365 GLY A C 1
ATOM 2871 O O . GLY A 1 365 ? -13.029 7.696 21.428 1.00 93.75 365 GLY A O 1
ATOM 2872 N N . LEU A 1 366 ? -10.795 7.945 21.335 1.00 93.12 366 LEU A N 1
ATOM 2873 C CA . LEU A 1 366 ? -10.794 9.332 21.805 1.00 93.12 366 LEU A CA 1
ATOM 2874 C C . LEU A 1 366 ? -11.587 10.238 20.862 1.00 93.12 366 LEU A C 1
ATOM 2876 O O . LEU A 1 366 ? -12.452 10.980 21.321 1.00 93.12 366 LEU A O 1
ATOM 2880 N N . LYS A 1 367 ? -11.379 10.117 19.548 1.00 91.38 367 LYS A N 1
ATOM 2881 C CA . LYS A 1 367 ? -12.119 10.895 18.548 1.00 91.38 367 LYS A CA 1
ATOM 2882 C C . LYS A 1 367 ? -13.627 10.661 18.600 1.00 91.38 367 LYS A C 1
ATOM 2884 O O . LYS A 1 367 ? -14.383 11.621 18.498 1.00 91.38 367 LYS A O 1
ATOM 2889 N N . LEU A 1 368 ? -14.072 9.417 18.755 1.00 90.06 368 LEU A N 1
ATOM 2890 C CA . LEU A 1 368 ? -15.500 9.086 18.776 1.00 90.06 368 LEU A CA 1
ATOM 2891 C C . LEU A 1 368 ? -16.185 9.491 20.087 1.00 90.06 368 LEU A C 1
ATOM 2893 O O . LEU A 1 368 ? -17.331 9.934 20.062 1.00 90.06 368 LEU A O 1
ATOM 2897 N N . VAL A 1 369 ? -15.488 9.355 21.219 1.00 91.38 369 VAL A N 1
ATOM 2898 C CA . VAL A 1 369 ? -16.061 9.549 22.561 1.00 91.38 369 VAL A CA 1
ATOM 2899 C C . VAL A 1 369 ? -15.925 10.991 23.066 1.00 91.38 369 VAL A C 1
ATOM 2901 O O . VAL A 1 369 ? -16.800 11.475 23.786 1.00 91.38 369 VAL A O 1
ATOM 2904 N N . PHE A 1 370 ? -14.841 11.689 22.713 1.00 90.12 370 PHE A N 1
ATOM 2905 C CA . PHE A 1 370 ? -14.615 13.083 23.114 1.00 90.12 370 PHE A CA 1
ATOM 2906 C C . PHE A 1 370 ? -15.004 14.099 22.036 1.00 90.12 370 PHE A C 1
ATOM 2908 O O . PHE A 1 370 ? -15.284 15.239 22.394 1.00 90.12 370 PHE A O 1
ATOM 2915 N N . GLU A 1 371 ? -15.045 13.704 20.755 1.00 86.25 371 GLU A N 1
ATOM 2916 C CA . GLU A 1 371 ? -15.283 14.539 19.557 1.00 86.25 371 GLU A CA 1
ATOM 2917 C C . GLU A 1 371 ? -14.230 15.633 19.316 1.00 86.25 371 GLU A C 1
ATOM 2919 O O . GLU A 1 371 ? -13.657 15.723 18.230 1.00 86.25 371 GLU A O 1
ATOM 2924 N N . THR A 1 372 ? -13.929 16.432 20.336 1.00 85.12 372 THR A N 1
ATOM 2925 C CA . THR A 1 372 ? -12.915 17.486 20.335 1.00 85.12 372 THR A CA 1
ATOM 2926 C C . THR A 1 372 ? -12.040 17.402 21.586 1.00 85.12 372 THR A C 1
ATOM 2928 O O . THR A 1 372 ? -12.562 17.095 22.662 1.00 85.12 372 THR A O 1
ATOM 2931 N N . PRO A 1 373 ? -10.735 17.721 21.497 1.00 84.62 373 PRO A N 1
ATOM 2932 C CA . PRO A 1 373 ? -9.877 17.817 22.673 1.00 84.62 373 PRO A CA 1
ATOM 2933 C C . PRO A 1 373 ? -10.433 18.801 23.706 1.00 84.62 373 PRO A C 1
ATOM 2935 O O . PRO A 1 373 ? -10.916 19.878 23.349 1.00 84.62 373 PRO A O 1
ATOM 2938 N N . ALA A 1 374 ? -10.348 18.446 24.989 1.00 82.25 374 ALA A N 1
ATOM 2939 C CA . ALA A 1 374 ? -10.802 19.327 26.057 1.00 82.25 374 ALA A CA 1
ATOM 2940 C C . ALA A 1 374 ? -9.922 20.588 26.133 1.00 82.25 374 ALA A C 1
ATOM 2942 O O . ALA A 1 374 ? -8.694 20.511 26.089 1.00 82.25 374 ALA A O 1
ATOM 2943 N N . SER A 1 375 ? -10.554 21.756 26.272 1.00 79.56 375 SER A N 1
ATOM 2944 C CA . SER A 1 375 ? -9.856 23.039 26.442 1.00 79.56 375 SER A CA 1
ATOM 2945 C C . SER A 1 375 ? -9.299 23.237 27.854 1.00 79.56 375 SER A C 1
ATOM 2947 O O . SER A 1 375 ? -8.408 24.058 28.058 1.00 79.56 375 SER A O 1
ATOM 2949 N N . GLU A 1 376 ? -9.834 22.498 28.827 1.00 79.06 376 GLU A N 1
ATOM 2950 C CA . GLU A 1 376 ? -9.441 22.532 30.233 1.00 79.06 376 GLU A CA 1
ATOM 2951 C C . GLU A 1 376 ? -9.120 21.114 30.734 1.00 79.06 376 GLU A C 1
ATOM 2953 O O . GLU A 1 376 ? -9.629 20.137 30.176 1.00 79.06 376 GLU A O 1
ATOM 2958 N N . PRO A 1 377 ? -8.289 20.970 31.785 1.00 80.94 377 PRO A N 1
ATOM 2959 C CA . PRO A 1 377 ? -8.006 19.670 32.382 1.00 80.94 377 PRO A CA 1
ATOM 2960 C C . PRO A 1 377 ? -9.282 18.967 32.859 1.00 80.94 377 PRO A C 1
ATOM 2962 O O . PRO A 1 377 ? -10.067 19.530 33.621 1.00 80.94 377 PRO A O 1
ATOM 2965 N N . LEU A 1 378 ? -9.460 17.713 32.441 1.00 87.00 378 LEU A N 1
ATOM 2966 C CA . LEU A 1 378 ? -10.612 16.893 32.817 1.00 87.00 378 LEU A CA 1
ATOM 2967 C C . LEU A 1 378 ? -10.614 16.582 34.323 1.00 87.00 378 LEU A C 1
ATOM 2969 O O . LEU A 1 378 ? -9.567 16.300 34.911 1.00 87.00 378 LEU A O 1
ATOM 2973 N N . THR A 1 379 ? -11.802 16.582 34.933 1.00 88.31 379 THR A N 1
ATOM 2974 C CA . THR A 1 379 ? -12.023 16.186 36.333 1.00 88.31 379 THR A CA 1
ATOM 2975 C C . THR A 1 379 ? -12.876 14.915 36.421 1.00 88.31 379 THR A C 1
ATOM 2977 O O . THR A 1 379 ? -13.700 14.680 35.531 1.00 88.31 379 THR A O 1
ATOM 2980 N N . PRO A 1 380 ? -12.737 14.095 37.482 1.00 88.38 380 PRO A N 1
ATOM 2981 C CA . PRO A 1 380 ? -13.514 12.860 37.637 1.00 88.38 380 PRO A CA 1
ATOM 2982 C C . PRO A 1 380 ? -15.036 13.060 37.578 1.00 88.38 380 PRO A C 1
ATOM 2984 O O . PRO A 1 380 ? -15.767 12.202 37.077 1.00 88.38 380 PRO A O 1
ATOM 2987 N N . GLU A 1 381 ? -15.532 14.190 38.084 1.00 86.69 381 GLU A N 1
ATOM 2988 C CA . GLU A 1 381 ? -16.957 14.533 38.109 1.00 86.69 381 GLU A CA 1
ATOM 2989 C C . GLU A 1 381 ? -17.476 14.999 36.742 1.00 86.69 381 GLU A C 1
ATOM 2991 O O . GLU A 1 381 ? -18.667 14.869 36.470 1.00 86.69 381 GLU A O 1
ATOM 2996 N N . GLY A 1 382 ? -16.595 15.528 35.886 1.00 86.31 382 GLY A N 1
ATOM 2997 C CA . GLY A 1 382 ? -16.942 16.053 34.564 1.00 86.31 382 GLY A CA 1
ATOM 2998 C C . GLY A 1 382 ? -17.041 14.992 33.464 1.00 86.31 382 GLY A C 1
ATOM 2999 O O . GLY A 1 382 ? -17.514 15.299 32.373 1.00 86.31 382 GLY A O 1
ATOM 3000 N N . LEU A 1 383 ? -16.611 13.755 33.732 1.00 91.50 383 LEU A N 1
ATOM 3001 C CA . LEU A 1 383 ? -16.610 12.676 32.744 1.00 91.50 383 LEU A CA 1
ATOM 3002 C C . LEU A 1 383 ? -17.983 12.018 32.600 1.00 91.50 383 LEU A C 1
ATOM 3004 O O . LEU A 1 383 ? -18.516 11.456 33.567 1.00 91.50 383 LEU A O 1
ATOM 3008 N N . ILE A 1 384 ? -18.493 11.983 31.366 1.00 91.69 384 ILE A N 1
ATOM 3009 C CA . ILE A 1 384 ? -19.657 11.159 31.013 1.00 91.69 384 ILE A CA 1
ATOM 3010 C C . ILE A 1 384 ? -19.298 9.664 31.023 1.00 91.69 384 ILE A C 1
ATOM 3012 O O . ILE A 1 384 ? -18.126 9.288 31.100 1.00 91.69 384 ILE A O 1
ATOM 3016 N N . HIS A 1 385 ? -20.315 8.800 30.950 1.00 91.81 385 HIS A N 1
ATOM 3017 C CA . HIS A 1 385 ? -20.148 7.347 31.050 1.00 91.81 385 HIS A CA 1
ATOM 3018 C C . HIS A 1 385 ? -19.128 6.792 30.043 1.00 91.81 385 HIS A C 1
ATOM 3020 O O . HIS A 1 385 ? -18.136 6.202 30.461 1.00 91.81 385 HIS A O 1
ATOM 3026 N N . ASP A 1 386 ? -19.308 7.066 28.751 1.00 91.75 386 ASP A N 1
ATOM 3027 C CA . ASP A 1 386 ? -18.459 6.510 27.690 1.00 91.75 386 ASP A CA 1
ATOM 3028 C C . ASP A 1 386 ? -17.006 7.006 27.790 1.00 91.75 386 ASP A C 1
ATOM 3030 O O . ASP A 1 386 ? -16.067 6.234 27.612 1.00 91.75 386 ASP A O 1
ATOM 3034 N N . GLN A 1 387 ? -16.800 8.277 28.164 1.00 94.06 387 GLN A N 1
ATOM 3035 C CA . GLN A 1 387 ? -15.464 8.837 28.423 1.00 94.06 387 GLN A CA 1
ATOM 3036 C C . GLN A 1 387 ? -14.770 8.110 29.574 1.00 94.06 387 GLN A C 1
ATOM 3038 O O . GLN A 1 387 ? -13.583 7.793 29.495 1.00 94.06 387 GLN A O 1
ATOM 3043 N N . ARG A 1 388 ? -15.514 7.822 30.646 1.00 95.56 388 ARG A N 1
ATOM 3044 C CA . ARG A 1 388 ? -15.002 7.088 31.802 1.00 95.56 388 ARG A CA 1
ATOM 3045 C C . ARG A 1 388 ? -14.629 5.657 31.429 1.00 95.56 388 ARG A C 1
ATOM 3047 O O . ARG A 1 388 ? -13.559 5.203 31.824 1.00 95.56 388 ARG A O 1
ATOM 3054 N N . GLU A 1 389 ? -15.470 4.964 30.668 1.00 96.19 389 GLU A N 1
ATOM 3055 C CA . GLU A 1 389 ? -15.192 3.593 30.227 1.00 96.19 389 GLU A CA 1
ATOM 3056 C C . GLU A 1 389 ? -14.009 3.528 29.255 1.00 96.19 389 GLU A C 1
ATOM 3058 O O . GLU A 1 389 ? -13.139 2.672 29.417 1.00 96.19 389 GLU A O 1
ATOM 3063 N N . LEU A 1 390 ? -13.885 4.483 28.327 1.00 96.56 390 LEU A N 1
ATOM 3064 C CA . LEU A 1 390 ? -12.710 4.585 27.461 1.00 96.56 390 LEU A CA 1
ATOM 3065 C C . LEU A 1 390 ? -11.429 4.799 28.271 1.00 96.56 390 LEU A C 1
ATOM 3067 O O . LEU A 1 390 ? -10.440 4.101 28.053 1.00 96.56 390 LEU A O 1
ATOM 3071 N N . ILE A 1 391 ? -11.433 5.727 29.232 1.00 96.75 391 ILE A N 1
ATOM 3072 C CA . ILE A 1 391 ? -10.252 5.960 30.067 1.00 96.75 391 ILE A CA 1
ATOM 3073 C C . ILE A 1 391 ? -9.898 4.694 30.864 1.00 96.75 391 ILE A C 1
ATOM 3075 O O . ILE A 1 391 ? -8.728 4.322 30.902 1.00 96.75 391 ILE A O 1
ATOM 3079 N N . ARG A 1 392 ? -10.882 3.979 31.425 1.00 97.06 392 ARG A N 1
ATOM 3080 C CA . ARG A 1 392 ? -10.666 2.683 32.102 1.00 97.06 392 ARG A CA 1
ATOM 3081 C C . ARG A 1 392 ? -10.119 1.596 31.180 1.00 97.06 392 ARG A C 1
ATOM 3083 O O . ARG A 1 392 ? -9.382 0.723 31.628 1.00 97.06 392 ARG A O 1
ATOM 3090 N N . ALA A 1 393 ? -10.478 1.597 29.901 1.00 97.19 393 ALA A N 1
ATOM 3091 C CA . ALA A 1 393 ? -9.861 0.692 28.938 1.00 97.19 393 ALA A CA 1
ATOM 3092 C C . ALA A 1 393 ? -8.388 1.064 28.701 1.00 97.19 393 ALA A C 1
ATOM 3094 O O . ALA A 1 393 ? -7.521 0.190 28.727 1.00 97.19 393 ALA A O 1
ATOM 3095 N N . LEU A 1 394 ? -8.085 2.360 28.572 1.00 96.81 394 LEU A N 1
ATOM 3096 C CA . LEU A 1 394 ? -6.718 2.865 28.402 1.00 96.81 394 LEU A CA 1
ATOM 3097 C C . LEU A 1 394 ? -5.819 2.583 29.623 1.00 96.81 394 LEU A C 1
ATOM 3099 O O . LEU A 1 394 ? -4.626 2.331 29.448 1.00 96.81 394 LEU A O 1
ATOM 3103 N N . THR A 1 395 ? -6.356 2.551 30.853 1.00 96.44 395 THR A N 1
ATOM 3104 C CA . THR A 1 395 ? -5.573 2.160 32.049 1.00 96.44 395 THR A CA 1
ATOM 3105 C C . THR A 1 395 ? -5.161 0.685 32.045 1.00 96.44 395 THR A C 1
ATOM 3107 O O . THR A 1 395 ? -4.216 0.318 32.745 1.00 96.44 395 THR A O 1
ATOM 3110 N N . LYS A 1 396 ? -5.836 -0.158 31.254 1.00 96.19 396 LYS A N 1
ATOM 3111 C CA . LYS A 1 396 ? -5.578 -1.604 31.142 1.00 96.19 396 LYS A CA 1
ATOM 3112 C C . LYS A 1 396 ? -4.675 -1.979 29.967 1.00 96.19 396 LYS A C 1
ATOM 3114 O O . LYS A 1 396 ? -4.342 -3.153 29.826 1.00 96.19 396 LYS A O 1
ATOM 3119 N N . VAL A 1 397 ? -4.284 -1.007 29.142 1.00 94.94 397 VAL A N 1
ATOM 3120 C CA . VAL A 1 397 ? -3.279 -1.197 28.087 1.00 94.94 397 VAL A CA 1
ATOM 3121 C C . VAL A 1 397 ? -1.963 -1.667 28.709 1.00 94.94 397 VAL A C 1
ATOM 3123 O O . VAL A 1 397 ? -1.587 -1.235 29.801 1.00 94.94 397 VAL A O 1
ATOM 3126 N N . ASP A 1 398 ? -1.264 -2.568 28.022 1.00 91.19 398 ASP A N 1
ATOM 3127 C CA . ASP A 1 398 ? -0.027 -3.158 28.519 1.00 91.19 398 ASP A CA 1
ATOM 3128 C C . ASP A 1 398 ? 1.092 -2.122 28.737 1.00 91.19 398 ASP A C 1
ATOM 3130 O O . ASP A 1 398 ? 1.137 -1.040 28.142 1.00 91.19 398 ASP A O 1
ATOM 3134 N N . SER A 1 399 ? 2.036 -2.468 29.614 1.00 90.38 399 SER A N 1
ATOM 3135 C CA . SER A 1 399 ? 3.135 -1.576 29.987 1.00 90.38 399 SER A CA 1
ATOM 3136 C C . SER A 1 399 ? 4.081 -1.252 28.830 1.00 90.38 399 SER A C 1
ATOM 3138 O O . SER A 1 399 ? 4.747 -0.216 28.874 1.00 90.38 399 SER A O 1
ATOM 3140 N N . PHE A 1 400 ? 4.149 -2.107 27.804 1.00 89.19 400 PHE A N 1
ATOM 3141 C CA . PHE A 1 400 ? 4.990 -1.874 26.639 1.00 89.19 400 PHE A CA 1
ATOM 3142 C C . PHE A 1 400 ? 4.437 -0.703 25.825 1.00 89.19 400 PHE A C 1
ATOM 3144 O O . PHE A 1 400 ? 5.175 0.253 25.595 1.00 89.19 400 PHE A O 1
ATOM 3151 N N . ASN A 1 401 ? 3.141 -0.675 25.509 1.00 91.75 401 ASN A N 1
ATOM 3152 C CA . ASN A 1 401 ? 2.511 0.476 24.854 1.00 91.75 401 ASN A CA 1
ATOM 3153 C C . ASN A 1 401 ? 2.640 1.779 25.675 1.00 91.75 401 ASN A C 1
ATOM 3155 O O . ASN A 1 401 ? 2.924 2.833 25.102 1.00 91.75 401 ASN A O 1
ATOM 3159 N N . TRP A 1 402 ? 2.542 1.711 27.009 1.00 92.38 402 TRP A N 1
ATOM 3160 C CA . TRP A 1 402 ? 2.773 2.861 27.903 1.00 92.38 402 TRP A CA 1
ATOM 3161 C C . TRP A 1 402 ? 4.207 3.416 27.883 1.00 92.38 402 TRP A C 1
ATOM 3163 O O . TRP A 1 402 ? 4.427 4.550 28.313 1.00 92.38 402 TRP A O 1
ATOM 3173 N N . SER A 1 403 ? 5.181 2.650 27.385 1.00 89.81 403 SER A N 1
ATOM 3174 C CA . SER A 1 403 ? 6.572 3.099 27.245 1.00 89.81 403 SER A CA 1
ATOM 3175 C C . SER A 1 403 ? 6.835 3.926 25.978 1.00 89.81 403 SER A C 1
ATOM 3177 O O . SER A 1 403 ? 7.867 4.594 25.891 1.00 89.81 403 SER A O 1
ATOM 3179 N N . PHE A 1 404 ? 5.912 3.932 25.006 1.00 88.88 404 PHE A N 1
ATOM 3180 C CA . PHE A 1 404 ? 6.089 4.659 23.747 1.00 88.88 404 PHE A CA 1
ATOM 3181 C C . PHE A 1 404 ? 5.678 6.126 23.849 1.00 88.88 404 PHE A C 1
ATOM 3183 O O . PHE A 1 404 ? 4.544 6.454 24.203 1.00 88.88 404 PHE A O 1
ATOM 3190 N N . ALA A 1 405 ? 6.561 7.017 23.390 1.00 89.62 405 ALA A N 1
ATOM 3191 C CA . ALA A 1 405 ? 6.281 8.449 23.286 1.00 89.62 405 ALA A CA 1
ATOM 3192 C C . ALA A 1 405 ? 5.032 8.756 22.437 1.00 89.62 405 ALA A C 1
ATOM 3194 O O . ALA A 1 405 ? 4.300 9.687 22.760 1.00 89.62 405 ALA A O 1
ATOM 3195 N N . ASN A 1 406 ? 4.744 7.950 21.408 1.00 90.75 406 ASN A N 1
ATOM 3196 C CA . ASN A 1 406 ? 3.560 8.114 20.557 1.00 90.75 406 ASN A CA 1
ATOM 3197 C C . ASN A 1 406 ? 2.256 7.956 21.347 1.00 90.75 406 ASN A C 1
ATOM 3199 O O . ASN A 1 406 ? 1.356 8.778 21.205 1.00 90.75 406 ASN A O 1
ATOM 3203 N N . PHE A 1 407 ? 2.168 6.949 22.223 1.00 93.25 407 PHE A N 1
ATOM 3204 C CA . PHE A 1 407 ? 0.981 6.744 23.054 1.00 93.25 407 PHE A CA 1
ATOM 3205 C C . PHE A 1 407 ? 0.769 7.915 24.017 1.00 93.25 407 PHE A C 1
ATOM 3207 O O . PHE A 1 407 ? -0.330 8.454 24.129 1.00 93.25 407 PHE A O 1
ATOM 3214 N N . LEU A 1 408 ? 1.848 8.380 24.652 1.00 93.94 408 LEU A N 1
ATOM 3215 C CA . LEU A 1 408 ? 1.797 9.545 25.537 1.00 93.94 408 LEU A CA 1
ATOM 3216 C C . LEU A 1 408 ? 1.424 10.822 24.772 1.00 93.94 408 LEU A C 1
ATOM 3218 O O . LEU A 1 408 ? 0.660 11.640 25.283 1.00 93.94 408 LEU A O 1
ATOM 3222 N N . SER A 1 409 ? 1.918 10.974 23.542 1.00 93.31 409 SER A N 1
ATOM 3223 C CA . SER A 1 409 ? 1.567 12.081 22.654 1.00 93.31 409 SER A CA 1
ATOM 3224 C C . SER A 1 409 ? 0.074 12.082 22.334 1.00 93.31 409 SER A C 1
ATOM 3226 O O . SER A 1 409 ? -0.553 13.135 22.444 1.00 93.31 409 SER A O 1
ATOM 3228 N N . ILE A 1 410 ? -0.508 10.918 22.017 1.00 94.12 410 ILE A N 1
ATOM 3229 C CA . ILE A 1 410 ? -1.954 10.761 21.797 1.00 94.12 410 ILE A CA 1
ATOM 3230 C C . ILE A 1 410 ? -2.722 11.234 23.034 1.00 94.12 410 ILE A C 1
ATOM 3232 O O . ILE A 1 410 ? -3.531 12.149 22.923 1.00 94.12 410 ILE A O 1
ATOM 3236 N N . LEU A 1 411 ? -2.422 10.699 24.223 1.00 94.50 411 LEU A N 1
ATOM 3237 C CA . LEU A 1 411 ? -3.107 11.107 25.458 1.00 94.50 411 LEU A CA 1
ATOM 3238 C C . LEU A 1 411 ? -2.992 12.619 25.707 1.00 94.50 411 LEU A C 1
ATOM 3240 O O . LEU A 1 411 ? -3.991 13.289 25.966 1.00 94.50 411 LEU A O 1
ATOM 3244 N N . SER A 1 412 ? -1.786 13.174 25.569 1.00 92.44 412 SER A N 1
ATOM 3245 C CA . SER A 1 412 ? -1.549 14.603 25.789 1.00 92.44 412 SER A CA 1
ATOM 3246 C C . SER A 1 412 ? -2.293 15.496 24.792 1.00 92.44 412 SER A C 1
ATOM 3248 O O . SER A 1 412 ? -2.806 16.542 25.186 1.00 92.44 412 SER A O 1
ATOM 3250 N N . GLY A 1 413 ? -2.413 15.066 23.530 1.00 91.25 413 GLY A N 1
ATOM 3251 C CA . GLY A 1 413 ? -3.156 15.780 22.490 1.00 91.25 413 GLY A CA 1
ATOM 3252 C C . GLY A 1 413 ? -4.655 15.874 22.781 1.00 91.25 413 GLY A C 1
ATOM 3253 O O . GLY A 1 413 ? -5.313 16.788 22.296 1.00 91.25 413 GLY A O 1
ATOM 3254 N N . TRP A 1 414 ? -5.171 14.979 23.627 1.00 92.19 414 TRP A N 1
ATOM 3255 C CA . TRP A 1 414 ? -6.555 14.958 24.105 1.00 92.19 414 TRP A CA 1
ATOM 3256 C C . TRP A 1 414 ? -6.711 15.493 25.538 1.00 92.19 414 TRP A C 1
ATOM 3258 O O . TRP A 1 414 ? -7.732 15.253 26.179 1.00 92.19 414 TRP A O 1
ATOM 3268 N N . ALA A 1 415 ? -5.709 16.219 26.050 1.00 90.69 415 ALA A N 1
ATOM 3269 C CA . ALA A 1 415 ? -5.671 16.768 27.410 1.00 90.69 415 ALA A CA 1
ATOM 3270 C C . ALA A 1 415 ? -5.811 15.711 28.530 1.00 90.69 415 ALA A C 1
ATOM 3272 O O . ALA A 1 415 ? -6.204 16.028 29.657 1.00 90.69 415 ALA A O 1
ATOM 3273 N N . LEU A 1 416 ? -5.450 14.455 28.243 1.00 93.19 416 LEU A N 1
ATOM 3274 C CA . LEU A 1 416 ? -5.427 13.375 29.223 1.00 93.19 416 LEU A CA 1
ATOM 3275 C C . LEU A 1 416 ? -4.064 13.277 29.929 1.00 93.19 416 LEU A C 1
ATOM 3277 O O . LEU A 1 416 ? -3.021 13.575 29.337 1.00 93.19 416 LEU A O 1
ATOM 3281 N N . PRO A 1 417 ? -4.032 12.818 31.195 1.00 93.25 417 PRO A N 1
ATOM 3282 C CA . PRO A 1 417 ? -2.780 12.578 31.898 1.00 93.25 417 PRO A CA 1
ATOM 3283 C C . PRO A 1 417 ? -1.893 11.539 31.198 1.00 93.25 417 PRO A C 1
ATOM 3285 O O . PRO A 1 417 ? -2.319 10.424 30.917 1.00 93.25 417 PRO A O 1
ATOM 3288 N N . THR A 1 418 ? -0.609 11.858 31.030 1.00 93.62 418 THR A N 1
ATOM 3289 C CA . THR A 1 418 ? 0.412 10.964 30.443 1.00 93.62 418 THR A CA 1
ATOM 3290 C C . THR A 1 418 ? 1.090 10.046 31.467 1.00 93.62 418 THR A C 1
ATOM 3292 O O . THR A 1 418 ? 2.140 9.466 31.211 1.00 93.62 418 THR A O 1
ATOM 3295 N N . SER A 1 419 ? 0.503 9.915 32.657 1.00 93.38 419 SER A N 1
ATOM 3296 C CA . SER A 1 419 ? 0.951 9.004 33.711 1.00 93.38 419 SER A CA 1
ATOM 3297 C C . SER A 1 419 ? -0.181 8.047 34.036 1.00 93.38 419 SER A C 1
ATOM 3299 O O . SER A 1 419 ? -1.273 8.503 34.374 1.00 93.38 419 SER A O 1
ATOM 3301 N N . LEU A 1 420 ? 0.100 6.741 34.008 1.00 94.19 420 LEU A N 1
ATOM 3302 C CA . LEU A 1 420 ? -0.882 5.703 34.322 1.00 94.19 420 LEU A CA 1
ATOM 3303 C C . LEU A 1 420 ? -1.563 5.941 35.679 1.00 94.19 420 LEU A C 1
ATOM 3305 O O . LEU A 1 420 ? -2.779 5.844 35.778 1.00 94.19 420 LEU A O 1
ATOM 3309 N N . GLN A 1 421 ? -0.804 6.332 36.707 1.00 93.88 421 GLN A N 1
ATOM 3310 C CA . GLN A 1 421 ? -1.356 6.626 38.034 1.00 93.88 421 GLN A CA 1
ATOM 3311 C C . GLN A 1 421 ? -2.330 7.813 38.009 1.00 93.88 421 GLN A C 1
ATOM 3313 O O . GLN A 1 421 ? -3.394 7.762 38.619 1.00 93.88 421 GLN A O 1
ATOM 3318 N N . LYS A 1 422 ? -1.990 8.886 37.286 1.00 93.81 422 LYS A N 1
ATOM 3319 C CA . LYS A 1 422 ? -2.874 10.054 37.156 1.00 93.81 422 LYS A CA 1
ATOM 3320 C C . LYS A 1 422 ? -4.114 9.737 36.318 1.00 93.81 422 LYS A C 1
ATOM 3322 O O . LYS A 1 422 ? -5.185 10.251 36.619 1.00 93.81 422 LYS A O 1
ATOM 3327 N N . LEU A 1 423 ? -3.971 8.897 35.292 1.00 94.88 423 LEU A N 1
ATOM 3328 C CA . LEU A 1 423 ? -5.085 8.465 34.451 1.00 94.88 423 LEU A CA 1
ATOM 3329 C C . LEU A 1 423 ? -6.058 7.565 35.233 1.00 94.88 423 LEU A C 1
ATOM 3331 O O . LEU A 1 423 ? -7.264 7.767 35.152 1.00 94.88 423 LEU A O 1
ATOM 3335 N N . LYS A 1 424 ? -5.545 6.649 36.063 1.00 95.44 424 LYS A N 1
ATOM 3336 C CA . LYS A 1 424 ? -6.341 5.851 37.010 1.00 95.44 424 LYS A CA 1
ATOM 3337 C C . LYS A 1 424 ? -7.105 6.716 38.010 1.00 95.44 424 LYS A C 1
ATOM 3339 O O . LYS A 1 424 ? -8.317 6.565 38.154 1.00 95.44 424 LYS A O 1
ATOM 3344 N N . ALA A 1 425 ? -6.424 7.686 38.624 1.00 94.06 425 ALA A N 1
ATOM 3345 C CA . ALA A 1 425 ? -7.051 8.606 39.570 1.00 94.06 425 ALA A CA 1
ATOM 3346 C C . ALA A 1 425 ? -8.219 9.389 38.940 1.00 94.06 425 ALA A C 1
ATOM 3348 O O . ALA A 1 425 ? -9.225 9.631 39.605 1.00 94.06 425 ALA A O 1
ATOM 3349 N N . LEU A 1 426 ? -8.123 9.729 37.648 1.00 93.00 426 LEU A N 1
ATOM 3350 C CA . LEU A 1 426 ? -9.175 10.434 36.911 1.00 93.00 426 LEU A CA 1
ATOM 3351 C C . LEU A 1 426 ? -10.487 9.627 36.811 1.00 93.00 426 LEU A C 1
ATOM 3353 O O . LEU A 1 426 ? -11.564 10.214 36.752 1.00 93.00 426 LEU A O 1
ATOM 3357 N N . VAL A 1 427 ? -10.417 8.293 36.840 1.00 94.12 427 VAL A N 1
ATOM 3358 C CA . VAL A 1 427 ? -11.587 7.391 36.794 1.00 94.12 427 VAL A CA 1
ATOM 3359 C C . VAL A 1 427 ? -11.897 6.706 38.127 1.00 94.12 427 VAL A C 1
ATOM 3361 O O . VAL A 1 427 ? -12.770 5.831 38.182 1.00 94.12 427 VAL A O 1
ATOM 3364 N N . GLY A 1 428 ? -11.231 7.130 39.205 1.00 88.38 428 GLY A N 1
ATOM 3365 C CA . GLY A 1 428 ? -11.415 6.590 40.552 1.00 88.38 428 GLY A CA 1
ATOM 3366 C C . GLY A 1 428 ? -10.824 5.191 40.752 1.00 88.38 428 GLY A C 1
ATOM 3367 O O . GLY A 1 428 ? -11.334 4.438 41.577 1.00 88.38 428 GLY A O 1
ATOM 3368 N N . GLU A 1 429 ? -9.795 4.831 39.983 1.00 88.00 429 GLU A N 1
ATOM 3369 C CA . GLU A 1 429 ? -9.002 3.611 40.176 1.00 88.00 429 GLU A CA 1
ATOM 3370 C C . GLU A 1 429 ? -7.742 3.916 41.007 1.00 88.00 429 GLU A C 1
ATOM 3372 O O . GLU A 1 429 ? -7.156 4.994 40.873 1.00 88.00 429 GLU A O 1
ATOM 3377 N N . GLU A 1 430 ? -7.327 2.965 41.855 1.00 70.56 430 GLU A N 1
ATOM 3378 C CA . GLU A 1 430 ? -6.074 3.031 42.634 1.00 70.56 430 GLU A CA 1
ATOM 3379 C C . GLU A 1 430 ? -4.831 2.615 41.822 1.00 70.56 430 GLU A C 1
ATOM 3381 O O . GLU A 1 430 ? -4.880 1.637 41.021 1.00 70.56 430 GLU A O 1
#

Foldseek 3Di:
DDDPVVPPDLCPCVVVDPQQPWFWPVGTRPVQSVLLVQLLDPDPVSNVVSLVVNLCGQAPQQFHIRVLLVCLSSLLSLLLDPSRPCNLSSLLSLLCLQGGPDDLCLLQADPLVVLVVVLVQLPPPCPLVVVVVVLVVVLVPQPDPVSSVVSVVVVVVDDRSVVVNRRSVRNNSSNVSSVVSLVSLLVQCPPPAPASVQSSLQSLLHCLVCCVPSVVSLVVSLVPPQDLLSNLSSLSSLLNSCSPDDDDPQDDPSLVVLVCCLVVVPGDLSSNLSSLLSCLSNVNAAQVSLVSLLCCLVPVPVCVCVFQVNDDRHGNVCQVPHSLVNSLSSLLPDELVRNPPCLVSLLVRLLVDDDVSNLSSLLSSLCHQVVAADPDAAALVNDDDSRLSSLVSVLNHDVVCLPDPSSLVSCVRNNHDSDSVRSCVRNPHD